Protein AF-0000000077904213 (afdb_homodimer)

Radius of gyration: 24.81 Å; Cα contacts (8 Å, |Δi|>4): 948; chains: 2; bounding box: 76×66×54 Å

Foldseek 3Di:
DDPPPCVDDPPVVLVVLLVVLLVVVLCCCCPRPNVPPQADDDLVVSCVVVVHDSVSSVSNLVVCVVQPQWDQDPPPGIGGDVVSSPDLAEPVDDDDPQVSLVVVVFHKFKDPKDKDKDFDDPVNCVLQVHDGRAIKIWIWIFMDRHNATFKIKIKIFGPCLQPPDDCVPPPCRDDVQVCSCPRRVFHFDDKDWDKDKAQDDPVVCVVRVDDPPFIWIWTFMFTAGPVRRTGMTMIMTGGPVDDYDYDDDDD/DPPPPPVPCPPVVLVVLLVVLLVVVLCCCCPRPNVPPQADDDLVVSCVVVVHDSVSSVSNLVVCVVQPQWDQDPPPGIGGDVVSSPDLAEPVDDDDVQVSLVVVVFHKFKDPKDKDKDFDDPVRCVLQVHDGRAIKIWIWIFMDRHNATFKIKIKIFGPCLQPPDDCVPPDCRDDVQVCSCPRRVFHFDDKDWDKDKAQDDPVVCVVRVDDPPFIWIWTFMFTAGPVRRTGMTMIMTGGPVDDYDYDDDDD

Secondary structure (DSSP, 8-state):
----------HHHHHHHHHHHHHHHHHHHHTSTTTT-SEEPPHHHHHHHHT--HHHHHHHHHHHHHHTSEEEETTTEEEE-HHHHT-S-BTTS---HHHHHHHTT--EEEEEEEEEEEE--HHHHHHHT--TT-EEEEEEEEEEETTEEEEEEEEEEEGGGGTTS-GGGS--SS-HHHHHHHHH-----EEEEEEEEE---HHHHHHHTPPTT--EEEEEEEEE-TTS-EEEEEEEEE-TTS-EEEEEE--/---------HHHHHHHHHHHHHHHHHHHHHTSTTTT-SEEPPHHHHHHHHT--HHHHHHHHHHHHHHTSEEEETTTEEEE-HHHHT-S-BTTS---HHHHHHHTT--EEEEEEEEEEEE--HHHHHHHT--TT-EEEEEEEEEEETTEEEEEEEEEEEGGGGTTS-GGGS--SS-HHHHHHHHH-----EEEEEEEEE---HHHHHHHTPPTT--EEEEEEEEE-TTS-EEEEEEEEE-TTS-EEEEEE--

InterPro domains:
  IPR000524 Transcription regulator HTH, GntR [PF00392] (18-80)
  IPR000524 Transcription regulator HTH, GntR [PR00035] (40-54)
  IPR000524 Transcription regulator HTH, GntR [PR00035] (54-70)
  IPR000524 Transcription regulator HTH, GntR [PS50949] (15-83)
  IPR000524 Transcription regulator HTH, GntR [SM00345] (21-80)
  IPR000524 Transcription regulator HTH, GntR [cd07377] (17-81)
  IPR011663 UbiC transcription regulator-associated [PF07702] (112-238)
  IPR011663 UbiC transcription regulator-associated [SM00866] (103-243)
  IPR028978 Chorismate pyruvate-lyase/UbiC transcription regulator-associated domain superfamily [G3DSA:3.40.1410.10] (105-244)
  IPR028978 Chorismate pyruvate-lyase/UbiC transcription regulator-associated domain superfamily [SSF64288] (68-239)
  IPR036388 Winged helix-like DNA-binding domain superfamily [G3DSA:1.10.10.10] (17-104)
  IPR036390 Winged helix DNA-binding domain superfamily [SSF46785] (17-82)
  IPR050679 Bacterial HTH-type transcriptional regulator [PTHR44846] (20-239)

Sequence (502 aa):
MRDSSLSPSSRLGGAVISDRIVGALLEELRTGRYAQTDRLPAEVDLAAELSVSRTVIRDALSEMERAGYIERVRGIGTVVNRSVLNLRSRLDQKLEYYPLIRSFGSYPHADGIQIYPVRAGEELARDLVIEPGDDVICIKKRILADTTPVIYSIDYLPRALFGSRDYTRIDLSGDIFDVLERECRQQVASNVAHLKASCGDESIRAAMRLAPGEAMLLLDEICYNRLCHPVMRSLSYYTNFFDFSILRKLLMRDSSLSPSSRLGGAVISDRIVGALLEELRTGRYAQTDRLPAEVDLAAELSVSRTVIRDALSEMERAGYIERVRGIGTVVNRSVLNLRSRLDQKLEYYPLIRSFGSYPHADGIQIYPVRAGEELARDLVIEPGDDVICIKKRILADTTPVIYSIDYLPRALFGSRDYTRIDLSGDIFDVLERECRQQVASNVAHLKASCGDESIRAAMRLAPGEAMLLLDEICYNRLCHPVMRSLSYYTNFFDFSILRKLL

Nearest PDB structures (foldseek):
  2wv0-assembly4_G-2  TM=5.948E-01  e=1.138E-15  Bacillus subtilis
  2wv0-assembly3_E  TM=5.805E-01  e=2.790E-15  Bacillus subtilis
  2wv0-assembly3_F  TM=5.834E-01  e=5.387E-15  Bacillus subtilis
  3l5z-assembly1_B  TM=8.420E-01  e=8.175E-11  Bacillus cereus ATCC 10987
  3f8l-assembly2_D  TM=8.000E-01  e=2.472E-11  Mycolicibacterium smegmatis MC2 155

pLDDT: mean 84.84, std 14.6, range [22.78, 97.44]

Organism: NCBI:txid853

Structure (mmCIF, N/CA/C/O backbone):
data_AF-0000000077904213-model_v1
#
loop_
_entity.id
_entity.type
_entity.pdbx_description
1 polymer 'Putative HTH-type transcriptional regulator YurK'
#
loop_
_atom_site.group_PDB
_atom_site.id
_atom_site.type_symbol
_atom_site.label_atom_id
_atom_site.label_alt_id
_atom_site.label_comp_id
_atom_site.label_asym_id
_atom_site.label_entity_id
_atom_site.label_seq_id
_atom_site.pdbx_PDB_ins_code
_atom_site.Cartn_x
_atom_site.Cartn_y
_atom_site.Cartn_z
_atom_site.occupancy
_atom_site.B_iso_or_equiv
_atom_site.auth_seq_id
_atom_site.auth_comp_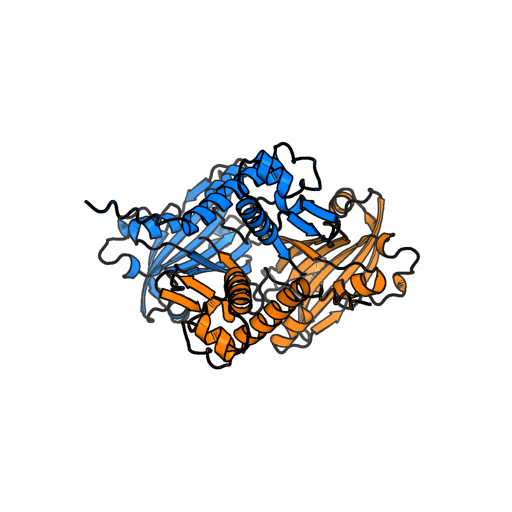id
_atom_site.auth_asym_id
_atom_site.auth_atom_id
_atom_site.pdbx_PDB_model_num
ATOM 1 N N . MET A 1 1 ? -49.344 15.562 28.531 1 27.44 1 MET A N 1
ATOM 2 C CA . MET A 1 1 ? -47.938 15.688 28.938 1 27.44 1 MET A CA 1
ATOM 3 C C . MET A 1 1 ? -47.062 14.781 28.094 1 27.44 1 MET A C 1
ATOM 5 O O . MET A 1 1 ? -47.031 13.57 28.297 1 27.44 1 MET A O 1
ATOM 9 N N . ARG A 1 2 ? -46.875 14.836 26.703 1 30.83 2 ARG A N 1
ATOM 10 C CA . ARG A 1 2 ? -46.719 14.031 25.5 1 30.83 2 ARG A CA 1
ATOM 11 C C . ARG A 1 2 ? -45.281 13.562 25.328 1 30.83 2 ARG A C 1
ATOM 13 O O . ARG A 1 2 ? -44.344 14.383 25.234 1 30.83 2 ARG A O 1
ATOM 20 N N . ASP A 1 3 ? -44.812 12.383 25.984 1 29.64 3 ASP A N 1
ATOM 21 C CA . ASP A 1 3 ? -43.5 11.789 26.219 1 29.64 3 ASP A CA 1
ATOM 22 C C . ASP A 1 3 ? -42.75 11.539 24.906 1 29.64 3 ASP A C 1
ATOM 24 O O . ASP A 1 3 ? -43.125 10.672 24.125 1 29.64 3 ASP A O 1
ATOM 28 N N . SER A 1 4 ? -42.406 12.523 24.031 1 32.25 4 SER A N 1
ATOM 29 C CA . SER A 1 4 ? -41.844 12.586 22.672 1 32.25 4 SER A CA 1
ATOM 30 C C . SER A 1 4 ? -40.531 11.844 22.594 1 32.25 4 SER A C 1
ATOM 32 O O . SER A 1 4 ? -39.5 12.336 23.078 1 32.25 4 SER A O 1
ATOM 34 N N . SER A 1 5 ? -40.5 10.398 22.734 1 31.34 5 SER A N 1
ATOM 35 C CA . SER A 1 5 ? -39.438 9.398 22.797 1 31.34 5 SER A CA 1
ATOM 36 C C . SER A 1 5 ? -38.531 9.492 21.578 1 31.34 5 SER A C 1
ATOM 38 O O . SER A 1 5 ? -38.875 9.016 20.484 1 31.34 5 SER A O 1
ATOM 40 N N . LEU A 1 6 ? -37.938 10.633 21.141 1 32.72 6 LEU A N 1
ATOM 41 C CA . LEU A 1 6 ? -37.031 10.883 20.031 1 32.72 6 LEU A CA 1
ATOM 42 C C . LEU A 1 6 ? -35.875 9.891 20.047 1 32.72 6 LEU A C 1
ATOM 44 O O . LEU A 1 6 ? -35.062 9.906 20.969 1 32.72 6 LEU A O 1
ATOM 48 N N . SER A 1 7 ? -36.062 8.5 19.703 1 33.66 7 SER A N 1
ATOM 49 C CA . SER A 1 7 ? -35.25 7.297 19.688 1 33.66 7 SER A CA 1
ATOM 50 C C . SER A 1 7 ? -34.062 7.449 18.734 1 33.66 7 SER A C 1
ATOM 52 O O . SER A 1 7 ? -34.25 7.312 17.516 1 33.66 7 SER A O 1
ATOM 54 N N . PRO A 1 8 ? -33.125 8.477 18.734 1 32.44 8 PRO A N 1
ATOM 55 C CA . PRO A 1 8 ? -32.188 9.109 17.812 1 32.44 8 PRO A CA 1
ATOM 56 C C . PRO A 1 8 ? -31.219 8.109 17.172 1 32.44 8 PRO A C 1
ATOM 58 O O . PRO A 1 8 ? -31.047 8.109 15.945 1 32.44 8 PRO A O 1
ATOM 61 N N . SER A 1 9 ? -29.766 7.621 17.719 1 34.59 9 SER A N 1
ATOM 62 C CA . SER A 1 9 ? -28.328 7.668 17.5 1 34.59 9 SER A CA 1
ATOM 63 C C . SER A 1 9 ? -27.828 6.371 16.875 1 34.59 9 SER A C 1
ATOM 65 O O . SER A 1 9 ? -27.078 5.621 17.516 1 34.59 9 SER A O 1
ATOM 67 N N . SER A 1 10 ? -28.234 5.445 16.141 1 34.19 10 SER A N 1
ATOM 68 C CA . SER A 1 10 ? -28.141 4.047 15.742 1 34.19 10 SER A CA 1
ATOM 69 C C . SER A 1 10 ? -26.984 3.842 14.758 1 34.19 10 SER A C 1
ATOM 71 O O . SER A 1 10 ? -26.359 2.777 14.742 1 34.19 10 SER A O 1
ATOM 73 N N . ARG A 1 11 ? -26.734 4.555 13.75 1 37.78 11 ARG A N 1
ATOM 74 C CA . ARG A 1 11 ? -25.781 4.344 12.656 1 37.78 11 ARG A CA 1
ATOM 75 C C . ARG A 1 11 ? -24.344 4.445 13.164 1 37.78 11 ARG A C 1
ATOM 77 O O . ARG A 1 11 ? -23.469 3.725 12.688 1 37.78 11 ARG A O 1
ATOM 84 N N . LEU A 1 12 ? -23.906 5.484 13.773 1 38.56 12 LEU A N 1
ATOM 85 C CA . LEU A 1 12 ? -22.641 5.613 14.469 1 38.56 12 LEU A CA 1
ATOM 86 C C . LEU A 1 12 ? -22.438 4.457 15.445 1 38.56 12 LEU A 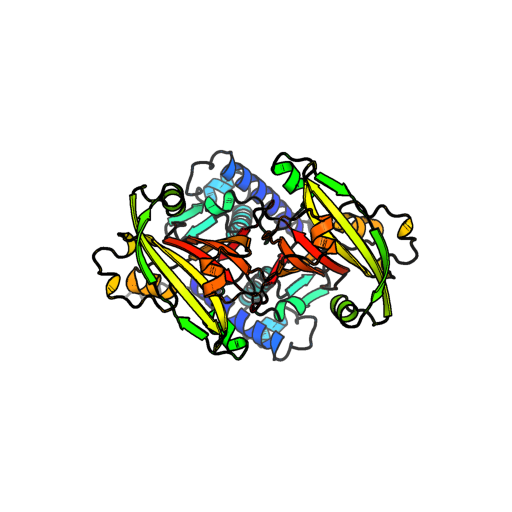C 1
ATOM 88 O O . LEU A 1 12 ? -21.312 3.971 15.625 1 38.56 12 LEU A O 1
ATOM 92 N N . GLY A 1 13 ? -23.516 4.027 16.031 1 39.62 13 GLY A N 1
ATOM 93 C CA . GLY A 1 13 ? -23.531 2.869 16.906 1 39.62 13 GLY A CA 1
ATOM 94 C C . GLY A 1 13 ? -23.172 1.576 16.203 1 39.62 13 GLY A C 1
ATOM 95 O O . GLY A 1 13 ? -22.469 0.732 16.766 1 39.62 13 GLY A O 1
ATOM 96 N N . GLY A 1 14 ? -23.641 1.457 15.023 1 42.19 14 GLY A N 1
ATOM 97 C CA . GLY A 1 14 ? -23.406 0.266 14.219 1 42.19 14 GLY A CA 1
ATOM 98 C C . GLY A 1 14 ? -21.969 0.103 13.789 1 42.19 14 GLY A C 1
ATOM 99 O O . GLY A 1 14 ? -21.391 -0.988 13.898 1 42.19 14 GLY A O 1
ATOM 100 N N . ALA A 1 15 ? -21.406 1.245 13.32 1 50.66 15 ALA A N 1
ATOM 101 C CA . ALA A 1 15 ? -20 1.228 12.953 1 50.66 15 ALA A CA 1
ATOM 102 C C . ALA A 1 15 ? -19.109 0.948 14.164 1 50.66 15 ALA A C 1
ATOM 104 O O . ALA A 1 15 ? -18.141 0.198 14.07 1 50.66 15 ALA A O 1
ATOM 105 N N . VAL A 1 16 ? -19.516 1.541 15.297 1 55.69 16 VAL A N 1
ATOM 106 C CA . VAL A 1 16 ? -18.781 1.315 16.531 1 55.69 16 VAL A CA 1
ATOM 107 C C . VAL A 1 16 ? -18.906 -0.147 16.953 1 55.69 16 VAL A C 1
ATOM 109 O O . VAL A 1 16 ? -17.922 -0.77 17.375 1 55.69 16 VAL A O 1
ATOM 112 N N . ILE A 1 17 ? -20.078 -0.611 16.734 1 54.31 17 ILE A N 1
ATOM 113 C CA . ILE A 1 17 ? -20.297 -2 17.109 1 54.31 17 ILE A CA 1
ATOM 114 C C . ILE A 1 17 ? -19.562 -2.928 16.141 1 54.31 17 ILE A C 1
ATOM 116 O O . ILE A 1 17 ? -18.938 -3.91 16.578 1 54.31 17 ILE A O 1
ATOM 120 N N . SER A 1 18 ? -19.562 -2.539 14.906 1 68.69 18 SER A N 1
ATOM 121 C CA . SER A 1 18 ? -18.844 -3.342 13.906 1 68.69 18 SER A CA 1
ATOM 122 C C . SER A 1 18 ? -17.359 -3.385 14.195 1 68.69 18 SER A C 1
ATOM 124 O O . SER A 1 18 ? -16.734 -4.449 14.125 1 68.69 18 SER A O 1
ATOM 126 N N . ASP A 1 19 ? -16.938 -2.316 14.773 1 75.12 19 ASP A N 1
ATOM 127 C CA . ASP A 1 19 ? -15.516 -2.26 15.078 1 75.12 19 ASP A CA 1
ATOM 128 C C . ASP A 1 19 ? -15.172 -3.174 16.25 1 75.12 19 ASP A C 1
ATOM 130 O O . ASP A 1 19 ? -14.156 -3.873 16.234 1 75.12 19 ASP A O 1
ATOM 134 N N . ARG A 1 20 ? -16.078 -3.104 17.188 1 79.75 20 ARG A N 1
ATOM 135 C CA . ARG A 1 20 ? -15.859 -3.957 18.344 1 79.75 20 ARG A CA 1
ATOM 136 C C . ARG A 1 20 ? -15.922 -5.434 17.969 1 79.75 20 ARG A C 1
ATOM 138 O O . ARG A 1 20 ? -15.117 -6.238 18.438 1 79.75 20 ARG A O 1
ATOM 145 N N . ILE A 1 21 ? -16.859 -5.73 17.188 1 85.81 21 ILE A N 1
ATOM 146 C CA . ILE A 1 21 ? -17.031 -7.113 16.75 1 85.81 21 ILE A CA 1
ATOM 147 C C . ILE A 1 21 ? -15.844 -7.547 15.906 1 85.81 21 ILE A C 1
ATOM 149 O O . ILE A 1 21 ? -15.344 -8.672 16.047 1 85.81 21 ILE A O 1
ATOM 153 N N . VAL A 1 22 ? -15.383 -6.664 15.07 1 86.88 22 VAL A N 1
ATOM 154 C CA . VAL A 1 22 ? -14.203 -6.957 14.258 1 86.88 22 VAL A CA 1
ATOM 155 C C . VAL A 1 22 ? -13.008 -7.238 15.164 1 86.88 22 VAL A C 1
ATOM 157 O O . VAL A 1 22 ? -12.289 -8.219 14.961 1 86.88 22 VAL A O 1
ATOM 160 N N . GLY A 1 23 ? -12.852 -6.383 16.094 1 84.94 23 GLY A N 1
ATOM 161 C CA . GLY A 1 23 ? -11.766 -6.59 17.031 1 84.94 23 GLY A CA 1
ATOM 162 C C . GLY A 1 23 ? -11.844 -7.93 17.75 1 84.94 23 GLY A C 1
ATOM 163 O O . GLY A 1 23 ? -10.836 -8.625 17.875 1 84.94 23 GLY A O 1
ATOM 164 N N . ALA A 1 24 ? -13.016 -8.266 18.156 1 85.12 24 ALA A N 1
ATOM 165 C CA . ALA A 1 24 ? -13.227 -9.523 18.875 1 85.12 24 ALA A CA 1
ATOM 166 C C . ALA A 1 24 ? -12.945 -10.719 17.969 1 85.12 24 A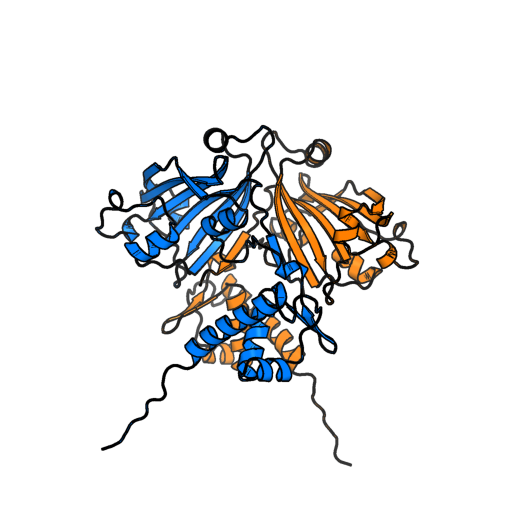LA A C 1
ATOM 168 O O . ALA A 1 24 ? -12.281 -11.672 18.375 1 85.12 24 ALA A O 1
ATOM 169 N N . LEU A 1 25 ? -13.375 -10.656 16.828 1 88 25 LEU A N 1
ATOM 170 C CA . LEU A 1 25 ? -13.188 -11.75 15.891 1 88 25 LEU A CA 1
ATOM 171 C C . LEU A 1 25 ? -11.711 -11.906 15.539 1 88 25 LEU A C 1
ATOM 173 O O . LEU A 1 25 ? -11.211 -13.023 15.406 1 88 25 LEU A O 1
ATOM 177 N N . LEU A 1 26 ? -11.062 -10.758 15.406 1 86.31 26 LEU A N 1
ATOM 178 C CA . LEU A 1 26 ? -9.641 -10.82 15.094 1 86.31 26 LEU A CA 1
ATOM 179 C C . LEU A 1 26 ? -8.852 -11.469 16.219 1 86.31 26 LEU A C 1
ATOM 181 O O . LEU A 1 26 ? -7.93 -12.25 15.984 1 86.31 26 LEU A O 1
ATOM 185 N N . GLU A 1 27 ? -9.234 -11.164 17.391 1 85.38 27 GLU A N 1
ATOM 186 C CA . GLU A 1 27 ? -8.594 -11.797 18.531 1 85.38 27 GLU A CA 1
ATOM 187 C C . GLU A 1 27 ? -8.836 -13.305 18.531 1 85.38 27 GLU A C 1
ATOM 189 O O . GLU A 1 27 ? -7.918 -14.078 18.797 1 85.38 27 GLU A O 1
ATOM 194 N N . GLU A 1 28 ? -10.016 -13.656 18.219 1 86.56 28 GLU A N 1
ATOM 195 C CA . GLU A 1 28 ? -10.359 -15.07 18.156 1 86.56 28 GLU A CA 1
ATOM 196 C C . GLU A 1 28 ? -9.594 -15.789 17.047 1 86.56 28 GLU A C 1
ATOM 198 O O . GLU A 1 28 ? -9.211 -16.953 17.203 1 86.56 28 GLU A O 1
ATOM 203 N N . LEU A 1 29 ? -9.367 -15.086 16.031 1 86.69 29 LEU A N 1
ATOM 204 C CA . LEU A 1 29 ? -8.656 -15.672 14.906 1 86.69 29 LEU A CA 1
ATOM 205 C C . LEU A 1 29 ? -7.172 -15.82 15.219 1 86.69 29 LEU A C 1
ATOM 207 O O . LEU A 1 29 ? -6.539 -16.781 14.781 1 86.69 29 LEU A O 1
ATOM 211 N N . ARG A 1 30 ? -6.66 -14.914 15.977 1 83.38 30 ARG A N 1
ATOM 212 C CA . ARG A 1 30 ? -5.227 -14.891 16.234 1 83.38 30 ARG A CA 1
ATOM 213 C C . ARG A 1 30 ? -4.867 -15.82 17.391 1 83.38 30 ARG A C 1
ATOM 215 O O . ARG A 1 30 ? -3.912 -16.594 17.297 1 83.38 30 ARG A O 1
ATOM 222 N N . THR A 1 31 ? -5.66 -15.781 18.469 1 82 31 THR A N 1
ATOM 223 C CA . THR A 1 31 ? -5.227 -16.469 19.688 1 82 31 THR A CA 1
ATOM 224 C C . THR A 1 31 ? -6.379 -17.266 20.297 1 82 31 THR A C 1
ATOM 226 O O . THR A 1 31 ? -6.195 -17.969 21.281 1 82 31 THR A O 1
ATOM 229 N N . GLY A 1 32 ? -7.406 -17.141 19.688 1 84.5 32 GLY A N 1
ATOM 230 C CA . GLY A 1 32 ? -8.57 -17.719 20.344 1 84.5 32 GLY A CA 1
ATOM 231 C C . GLY A 1 32 ? -9.062 -19 19.703 1 84.5 32 GLY A C 1
ATOM 232 O O . GLY A 1 32 ? -8.258 -19.844 19.328 1 84.5 32 GLY A O 1
ATOM 233 N N . ARG A 1 33 ? -10.422 -19.172 19.75 1 84.5 33 ARG A N 1
ATOM 234 C CA . ARG A 1 33 ? -11.133 -20.375 19.359 1 84.5 33 ARG A CA 1
ATOM 235 C C . ARG A 1 33 ? -10.867 -20.719 17.891 1 84.5 33 ARG A C 1
ATOM 237 O O . ARG A 1 33 ? -10.852 -21.906 17.516 1 84.5 33 ARG A O 1
ATOM 244 N N . TYR A 1 34 ? -10.594 -19.641 17.156 1 87.06 34 TYR A N 1
ATOM 245 C CA . TYR A 1 34 ? -10.5 -19.891 15.719 1 87.06 34 TYR A CA 1
ATOM 246 C C . TYR A 1 34 ? -9.055 -19.797 15.242 1 87.06 34 TYR A C 1
ATOM 248 O O . TYR A 1 34 ? -8.797 -19.625 14.047 1 87.06 34 TYR A O 1
ATOM 256 N N . ALA A 1 35 ? -8.102 -19.891 16.125 1 84.56 35 ALA A N 1
ATOM 257 C CA . ALA A 1 35 ? -6.691 -19.719 15.805 1 84.56 35 ALA A CA 1
ATOM 258 C C . ALA A 1 35 ? -6.199 -20.828 14.875 1 84.56 35 ALA A C 1
ATOM 260 O O . ALA A 1 35 ? -5.273 -20.625 14.094 1 84.56 35 ALA A O 1
ATOM 261 N N . GLN A 1 36 ? -6.938 -21.938 14.938 1 83.5 36 GLN A N 1
ATOM 262 C CA . GLN A 1 36 ? -6.441 -23.078 14.164 1 83.5 36 GLN A CA 1
ATOM 263 C C . GLN A 1 36 ? -7.426 -23.469 13.07 1 83.5 36 GLN A C 1
ATOM 265 O O . GLN A 1 36 ? -7.316 -24.547 12.484 1 83.5 36 GLN A O 1
ATOM 270 N N . THR A 1 37 ? -8.391 -22.594 12.805 1 84.81 37 THR A N 1
ATOM 271 C CA . THR A 1 37 ? -9.391 -22.922 11.797 1 84.81 37 THR A CA 1
ATOM 272 C C . THR A 1 37 ? -9.117 -22.156 10.5 1 84.81 37 THR A C 1
ATOM 274 O O . THR A 1 37 ? -8.633 -21.031 10.531 1 84.81 37 THR A O 1
ATOM 277 N N . ASP A 1 38 ? -9.375 -22.859 9.5 1 84.38 38 ASP A N 1
ATOM 278 C CA . ASP A 1 38 ? -9.195 -22.234 8.188 1 84.38 38 ASP A CA 1
ATOM 279 C C . ASP A 1 38 ? -10.492 -21.609 7.691 1 84.38 38 ASP A C 1
ATOM 281 O O . ASP A 1 38 ? -10.484 -20.812 6.742 1 84.38 38 ASP A O 1
ATOM 285 N N . ARG A 1 39 ? -11.57 -22.031 8.398 1 89.81 39 ARG A N 1
ATOM 286 C CA . ARG A 1 39 ? -12.875 -21.516 8.016 1 89.81 39 ARG A CA 1
ATOM 287 C C . ARG A 1 39 ? -13.672 -21.078 9.242 1 89.81 39 ARG A C 1
ATOM 289 O O . ARG A 1 39 ? -13.68 -21.781 10.258 1 89.81 39 ARG A O 1
ATOM 296 N N . LEU A 1 40 ? -14.273 -19.922 9.055 1 91.81 40 LEU A N 1
ATOM 297 C CA . LEU A 1 40 ? -15.148 -19.469 10.133 1 91.81 40 LEU A CA 1
ATOM 298 C C . LEU A 1 40 ? -16.484 -20.188 10.078 1 91.81 40 LEU A C 1
ATOM 300 O O . LEU A 1 40 ? -16.938 -20.609 9.008 1 91.81 40 LEU A O 1
ATOM 304 N N . PRO A 1 41 ? -17.156 -20.297 11.266 1 91.56 41 PRO A N 1
ATOM 305 C CA . PRO A 1 41 ? -18.516 -20.828 11.273 1 91.56 41 PRO A CA 1
ATOM 306 C C . PRO A 1 41 ? -19.484 -19.969 10.469 1 91.56 41 PRO A C 1
ATOM 308 O O . PRO A 1 41 ? -19.141 -18.859 10.055 1 91.56 41 PRO A O 1
ATOM 311 N N . ALA A 1 42 ? -20.656 -20.547 10.305 1 91.69 42 ALA A N 1
ATOM 312 C CA . ALA A 1 42 ? -21.703 -19.812 9.586 1 91.69 42 ALA A CA 1
ATOM 313 C C . ALA A 1 42 ? -22.078 -18.531 10.312 1 91.69 42 ALA A C 1
ATOM 315 O O . ALA A 1 42 ? -21.906 -18.438 11.531 1 91.69 42 ALA A O 1
ATOM 316 N N . GLU A 1 43 ? -22.516 -17.547 9.547 1 91.62 43 GLU A N 1
ATOM 317 C CA . GLU A 1 43 ? -22.875 -16.234 10.086 1 91.62 43 GLU A CA 1
ATOM 318 C C . GLU A 1 43 ? -23.875 -16.359 11.234 1 91.62 43 GLU A C 1
ATOM 320 O O . GLU A 1 43 ? -23.766 -15.664 12.234 1 91.62 43 GLU A O 1
ATOM 325 N N . VAL A 1 44 ? -24.875 -17.281 11.086 1 91.56 44 VAL A N 1
ATOM 326 C CA . VAL A 1 44 ? -25.906 -17.453 12.094 1 91.56 44 VAL A CA 1
ATOM 327 C C . VAL A 1 44 ? -25.297 -17.953 13.398 1 91.56 44 VAL A C 1
ATOM 329 O O . VAL A 1 44 ? -25.672 -17.5 14.484 1 91.56 44 VAL A O 1
ATOM 332 N N . ASP A 1 45 ? -24.375 -18.797 13.281 1 93.44 45 ASP A N 1
ATOM 333 C CA . ASP A 1 45 ? -23.703 -19.344 14.453 1 93.44 45 ASP A CA 1
ATOM 334 C C . ASP A 1 45 ? -22.844 -18.281 15.141 1 93.44 45 ASP A C 1
ATOM 336 O O . ASP A 1 45 ? -22.828 -18.188 16.375 1 93.44 45 ASP A O 1
ATOM 340 N N . LEU A 1 46 ? -22.078 -17.5 14.352 1 91.81 46 LEU A N 1
ATOM 341 C CA . LEU A 1 46 ? -21.25 -16.422 14.891 1 91.81 46 LEU A CA 1
ATOM 342 C C . LEU A 1 46 ? -22.094 -15.391 15.617 1 91.81 46 LEU A C 1
ATOM 344 O O . LEU A 1 46 ? -21.703 -14.906 16.688 1 91.81 46 LEU A O 1
ATOM 348 N N . ALA A 1 47 ? -23.203 -15.102 15.031 1 92.12 47 ALA A N 1
ATOM 349 C CA . ALA A 1 47 ? -24.125 -14.141 15.633 1 92.12 47 ALA A CA 1
ATOM 350 C C . ALA A 1 47 ? -24.609 -14.617 17 1 92.12 47 ALA A C 1
ATOM 352 O O . ALA A 1 47 ? -24.641 -13.844 17.953 1 92.12 47 ALA A O 1
ATOM 353 N N . ALA A 1 48 ? -25 -15.852 17.062 1 91.94 48 ALA A N 1
ATOM 354 C CA . ALA A 1 48 ? -25.453 -16.453 18.312 1 91.94 48 ALA A CA 1
ATOM 355 C C . ALA A 1 48 ? -24.359 -16.438 19.359 1 91.94 48 ALA A C 1
ATOM 357 O O . ALA A 1 48 ? -24.594 -16.078 20.516 1 91.94 48 ALA A O 1
ATOM 358 N N . GLU A 1 49 ? -23.219 -16.75 18.953 1 88.69 49 GLU A N 1
ATOM 359 C CA . GLU A 1 49 ? -22.078 -16.844 19.875 1 88.69 49 GLU A CA 1
ATOM 360 C C . GLU A 1 49 ? -21.734 -15.484 20.453 1 88.69 49 GLU A C 1
ATOM 362 O O . GLU A 1 49 ? -21.375 -15.375 21.625 1 88.69 49 GLU A O 1
ATOM 367 N N . LEU A 1 50 ? -21.766 -14.484 19.609 1 87.31 50 LEU A N 1
ATOM 368 C CA . LEU A 1 50 ? -21.344 -13.148 20.031 1 87.31 50 LEU A CA 1
ATOM 369 C C . LEU A 1 50 ? -22.547 -12.336 20.516 1 87.31 50 LEU A C 1
ATOM 371 O O . LEU A 1 50 ? -22.391 -11.172 20.906 1 87.31 50 LEU A O 1
ATOM 375 N N . SER A 1 51 ? -23.688 -12.938 20.484 1 89.56 51 SER A N 1
ATOM 376 C CA . SER A 1 51 ? -24.922 -12.328 20.953 1 89.56 51 SER A CA 1
ATOM 377 C C . SER A 1 51 ? -25.188 -11 20.25 1 89.56 51 SER A C 1
ATOM 379 O O . SER A 1 51 ? -25.453 -9.984 20.906 1 89.56 51 SER A O 1
ATOM 381 N N . VAL A 1 52 ? -25.062 -11.016 18.969 1 90.06 52 VAL A N 1
ATOM 382 C CA . VAL A 1 52 ? -25.375 -9.852 18.141 1 90.06 52 VAL A CA 1
ATOM 383 C C . VAL A 1 52 ? -26.266 -10.273 16.969 1 90.06 52 VAL A C 1
ATOM 385 O O . VAL A 1 52 ? -26.484 -11.469 16.75 1 90.06 52 VAL A O 1
ATOM 388 N N . SER A 1 53 ? -26.781 -9.305 16.312 1 90 53 SER A N 1
ATOM 389 C CA . SER A 1 53 ? -27.656 -9.586 15.18 1 90 53 SER A CA 1
ATOM 390 C C . SER A 1 53 ? -26.844 -10.07 13.977 1 90 53 SER A C 1
ATOM 392 O O . SER A 1 53 ? -25.625 -9.867 13.914 1 90 53 SER A O 1
ATOM 394 N N . ARG A 1 54 ? -27.562 -10.664 13.031 1 89.5 54 ARG A N 1
ATOM 395 C CA . ARG A 1 54 ? -26.938 -11.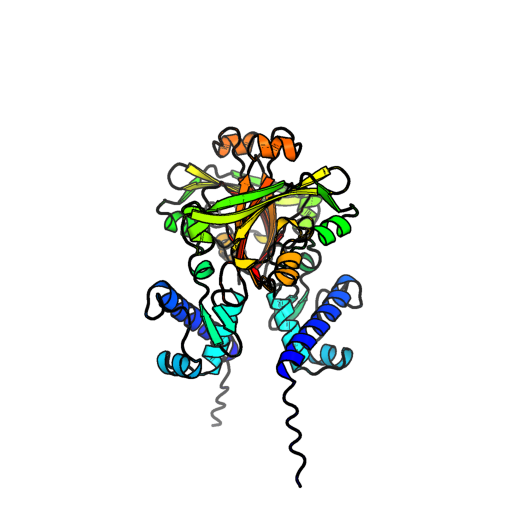117 11.789 1 89.5 54 ARG A CA 1
ATOM 396 C C . ARG A 1 54 ? -26.438 -9.945 10.969 1 89.5 54 ARG A C 1
ATOM 398 O O . ARG A 1 54 ? -25.406 -10.047 10.289 1 89.5 54 ARG A O 1
ATOM 405 N N . THR A 1 55 ? -27.125 -8.938 11.125 1 86.88 55 THR A N 1
ATOM 406 C CA . THR A 1 55 ? -26.719 -7.742 10.383 1 86.88 55 THR A CA 1
ATOM 407 C C . THR A 1 55 ? -25.375 -7.219 10.875 1 86.88 55 THR A C 1
ATOM 409 O O . THR A 1 55 ? -24.516 -6.867 10.078 1 86.88 55 THR A O 1
ATOM 412 N N . VAL A 1 56 ? -25.188 -7.211 12.125 1 85 56 VAL A N 1
ATOM 413 C CA . VAL A 1 56 ? -23.953 -6.75 12.75 1 85 56 VAL A CA 1
ATOM 414 C C . VAL A 1 56 ? -22.797 -7.652 12.328 1 85 56 VAL A C 1
ATOM 416 O O . VAL A 1 56 ? -21.719 -7.168 11.969 1 85 56 VAL A O 1
ATOM 419 N N . ILE A 1 57 ? -23.062 -8.953 12.344 1 89.69 57 ILE A N 1
ATOM 420 C CA . ILE A 1 57 ? -22.016 -9.898 11.969 1 89.69 57 ILE A CA 1
ATOM 421 C C . ILE A 1 57 ? -21.656 -9.719 10.492 1 89.69 57 ILE A C 1
ATOM 423 O O . ILE A 1 57 ? -20.484 -9.727 10.125 1 89.69 57 ILE A O 1
ATOM 427 N N . ARG A 1 58 ? -22.688 -9.586 9.734 1 87.12 58 ARG A N 1
ATOM 428 C CA . ARG A 1 58 ? -22.453 -9.406 8.305 1 87.12 58 ARG A CA 1
ATOM 429 C C . ARG A 1 58 ? -21.609 -8.164 8.039 1 87.12 58 ARG A C 1
ATOM 431 O O . ARG A 1 58 ? -20.688 -8.195 7.215 1 87.12 58 ARG A O 1
ATOM 438 N N . ASP A 1 59 ? -21.906 -7.137 8.742 1 84.69 59 ASP A N 1
ATOM 439 C CA . ASP A 1 59 ? -21.141 -5.902 8.602 1 84.69 59 ASP A CA 1
ATOM 440 C C . ASP A 1 59 ? -19.688 -6.102 9.031 1 84.69 59 ASP A C 1
ATOM 442 O O . ASP A 1 59 ? -18.766 -5.648 8.352 1 84.69 59 ASP A O 1
ATOM 446 N N . ALA A 1 60 ? -19.531 -6.758 10.102 1 88.25 60 ALA A N 1
ATOM 447 C CA . ALA A 1 60 ? -18.203 -7.039 10.609 1 88.25 60 ALA A CA 1
ATOM 448 C C . ALA A 1 60 ? -17.406 -7.895 9.633 1 88.25 60 ALA A C 1
ATOM 450 O O . ALA A 1 60 ? -16.234 -7.609 9.352 1 88.25 60 ALA A O 1
ATOM 451 N N . LEU A 1 61 ? -18.094 -8.898 9.141 1 88.94 61 LEU A N 1
ATOM 452 C CA . LEU A 1 61 ? -17.422 -9.797 8.203 1 88.94 61 LEU A CA 1
ATOM 453 C C . LEU A 1 61 ? -17.078 -9.07 6.906 1 88.94 61 LEU A C 1
ATOM 455 O O . LEU A 1 61 ? -16.047 -9.336 6.297 1 88.94 61 LEU A O 1
ATOM 459 N N . SER A 1 62 ? -17.938 -8.172 6.516 1 83.44 62 SER A N 1
ATOM 460 C CA . SER A 1 62 ? -17.656 -7.371 5.328 1 83.44 62 SER A CA 1
ATOM 461 C C . SER A 1 62 ? -16.422 -6.5 5.523 1 83.44 62 SER A C 1
ATOM 463 O O . SER A 1 62 ? -15.594 -6.379 4.621 1 83.44 62 SER A O 1
ATOM 465 N N . GLU A 1 63 ? -16.297 -5.957 6.672 1 80.94 63 GLU A N 1
ATOM 466 C CA . GLU A 1 63 ? -15.117 -5.148 6.996 1 80.94 63 GLU A CA 1
ATOM 467 C C . GLU A 1 63 ? -13.852 -6 7.004 1 80.94 63 GLU A C 1
ATOM 469 O O . GLU A 1 63 ? -12.82 -5.586 6.469 1 80.94 63 GLU A O 1
ATOM 474 N N . MET A 1 64 ? -13.977 -7.133 7.578 1 85.38 64 MET A N 1
ATOM 475 C CA . MET A 1 64 ? -12.836 -8.039 7.652 1 85.38 64 MET A CA 1
ATOM 476 C C . MET A 1 64 ? -12.422 -8.508 6.266 1 85.38 64 MET A C 1
ATOM 478 O O . MET A 1 64 ? -11.234 -8.656 5.98 1 85.38 64 MET A O 1
ATOM 482 N N . GLU A 1 65 ? -13.406 -8.734 5.457 1 82.19 65 GLU A N 1
ATOM 483 C CA . GLU A 1 65 ? -13.125 -9.156 4.09 1 82.19 65 GLU A CA 1
ATOM 484 C C . GLU A 1 65 ? -12.445 -8.047 3.297 1 82.19 65 GLU A C 1
ATOM 486 O O . GLU A 1 65 ? -11.492 -8.297 2.555 1 82.19 65 GLU A O 1
ATOM 491 N N . ARG A 1 66 ? -12.922 -6.887 3.527 1 74.62 66 ARG A N 1
ATOM 492 C CA . ARG A 1 66 ? -12.32 -5.738 2.859 1 74.62 66 ARG A CA 1
ATOM 493 C C . ARG A 1 66 ? -10.867 -5.559 3.279 1 74.62 66 ARG A C 1
ATOM 495 O O . ARG A 1 66 ? -10.008 -5.242 2.451 1 74.62 66 ARG A O 1
ATOM 502 N N . ALA A 1 67 ? -10.648 -5.859 4.531 1 75.38 67 ALA A N 1
ATOM 503 C CA . ALA A 1 67 ? -9.297 -5.734 5.062 1 75.38 67 ALA A CA 1
ATOM 504 C C . ALA A 1 67 ? -8.445 -6.941 4.684 1 75.38 67 ALA A C 1
ATOM 506 O O . ALA A 1 67 ? -7.227 -6.941 4.895 1 75.38 67 ALA A O 1
ATOM 507 N N . GLY A 1 68 ? -9.148 -8.047 4.145 1 78.5 68 GLY A N 1
ATOM 508 C CA . GLY A 1 68 ? -8.438 -9.188 3.605 1 78.5 68 GLY A CA 1
ATOM 509 C C . GLY A 1 68 ? -8.227 -10.297 4.621 1 78.5 68 GLY A C 1
ATOM 510 O O . GLY A 1 68 ? -7.547 -11.281 4.34 1 78.5 68 GLY A O 1
ATOM 511 N N . TYR A 1 69 ? -8.734 -10.102 5.785 1 82.06 69 TYR A N 1
ATOM 512 C CA . TYR A 1 69 ? -8.523 -11.102 6.828 1 82.06 69 TYR A CA 1
ATOM 513 C C . TYR A 1 69 ? -9.266 -12.391 6.504 1 82.06 69 TYR A C 1
ATOM 515 O O . TYR A 1 69 ? -8.883 -13.469 6.977 1 82.06 69 TYR A O 1
ATOM 523 N N . ILE A 1 70 ? -10.328 -12.234 5.715 1 85.44 70 ILE A N 1
ATOM 524 C CA . ILE A 1 70 ? -11.133 -13.383 5.332 1 85.44 70 ILE A CA 1
ATOM 525 C C . ILE A 1 70 ? -11.586 -13.242 3.883 1 85.44 70 ILE A C 1
ATOM 527 O O . ILE A 1 70 ? -11.469 -12.164 3.295 1 85.44 70 ILE A O 1
ATOM 531 N N . GLU A 1 71 ? -11.961 -14.352 3.314 1 84.38 71 GLU A N 1
ATOM 532 C CA . GLU A 1 71 ? -12.594 -14.398 1.998 1 84.38 71 GLU A CA 1
ATOM 533 C C . GLU A 1 71 ? -13.883 -15.211 2.033 1 84.38 71 GLU A C 1
ATOM 535 O O . GLU A 1 71 ? -13.891 -16.344 2.512 1 84.38 71 GLU A O 1
ATOM 540 N N . ARG A 1 72 ? -14.977 -14.578 1.637 1 86.31 72 ARG A N 1
ATOM 541 C CA . ARG A 1 72 ? -16.25 -15.297 1.517 1 86.31 72 ARG A CA 1
ATOM 542 C C . ARG A 1 72 ? -16.375 -15.953 0.144 1 86.31 72 ARG A C 1
ATOM 544 O O . ARG A 1 72 ? -16.391 -15.258 -0.878 1 86.31 72 ARG A O 1
ATOM 551 N N . VAL A 1 73 ? -16.328 -17.281 0.144 1 80.31 73 VAL A N 1
ATOM 552 C CA . VAL A 1 73 ? -16.359 -18.047 -1.104 1 80.31 73 VAL A CA 1
ATOM 553 C C . VAL A 1 73 ? -17.672 -18.812 -1.212 1 80.31 73 VAL A C 1
ATOM 555 O O . VAL A 1 73 ? -18.016 -19.594 -0.325 1 80.31 73 VAL A O 1
ATOM 558 N N . ARG A 1 74 ? -18.359 -18.547 -2.297 1 81.5 74 ARG A N 1
ATOM 559 C CA . ARG A 1 74 ? -19.641 -19.203 -2.5 1 81.5 74 ARG A CA 1
ATOM 560 C C . ARG A 1 74 ? -19.484 -20.719 -2.453 1 81.5 74 ARG A C 1
ATOM 562 O O . ARG A 1 74 ? -18.594 -21.281 -3.096 1 81.5 74 ARG A O 1
ATOM 569 N N . GLY A 1 75 ? -20.297 -21.281 -1.84 1 83.75 75 GLY A N 1
ATOM 570 C CA . GLY A 1 75 ? -20.328 -22.734 -1.762 1 83.75 75 GLY A CA 1
ATOM 571 C C . GLY A 1 75 ? -19.312 -23.297 -0.787 1 83.75 75 GLY A C 1
ATOM 572 O O . GLY A 1 75 ? -19.312 -24.5 -0.501 1 83.75 75 GLY A O 1
ATOM 573 N N . ILE A 1 76 ? -18.438 -22.578 -0.351 1 83.88 76 ILE A N 1
ATOM 574 C CA . ILE A 1 76 ? -17.391 -23.047 0.558 1 83.88 76 ILE A CA 1
ATOM 575 C C . ILE A 1 76 ? -17.578 -22.422 1.934 1 83.88 76 ILE A C 1
ATOM 577 O O . ILE A 1 76 ? -17.594 -23.109 2.949 1 83.88 76 ILE A O 1
ATOM 581 N N . GLY A 1 77 ? -17.734 -21.078 1.988 1 88.81 77 GLY A N 1
ATOM 582 C CA . GLY A 1 77 ? -17.891 -20.375 3.25 1 88.81 77 GLY A CA 1
ATOM 583 C C . GLY A 1 77 ? -16.906 -19.234 3.424 1 88.81 77 GLY A C 1
ATOM 584 O O . GLY A 1 77 ? -16.484 -18.609 2.445 1 88.81 77 GLY A O 1
ATOM 585 N N . THR A 1 78 ? -16.672 -18.891 4.715 1 90.31 78 THR A N 1
ATOM 586 C CA . THR A 1 78 ? -15.75 -17.797 5.043 1 90.31 78 THR A CA 1
ATOM 587 C C . THR A 1 78 ? -14.359 -18.344 5.371 1 90.31 78 THR A C 1
ATOM 589 O O . THR A 1 78 ? -14.148 -18.922 6.438 1 90.31 78 THR A O 1
ATOM 592 N N . VAL A 1 79 ? -13.484 -18.203 4.461 1 88.94 79 VAL A N 1
ATOM 593 C CA . VAL A 1 79 ? -12.125 -18.719 4.574 1 88.94 79 VAL A CA 1
ATOM 594 C C . VAL A 1 79 ? -11.234 -17.703 5.273 1 88.94 79 VAL A C 1
ATOM 596 O O . VAL A 1 79 ? -11.273 -16.516 4.945 1 88.94 79 VAL A O 1
ATOM 599 N N . VAL A 1 80 ? -10.391 -18.156 6.246 1 86.81 80 VAL A N 1
ATOM 600 C CA . VAL A 1 80 ? -9.492 -17.281 6.988 1 86.81 80 VAL A CA 1
ATOM 601 C C . VAL A 1 80 ? -8.172 -17.141 6.234 1 86.81 80 VAL A C 1
ATOM 603 O O . VAL A 1 80 ? -7.586 -18.141 5.801 1 86.81 80 VAL A O 1
ATOM 606 N N . ASN A 1 81 ? -7.801 -15.969 6.035 1 83.62 81 ASN A N 1
ATOM 607 C CA . ASN A 1 81 ? -6.512 -15.688 5.414 1 83.62 81 ASN A CA 1
ATOM 608 C C . ASN A 1 81 ? -5.41 -15.531 6.453 1 83.62 81 ASN A C 1
ATOM 610 O O . ASN A 1 81 ? -5.094 -14.406 6.863 1 83.62 81 ASN A O 1
ATOM 614 N N . ARG A 1 82 ? -4.793 -16.516 6.797 1 80.25 82 ARG A N 1
ATOM 615 C CA . ARG A 1 82 ? -3.805 -16.516 7.871 1 80.25 82 ARG A CA 1
ATOM 616 C C . ARG A 1 82 ? -2.576 -15.703 7.488 1 80.25 82 ARG A C 1
ATOM 618 O O . ARG A 1 82 ? -1.931 -15.102 8.352 1 80.25 82 ARG A O 1
ATOM 625 N N . SER A 1 83 ? -2.33 -15.719 6.273 1 77.12 83 SER A N 1
ATOM 626 C CA . SER A 1 83 ? -1.17 -14.969 5.797 1 77.12 83 SER A CA 1
ATOM 627 C C . SER A 1 83 ? -1.331 -13.477 6.051 1 77.12 83 SER A C 1
ATOM 629 O O . SER A 1 83 ? -0.343 -12.758 6.227 1 77.12 83 SER A O 1
ATOM 631 N N . VAL A 1 84 ? -2.502 -13.062 6.082 1 78.5 84 VAL A N 1
ATOM 632 C CA . VAL A 1 84 ? -2.773 -11.641 6.281 1 78.5 84 VAL A CA 1
ATOM 633 C C . VAL A 1 84 ? -2.914 -11.344 7.773 1 78.5 84 VAL A C 1
ATOM 635 O O . VAL A 1 84 ? -2.508 -10.281 8.242 1 78.5 84 VAL A O 1
ATOM 638 N N . LEU A 1 85 ? -3.422 -12.32 8.469 1 76.94 85 LEU A N 1
ATOM 639 C CA . LEU A 1 85 ? -3.688 -12.141 9.891 1 76.94 85 LEU A CA 1
ATOM 640 C C . LEU A 1 85 ? -2.398 -11.852 10.648 1 76.94 85 LEU A C 1
ATOM 642 O O . LEU A 1 85 ? -2.412 -11.148 11.656 1 76.94 85 LEU A O 1
ATOM 646 N N . ASN A 1 86 ? -1.317 -12.25 10.117 1 73.75 86 ASN A N 1
ATOM 647 C CA . ASN A 1 86 ? -0.068 -12.188 10.867 1 73.75 86 ASN A CA 1
ATOM 648 C C . ASN A 1 86 ? 0.798 -11.016 10.414 1 73.75 86 ASN A C 1
ATOM 650 O O . ASN A 1 86 ? 1.893 -10.805 10.945 1 73.75 86 ASN A O 1
ATOM 654 N N . LEU A 1 87 ? 0.329 -10.266 9.609 1 77.12 87 LEU A N 1
ATOM 655 C CA . LEU A 1 87 ? 1.099 -9.117 9.141 1 77.12 87 LEU A CA 1
ATOM 656 C C . LEU A 1 87 ? 1.097 -8.008 10.188 1 77.12 87 LEU A C 1
ATOM 658 O O . LEU A 1 87 ? 0.045 -7.664 10.734 1 77.12 87 LEU A O 1
ATOM 662 N N . ARG A 1 88 ? 2.225 -7.473 10.547 1 69.56 88 ARG A N 1
ATOM 663 C CA . ARG A 1 88 ? 2.348 -6.512 11.633 1 69.56 88 ARG A CA 1
ATOM 664 C C . ARG A 1 88 ? 2.438 -5.086 11.102 1 69.56 88 ARG A C 1
ATOM 666 O O . ARG A 1 88 ? 2.082 -4.133 11.797 1 69.56 88 ARG A O 1
ATOM 673 N N . SER A 1 89 ? 3.023 -4.895 9.984 1 79.5 89 SER A N 1
ATOM 674 C CA . SER A 1 89 ? 3.293 -3.559 9.461 1 79.5 89 SER A CA 1
ATOM 675 C C . SER A 1 89 ? 2.645 -3.359 8.094 1 79.5 89 SER A C 1
ATOM 677 O O . SER A 1 89 ? 3.34 -3.178 7.09 1 79.5 89 SER A O 1
ATOM 679 N N . ARG A 1 90 ? 1.35 -3.197 8.219 1 80.62 90 ARG A N 1
ATOM 680 C CA . ARG A 1 90 ? 0.626 -3.012 6.965 1 80.62 90 ARG A CA 1
ATOM 681 C C . ARG A 1 90 ? 0.566 -1.536 6.582 1 80.62 90 ARG A C 1
ATOM 683 O O . ARG A 1 90 ? 0.02 -0.718 7.324 1 80.62 90 ARG A O 1
ATOM 690 N N . LEU A 1 91 ? 1.168 -1.303 5.449 1 82.88 91 LEU A N 1
ATOM 691 C CA . LEU A 1 91 ? 1.246 0.077 4.98 1 82.88 91 LEU A CA 1
ATOM 692 C C . LEU A 1 91 ? -0.13 0.591 4.574 1 82.88 91 LEU A C 1
ATOM 694 O O . LEU A 1 91 ? -0.339 1.802 4.465 1 82.88 91 LEU A O 1
ATOM 698 N N . ASP A 1 92 ? -0.967 -0.314 4.312 1 73.81 92 ASP A N 1
ATOM 699 C CA . ASP A 1 92 ? -2.291 0.111 3.869 1 73.81 92 ASP A CA 1
ATOM 700 C C . ASP A 1 92 ? -3.201 0.41 5.059 1 73.81 92 ASP A C 1
ATOM 702 O O . ASP A 1 92 ? -4.379 0.727 4.883 1 73.81 92 ASP A O 1
ATOM 706 N N . GLN A 1 93 ? -2.697 0.231 6.266 1 71.12 93 GLN A N 1
ATOM 707 C CA . GLN A 1 93 ? -3.408 0.565 7.496 1 71.12 93 GLN A CA 1
ATOM 708 C C . GLN A 1 93 ? -2.693 1.675 8.258 1 71.12 93 GLN A C 1
ATOM 710 O O . GLN A 1 93 ? -1.603 2.102 7.871 1 71.12 93 GLN A O 1
ATOM 715 N N . LYS A 1 94 ? -3.424 2.227 9.219 1 68.56 94 LYS A N 1
ATOM 716 C CA . LYS A 1 94 ? -2.795 3.234 10.062 1 68.56 94 LYS A CA 1
ATOM 717 C C . LYS A 1 94 ? -1.53 2.689 10.727 1 68.56 94 LYS A C 1
ATOM 719 O O . LYS A 1 94 ? -1.546 1.603 11.305 1 68.56 94 LYS A O 1
ATOM 724 N N . LEU A 1 95 ? -0.442 3.34 10.383 1 69.31 95 LEU A N 1
ATOM 725 C CA . LEU A 1 95 ? 0.835 2.922 10.953 1 69.31 95 LEU A CA 1
ATOM 726 C C . LEU A 1 95 ? 1.3 3.902 12.023 1 69.31 95 LEU A C 1
ATOM 728 O O . LEU A 1 95 ? 1.409 5.105 11.766 1 69.31 95 LEU A O 1
ATOM 732 N N . GLU A 1 96 ? 1.354 3.438 13.242 1 75.5 96 GLU A N 1
ATOM 733 C CA . GLU A 1 96 ? 1.985 4.184 14.328 1 75.5 96 GLU A CA 1
ATOM 734 C C . GLU A 1 96 ? 3.348 3.596 14.68 1 75.5 96 GLU A C 1
ATOM 736 O O . GLU A 1 96 ? 3.434 2.482 15.195 1 75.5 96 GLU A O 1
ATOM 741 N N . TYR A 1 97 ? 4.367 4.348 14.398 1 81.38 97 TYR A N 1
ATOM 742 C CA . TYR A 1 97 ? 5.703 3.762 14.453 1 81.38 97 TYR A CA 1
ATOM 743 C C . TYR A 1 97 ? 6.105 3.459 15.891 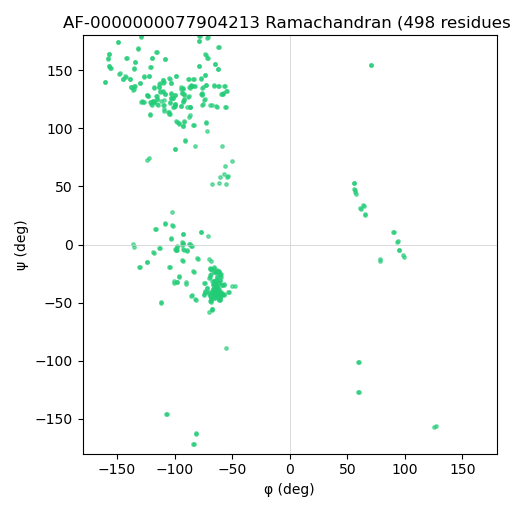1 81.38 97 TYR A C 1
ATOM 745 O O . TYR A 1 97 ? 6.863 2.52 16.141 1 81.38 97 TYR A O 1
ATOM 753 N N . TYR A 1 98 ? 5.555 4.246 16.859 1 81.88 98 TYR A N 1
ATOM 754 C CA . TYR A 1 98 ? 5.98 3.979 18.234 1 81.88 98 TYR A CA 1
ATOM 755 C C . TYR A 1 98 ? 5.48 2.619 18.703 1 81.88 98 TYR A C 1
ATOM 757 O O . TYR A 1 98 ? 6.273 1.766 19.109 1 81.88 98 TYR A O 1
ATOM 765 N N . PRO A 1 99 ? 4.176 2.424 18.609 1 79.81 99 PRO A N 1
ATOM 766 C CA . PRO A 1 99 ? 3.701 1.09 18.984 1 79.81 99 PRO A CA 1
ATOM 767 C C . PRO A 1 99 ? 4.332 -0.018 18.141 1 79.81 99 PRO A C 1
ATOM 769 O O . PRO A 1 99 ? 4.574 -1.119 18.656 1 79.81 99 PRO A O 1
ATOM 772 N N . LEU A 1 100 ? 4.578 0.212 16.969 1 81.25 100 LEU A N 1
ATOM 773 C CA . LEU A 1 100 ? 5.156 -0.793 16.094 1 81.25 100 LEU A CA 1
ATOM 774 C C . LEU A 1 100 ? 6.562 -1.171 16.547 1 81.25 100 LEU A C 1
ATOM 776 O O . LEU A 1 100 ? 6.898 -2.355 16.625 1 81.25 100 LEU A O 1
ATOM 780 N N . ILE A 1 101 ? 7.387 -0.193 16.859 1 87.38 101 ILE A N 1
ATOM 781 C CA . ILE A 1 101 ? 8.75 -0.436 17.312 1 87.38 101 ILE A CA 1
ATOM 782 C C . ILE A 1 101 ? 8.727 -1.224 18.625 1 87.38 101 ILE A C 1
ATOM 784 O O . ILE A 1 101 ? 9.5 -2.162 18.797 1 87.38 101 ILE A O 1
ATOM 788 N N . ARG A 1 102 ? 7.781 -0.924 19.484 1 86.81 102 ARG A N 1
ATOM 789 C CA . ARG A 1 102 ? 7.633 -1.633 20.75 1 86.81 102 ARG A CA 1
ATOM 790 C C . ARG A 1 102 ? 7.25 -3.092 20.516 1 86.81 102 ARG A C 1
ATOM 792 O O . ARG A 1 102 ? 7.715 -3.98 21.234 1 86.81 102 ARG A O 1
ATOM 799 N N . SER A 1 103 ? 6.41 -3.277 19.547 1 82.69 103 SER A N 1
ATOM 800 C CA . SER A 1 103 ? 5.957 -4.633 19.25 1 82.69 103 SER A CA 1
ATOM 801 C C . SER A 1 103 ? 7.117 -5.52 18.812 1 82.69 103 SER A C 1
ATOM 803 O O . SER A 1 103 ? 7.043 -6.746 18.922 1 82.69 103 SER A O 1
ATOM 805 N N . PHE A 1 104 ? 8.148 -4.91 18.328 1 84.12 104 PHE A N 1
ATOM 806 C CA . PHE A 1 104 ? 9.336 -5.648 17.922 1 84.12 104 PHE A CA 1
ATOM 807 C C . PHE A 1 104 ? 10.273 -5.859 19.094 1 84.12 104 PHE A C 1
ATOM 809 O O . PHE A 1 104 ? 11.344 -6.465 18.953 1 84.12 104 PHE A O 1
ATOM 816 N N . GLY A 1 105 ? 9.875 -5.379 20.25 1 88.06 105 GLY A N 1
ATOM 817 C CA . GLY A 1 105 ? 10.656 -5.574 21.453 1 88.06 105 GLY A CA 1
ATOM 818 C C . GLY A 1 105 ? 11.68 -4.477 21.688 1 88.06 105 GLY A C 1
ATOM 819 O O . GLY A 1 105 ? 12.578 -4.629 22.516 1 88.06 105 GLY A O 1
ATOM 820 N N . SER A 1 106 ? 11.648 -3.418 21 1 92.56 106 SER A N 1
ATOM 821 C CA . SER A 1 106 ? 12.57 -2.293 21.125 1 92.56 106 SER A CA 1
ATOM 822 C C . SER A 1 106 ? 11.875 -1.084 21.75 1 92.56 106 SER A C 1
ATOM 824 O O . SER A 1 106 ? 10.648 -0.994 21.734 1 92.56 106 SER A O 1
ATOM 826 N N . TYR A 1 107 ? 12.664 -0.176 22.297 1 92.5 107 TYR A N 1
ATOM 827 C CA . TYR A 1 107 ? 12.125 1.05 22.875 1 92.5 107 TYR A CA 1
ATOM 828 C C . TYR A 1 107 ? 12.281 2.221 21.906 1 92.5 107 TYR A C 1
ATOM 830 O O . TYR A 1 107 ? 13.398 2.578 21.531 1 92.5 107 TYR A O 1
ATOM 838 N N . PRO A 1 108 ? 11.164 2.785 21.547 1 91.94 108 PRO A N 1
ATOM 839 C CA . PRO A 1 108 ? 11.242 3.918 20.609 1 91.94 108 PRO A CA 1
ATOM 840 C C . PRO A 1 108 ? 11.531 5.238 21.328 1 91.94 108 PRO A C 1
ATOM 842 O O . PRO A 1 108 ? 11.047 5.465 22.438 1 91.94 108 PRO A O 1
ATOM 845 N N . HIS A 1 109 ? 12.297 6.055 20.734 1 90.81 109 HIS A N 1
ATOM 846 C CA . HIS A 1 109 ? 12.477 7.426 21.188 1 90.81 109 HIS A CA 1
ATOM 847 C C . HIS A 1 109 ? 12.961 8.328 20.047 1 90.81 109 HIS A C 1
ATOM 849 O O . HIS A 1 109 ? 13.562 7.848 19.094 1 90.81 109 HIS A O 1
ATOM 855 N N . ALA A 1 110 ? 12.648 9.523 20.188 1 91.56 110 ALA A N 1
ATOM 856 C CA . ALA A 1 110 ? 13.016 10.508 19.172 1 91.56 110 ALA A CA 1
ATOM 857 C C . ALA A 1 110 ? 14.273 11.273 19.578 1 91.56 110 ALA A C 1
ATOM 859 O O . ALA A 1 110 ? 14.5 11.508 20.766 1 91.56 110 ALA A O 1
ATOM 860 N N . ASP A 1 111 ? 15.062 11.602 18.609 1 92.31 111 ASP A N 1
ATOM 861 C CA . ASP A 1 111 ? 16.188 12.508 18.859 1 92.31 111 ASP A CA 1
ATOM 862 C C . ASP A 1 111 ? 16.5 13.344 17.625 1 92.31 111 ASP A C 1
ATOM 864 O O . ASP A 1 111 ? 15.805 13.266 16.625 1 92.31 111 ASP A O 1
ATOM 868 N N . GLY A 1 112 ? 17.531 14.352 17.859 1 91.88 112 GLY A N 1
ATOM 869 C CA . GLY A 1 112 ? 17.922 15.203 16.75 1 91.88 112 GLY A CA 1
ATOM 870 C C . GLY A 1 112 ? 16.797 16.094 16.25 1 91.88 112 GLY A C 1
ATOM 871 O O . GLY A 1 112 ? 16.719 16.406 15.062 1 91.88 112 GLY A O 1
ATOM 872 N N . ILE A 1 113 ? 16.016 16.484 17.109 1 92.69 113 ILE A N 1
ATOM 873 C CA . ILE A 1 113 ? 14.828 17.234 16.734 1 92.69 113 ILE A CA 1
ATOM 874 C C . ILE A 1 113 ? 15.227 18.656 16.344 1 92.69 113 ILE A C 1
ATOM 876 O O . ILE A 1 113 ? 15.953 19.328 17.062 1 92.69 113 ILE A O 1
ATOM 880 N N . GLN A 1 114 ? 14.852 19.031 15.156 1 93.5 114 GLN A N 1
ATOM 881 C CA . GLN A 1 114 ? 15.016 20.391 14.641 1 93.5 114 GLN A CA 1
ATOM 882 C C . GLN A 1 114 ? 13.672 20.984 14.211 1 93.5 114 GLN A C 1
ATOM 884 O O . GLN A 1 114 ? 12.898 20.328 13.508 1 93.5 114 GLN A O 1
ATOM 889 N N . ILE A 1 115 ? 13.398 22.172 14.734 1 93.44 115 ILE A N 1
ATOM 890 C CA . ILE A 1 115 ? 12.172 22.875 14.375 1 93.44 115 ILE A CA 1
ATOM 891 C C . ILE A 1 115 ? 12.516 24.281 13.883 1 93.44 115 ILE A C 1
ATOM 893 O O . ILE A 1 115 ? 13.148 25.062 14.609 1 93.44 115 ILE A O 1
ATOM 897 N N . TYR A 1 116 ? 12.117 24.609 12.672 1 94.06 116 TYR A N 1
ATOM 898 C CA . TYR A 1 116 ? 12.422 25.938 12.164 1 94.06 116 TYR A CA 1
ATOM 899 C C . TYR A 1 116 ? 11.43 26.344 11.086 1 94.06 116 TYR A C 1
ATOM 901 O O . TYR A 1 116 ? 10.828 25.5 10.422 1 94.06 116 TYR A O 1
ATOM 909 N N . PRO A 1 117 ? 11.227 27.625 10.969 1 94.56 117 PRO A N 1
ATOM 910 C CA . PRO A 1 117 ? 10.32 28.125 9.93 1 94.56 117 PRO A CA 1
ATOM 911 C C . PRO A 1 117 ? 10.953 28.125 8.539 1 94.56 117 PRO A C 1
ATOM 913 O O . PRO A 1 117 ? 12.164 28.328 8.406 1 94.56 117 PRO A O 1
ATOM 916 N N . VAL A 1 118 ? 10.133 27.812 7.574 1 96.19 118 VAL A N 1
ATOM 917 C CA . VAL A 1 118 ? 10.539 27.906 6.18 1 96.19 118 VAL A CA 1
ATOM 918 C C . VAL A 1 118 ? 9.43 28.562 5.359 1 96.19 118 VAL A C 1
ATOM 920 O O . VAL A 1 118 ? 8.266 28.547 5.766 1 96.19 118 VAL A O 1
ATOM 923 N N . ARG A 1 119 ? 9.844 29.234 4.281 1 97.19 119 ARG A N 1
ATOM 924 C CA . ARG A 1 119 ? 8.875 29.75 3.32 1 97.19 119 ARG A CA 1
ATOM 925 C C . ARG A 1 119 ? 8.516 28.688 2.285 1 97.19 119 ARG A C 1
ATOM 927 O O . ARG A 1 119 ? 9.398 28 1.769 1 97.19 119 ARG A O 1
ATOM 934 N N . ALA A 1 120 ? 7.281 28.594 2.018 1 97.25 120 ALA A N 1
ATOM 935 C CA . ALA A 1 120 ? 6.816 27.562 1.089 1 97.25 120 ALA A CA 1
ATOM 936 C C . ALA A 1 120 ? 7.301 27.844 -0.33 1 97.25 120 ALA A C 1
ATOM 938 O O . ALA A 1 120 ? 6.965 28.875 -0.912 1 97.25 120 ALA A O 1
ATOM 939 N N . GLY A 1 121 ? 8.07 26.938 -0.906 1 96.69 121 GLY A N 1
ATOM 940 C CA . GLY A 1 121 ? 8.336 26.984 -2.336 1 96.69 121 GLY A CA 1
ATOM 941 C C . GLY A 1 121 ? 7.125 26.609 -3.174 1 96.69 121 GLY A C 1
ATOM 942 O O . GLY A 1 121 ? 6.082 26.219 -2.637 1 96.69 121 GLY A O 1
ATOM 943 N N . GLU A 1 122 ? 7.285 26.656 -4.449 1 96.5 122 GLU A N 1
ATOM 944 C CA . GLU A 1 122 ? 6.168 26.406 -5.359 1 96.5 122 GLU A CA 1
ATOM 945 C C . GLU A 1 122 ? 5.598 25 -5.164 1 96.5 122 GLU A C 1
ATOM 947 O O . GLU A 1 122 ? 4.383 24.828 -5.074 1 96.5 122 GLU A O 1
ATOM 952 N N . GLU A 1 123 ? 6.473 24.094 -5.051 1 95.25 123 GLU A N 1
ATOM 953 C CA . GLU A 1 123 ? 6.035 22.719 -4.938 1 95.25 123 GLU A CA 1
ATOM 954 C C . GLU A 1 123 ? 5.34 22.453 -3.602 1 95.25 123 GLU A C 1
ATOM 956 O O . GLU A 1 123 ? 4.254 21.875 -3.562 1 95.25 123 GLU A O 1
ATOM 961 N N . LEU A 1 124 ? 5.992 22.891 -2.566 1 96.31 124 LEU A N 1
ATOM 962 C CA . LEU A 1 124 ? 5.418 22.719 -1.238 1 96.31 124 LEU A CA 1
ATOM 963 C C . LEU A 1 124 ? 4.082 23.453 -1.124 1 96.31 124 LEU A C 1
ATOM 965 O O . LEU A 1 124 ? 3.127 22.922 -0.551 1 96.31 124 LEU A O 1
ATOM 969 N N . ALA A 1 125 ? 3.988 24.656 -1.661 1 96.88 125 ALA A N 1
ATOM 970 C CA . ALA A 1 125 ? 2.758 25.438 -1.645 1 96.88 125 ALA A CA 1
ATOM 971 C C . ALA A 1 125 ? 1.635 24.719 -2.381 1 96.88 125 ALA A C 1
ATOM 973 O O . ALA A 1 125 ? 0.491 24.703 -1.921 1 96.88 125 ALA A O 1
ATOM 974 N N . ARG A 1 126 ? 1.997 24.172 -3.465 1 93.88 126 ARG A N 1
ATOM 975 C CA . ARG A 1 126 ? 1.021 23.406 -4.23 1 93.88 126 ARG A CA 1
ATOM 976 C C . ARG A 1 126 ? 0.524 22.203 -3.432 1 93.88 126 ARG A C 1
ATOM 978 O O . ARG A 1 126 ? -0.682 21.953 -3.357 1 93.88 126 ARG A O 1
ATOM 985 N N . ASP A 1 127 ? 1.419 21.484 -2.814 1 93.25 127 ASP A N 1
ATOM 986 C CA . ASP A 1 127 ? 1.096 20.266 -2.07 1 93.25 127 ASP A CA 1
ATOM 987 C C . ASP A 1 127 ? 0.195 20.578 -0.877 1 93.25 127 ASP A C 1
ATOM 989 O O . ASP A 1 127 ? -0.709 19.812 -0.557 1 93.25 127 ASP A O 1
ATOM 993 N N . LEU A 1 128 ? 0.423 21.719 -0.268 1 95.38 128 LEU A N 1
ATOM 994 C CA . LEU A 1 128 ? -0.294 22.078 0.952 1 95.38 128 LEU A CA 1
ATOM 995 C C . LEU A 1 128 ? -1.467 23 0.644 1 95.38 128 LEU A C 1
ATOM 997 O O . LEU A 1 128 ? -2.215 23.391 1.546 1 95.38 128 LEU A O 1
ATOM 1001 N N . VAL A 1 129 ? -1.613 23.344 -0.633 1 92.5 129 VAL A N 1
ATOM 1002 C CA . VAL A 1 129 ? -2.672 24.234 -1.098 1 92.5 129 VAL A CA 1
ATOM 1003 C C . VAL A 1 129 ? -2.607 25.562 -0.335 1 92.5 129 VAL A C 1
ATOM 1005 O O . VAL A 1 129 ? -3.607 26 0.233 1 92.5 129 VAL A O 1
ATOM 1008 N N . ILE A 1 130 ? -1.476 26.172 -0.325 1 95.94 130 ILE A N 1
ATOM 1009 C CA . ILE A 1 130 ? -1.226 27.5 0.229 1 95.94 130 ILE A CA 1
ATOM 1010 C C . ILE A 1 130 ? -0.501 28.359 -0.802 1 95.94 130 ILE A C 1
ATOM 1012 O O . ILE A 1 130 ? -0.276 27.922 -1.935 1 95.94 130 ILE A O 1
ATOM 1016 N N . GLU A 1 131 ? -0.238 29.562 -0.458 1 96.88 131 GLU A N 1
ATOM 1017 C CA . GLU A 1 131 ? 0.438 30.453 -1.399 1 96.88 131 GLU A CA 1
ATOM 1018 C C . GLU A 1 131 ? 1.954 30.328 -1.284 1 96.88 131 GLU A C 1
ATOM 1020 O O . GLU A 1 131 ? 2.486 30.172 -0.185 1 96.88 131 GLU A O 1
ATOM 1025 N N . PRO A 1 132 ? 2.574 30.422 -2.494 1 97.44 132 PRO A N 1
ATOM 1026 C CA . PRO A 1 132 ? 4.035 30.484 -2.396 1 97.44 132 PRO A CA 1
ATOM 1027 C C . PRO A 1 132 ? 4.516 31.609 -1.492 1 97.44 132 PRO A C 1
ATOM 1029 O O . PRO A 1 132 ? 3.971 32.719 -1.535 1 97.44 132 PRO A O 1
ATOM 1032 N N . GLY A 1 133 ? 5.41 31.25 -0.637 1 97.25 133 GLY A N 1
ATOM 1033 C CA . GLY A 1 133 ? 5.926 32.25 0.275 1 97.25 133 GLY A CA 1
ATOM 1034 C C . GLY A 1 133 ? 5.285 32.219 1.648 1 97.25 133 GLY A C 1
ATOM 1035 O O . GLY A 1 133 ? 5.773 32.844 2.592 1 97.25 133 GLY A O 1
ATOM 1036 N N . ASP A 1 134 ? 4.246 31.453 1.801 1 96.81 134 ASP A N 1
ATOM 1037 C CA . ASP A 1 134 ? 3.592 31.312 3.098 1 96.81 134 ASP A CA 1
ATOM 1038 C C . ASP A 1 134 ? 4.52 30.656 4.117 1 96.81 134 ASP A C 1
ATOM 1040 O O . ASP A 1 134 ? 5.418 29.906 3.746 1 96.81 134 ASP A O 1
ATOM 1044 N N . ASP A 1 135 ? 4.23 30.953 5.367 1 96.19 135 ASP A N 1
ATOM 1045 C CA . ASP A 1 135 ? 5.027 30.391 6.457 1 96.19 135 ASP A CA 1
ATOM 1046 C C . ASP A 1 135 ? 4.672 28.938 6.711 1 96.19 135 ASP A C 1
ATOM 1048 O O . ASP A 1 135 ? 3.494 28.594 6.844 1 96.19 135 ASP A O 1
ATOM 1052 N N . VAL A 1 136 ? 5.711 28.094 6.77 1 97.19 136 VAL A N 1
ATOM 1053 C CA . VAL A 1 136 ? 5.586 26.656 7.051 1 97.19 136 VAL A CA 1
ATOM 1054 C C . VAL A 1 136 ? 6.57 26.266 8.148 1 97.19 136 VAL A C 1
ATOM 1056 O O . VAL A 1 136 ? 7.684 26.797 8.219 1 97.19 136 VAL A O 1
ATOM 1059 N N . ILE A 1 137 ? 6.129 25.453 9.016 1 95.56 137 ILE A N 1
ATOM 1060 C CA . ILE A 1 137 ? 6.996 24.922 10.062 1 95.56 137 ILE A CA 1
ATOM 1061 C C . ILE A 1 137 ? 7.617 23.609 9.594 1 95.56 137 ILE A C 1
ATOM 1063 O O . ILE A 1 137 ? 6.902 22.688 9.18 1 95.56 137 ILE A O 1
ATOM 1067 N N . CYS A 1 138 ? 8.883 23.531 9.625 1 96.44 138 CYS A N 1
ATOM 1068 C CA . CYS A 1 138 ? 9.602 22.312 9.289 1 96.44 138 CYS A CA 1
ATOM 1069 C C . CYS A 1 138 ? 10.102 21.609 10.547 1 96.44 138 CYS A C 1
ATOM 1071 O O . CYS A 1 138 ? 10.719 22.234 11.406 1 96.44 138 CYS A O 1
ATOM 1073 N N . ILE A 1 139 ? 9.781 20.391 10.68 1 94.62 139 ILE A N 1
ATOM 1074 C CA . ILE A 1 139 ? 10.219 19.578 11.805 1 94.62 139 ILE A CA 1
ATOM 1075 C C . ILE A 1 139 ? 11.016 18.375 11.289 1 94.62 139 ILE A C 1
ATOM 1077 O O . ILE A 1 139 ? 10.492 17.562 10.516 1 94.62 139 ILE A O 1
ATOM 1081 N N . LYS A 1 140 ? 12.242 18.25 11.695 1 95.12 140 LYS A N 1
ATOM 1082 C CA . LYS A 1 140 ? 13.078 17.094 11.391 1 95.12 140 LYS A CA 1
ATOM 1083 C C . LYS A 1 140 ? 13.398 16.297 12.656 1 95.12 140 LYS A C 1
ATOM 1085 O O . LYS A 1 140 ? 13.656 16.875 13.711 1 95.12 140 LYS A O 1
ATOM 1090 N N . LYS A 1 141 ? 13.297 15.07 12.555 1 94.44 141 LYS A N 1
ATOM 1091 C CA . LYS A 1 141 ? 13.656 14.258 13.711 1 94.44 141 LYS A CA 1
ATOM 1092 C C . LYS A 1 141 ? 14.008 12.828 13.297 1 94.44 141 LYS A C 1
ATOM 1094 O O . LYS A 1 141 ? 13.633 12.383 12.211 1 94.44 141 LYS A O 1
ATOM 1099 N N . ARG A 1 142 ? 14.703 12.172 14.172 1 95.06 142 ARG A N 1
ATOM 1100 C CA . ARG A 1 142 ? 15.016 10.75 14.055 1 95.06 142 ARG A CA 1
ATOM 1101 C C . ARG A 1 142 ? 14.258 9.938 15.102 1 95.06 142 ARG A C 1
ATOM 1103 O O . ARG A 1 142 ? 14.078 10.383 16.234 1 95.06 142 ARG A O 1
ATOM 1110 N N . ILE A 1 143 ? 13.797 8.859 14.648 1 94.06 143 ILE A N 1
ATOM 1111 C CA . ILE A 1 143 ? 13.234 7.895 15.594 1 94.06 143 ILE A CA 1
ATOM 1112 C C . ILE A 1 143 ? 14.18 6.699 15.719 1 94.06 143 ILE A C 1
ATOM 1114 O O . ILE A 1 143 ? 14.602 6.129 14.711 1 94.06 143 ILE A O 1
ATOM 1118 N N . LEU A 1 144 ? 14.469 6.395 16.906 1 95.19 144 LEU A N 1
ATOM 1119 C CA . LEU A 1 144 ? 15.383 5.285 17.172 1 95.19 144 LEU A CA 1
ATOM 1120 C C . LEU A 1 144 ? 14.641 4.105 17.781 1 95.19 144 LEU A C 1
ATOM 1122 O O . LEU A 1 144 ? 13.656 4.289 18.5 1 95.19 144 LEU A O 1
ATOM 1126 N N . ALA A 1 145 ? 14.969 2.891 17.422 1 95.19 145 ALA A N 1
ATOM 1127 C CA . ALA A 1 145 ? 14.688 1.663 18.156 1 95.19 145 ALA A CA 1
ATOM 1128 C C . ALA A 1 145 ? 15.852 1.295 19.078 1 95.19 145 ALA A C 1
ATOM 1130 O O . ALA A 1 145 ? 16.859 0.751 18.625 1 95.19 145 ALA A O 1
ATOM 1131 N N . ASP A 1 146 ? 15.656 1.589 20.328 1 94.88 146 ASP A N 1
ATOM 1132 C CA . ASP A 1 146 ? 16.781 1.541 21.266 1 94.88 146 ASP A CA 1
ATOM 1133 C C . ASP A 1 146 ? 17.891 2.502 20.859 1 94.88 146 ASP A C 1
ATOM 1135 O O . ASP A 1 146 ? 17.703 3.721 20.891 1 94.88 146 ASP A O 1
ATOM 1139 N N . THR A 1 147 ? 18.969 1.955 20.234 1 93.38 147 THR A N 1
ATOM 1140 C CA . THR A 1 147 ? 20.078 2.846 19.875 1 93.38 147 THR A CA 1
ATOM 1141 C C . THR A 1 147 ? 20.203 2.973 18.359 1 93.38 147 THR A C 1
ATOM 1143 O O . THR A 1 147 ? 21.016 3.766 17.875 1 93.38 147 THR A O 1
ATOM 1146 N N . THR A 1 148 ? 19.453 2.311 17.688 1 94.62 148 THR A N 1
ATOM 1147 C CA . THR A 1 148 ? 19.578 2.262 16.234 1 94.62 148 THR A CA 1
ATOM 1148 C C . THR A 1 148 ? 18.547 3.17 15.57 1 94.62 148 THR A C 1
ATOM 1150 O O . THR A 1 148 ? 17.344 2.982 15.75 1 94.62 148 THR A O 1
ATOM 1153 N N . PRO A 1 149 ? 19.031 4.156 14.844 1 96.31 149 PRO A N 1
ATOM 1154 C CA . PRO A 1 149 ? 18.047 4.949 14.094 1 96.31 149 PRO A CA 1
ATOM 1155 C C . PRO A 1 149 ? 17.281 4.125 13.062 1 96.31 149 PRO A C 1
ATOM 1157 O O . PRO A 1 149 ? 17.891 3.375 12.297 1 96.31 149 PRO A O 1
ATOM 1160 N N . VAL A 1 150 ? 15.938 4.359 13.023 1 95.81 150 VAL A N 1
ATOM 1161 C CA . VAL A 1 150 ? 15.164 3.506 12.125 1 95.81 150 VAL A CA 1
ATOM 1162 C C . VAL A 1 150 ? 14.266 4.363 11.242 1 95.81 150 VAL A C 1
ATOM 1164 O O . VAL A 1 150 ? 13.781 3.904 10.203 1 95.81 150 VAL A O 1
ATOM 1167 N N . ILE A 1 151 ? 14.031 5.598 11.672 1 95.44 151 ILE A N 1
ATOM 1168 C CA . ILE A 1 151 ? 13.227 6.516 10.875 1 95.44 151 ILE A CA 1
ATOM 1169 C C . ILE A 1 151 ? 13.859 7.902 10.883 1 95.44 151 ILE A C 1
ATOM 1171 O O . ILE A 1 151 ? 14.359 8.359 11.914 1 95.44 151 ILE A O 1
ATOM 1175 N N . TYR A 1 152 ? 13.945 8.539 9.789 1 96.25 152 TYR A N 1
ATOM 1176 C CA . TYR A 1 152 ? 14.203 9.969 9.656 1 96.25 152 TYR A CA 1
ATOM 1177 C C . TYR A 1 152 ? 13 10.688 9.055 1 96.25 152 TYR A C 1
ATOM 1179 O O . TYR A 1 152 ? 12.578 10.383 7.938 1 96.25 152 TYR A O 1
ATOM 1187 N N . SER A 1 153 ? 12.453 11.609 9.758 1 95.19 153 SER A N 1
ATOM 1188 C CA . SER A 1 153 ? 11.211 12.258 9.344 1 95.19 153 SER A CA 1
ATOM 1189 C C . SER A 1 153 ? 11.422 13.75 9.109 1 95.19 153 SER A C 1
ATOM 1191 O O . SER A 1 153 ? 12.125 14.414 9.867 1 95.19 153 SER A O 1
ATOM 1193 N N . ILE A 1 154 ? 10.906 14.227 8.062 1 95.94 154 ILE A N 1
ATOM 1194 C CA . ILE A 1 154 ? 10.797 15.641 7.746 1 95.94 154 ILE A CA 1
ATOM 1195 C C . ILE A 1 154 ? 9.328 16.016 7.551 1 95.94 154 ILE A C 1
ATOM 1197 O O . ILE A 1 154 ? 8.695 15.602 6.578 1 95.94 154 ILE A O 1
ATOM 1201 N N . ASP A 1 155 ? 8.82 16.812 8.461 1 95.75 155 ASP A N 1
ATOM 1202 C CA . ASP A 1 155 ? 7.418 17.203 8.422 1 95.75 155 ASP A CA 1
ATOM 1203 C C . ASP A 1 155 ? 7.277 18.703 8.141 1 95.75 155 ASP A C 1
ATOM 1205 O O . ASP A 1 155 ? 8.039 19.5 8.672 1 95.75 155 ASP A O 1
ATOM 1209 N N . TYR A 1 156 ? 6.34 19.031 7.309 1 97 156 TYR A N 1
ATOM 1210 C CA . TYR A 1 156 ? 5.988 20.406 6.984 1 97 156 TYR A CA 1
ATOM 1211 C C . TYR A 1 156 ? 4.543 20.703 7.371 1 97 156 TYR A C 1
ATOM 1213 O O . TYR A 1 156 ? 3.617 20.047 6.883 1 97 156 TYR A O 1
ATOM 1221 N N . LEU A 1 157 ? 4.383 21.719 8.195 1 96.06 157 LEU A N 1
ATOM 1222 C CA . LEU A 1 157 ? 3.066 22.141 8.656 1 96.06 157 LEU A CA 1
ATOM 1223 C C . LEU A 1 157 ? 2.826 23.609 8.328 1 96.06 157 LEU A C 1
ATOM 1225 O O . LEU A 1 157 ? 3.652 24.469 8.641 1 96.06 157 LEU A O 1
ATOM 1229 N N . PRO A 1 158 ? 1.68 23.875 7.688 1 96.25 158 PRO A N 1
ATOM 1230 C CA . PRO A 1 158 ? 1.367 25.297 7.547 1 96.25 158 PRO A CA 1
ATOM 1231 C C . PRO A 1 158 ? 1.287 26.016 8.891 1 96.25 158 PRO A C 1
ATOM 1233 O O . PRO A 1 158 ? 0.572 25.578 9.789 1 96.25 158 PRO A O 1
ATOM 1236 N N . ARG A 1 159 ? 1.97 27.094 8.969 1 94.81 159 ARG A N 1
ATOM 1237 C CA . ARG A 1 159 ? 1.962 27.859 10.211 1 94.81 159 ARG A CA 1
ATOM 1238 C C . ARG A 1 159 ? 0.551 28.328 10.562 1 94.81 159 ARG A C 1
ATOM 1240 O O . ARG A 1 159 ? 0.193 28.406 11.742 1 94.81 159 ARG A O 1
ATOM 1247 N N . ALA A 1 160 ? -0.235 28.562 9.586 1 93.94 160 ALA A N 1
ATOM 1248 C CA . ALA A 1 160 ? -1.592 29.078 9.742 1 93.94 160 ALA A CA 1
ATOM 1249 C C . ALA A 1 160 ? -2.449 28.125 10.57 1 93.94 160 ALA A C 1
ATOM 1251 O O . ALA A 1 160 ? -3.434 28.531 11.188 1 93.94 160 ALA A O 1
ATOM 1252 N N . LEU A 1 161 ? -2.107 26.859 10.586 1 93.12 161 LEU A N 1
ATOM 1253 C CA . LEU A 1 161 ? -2.869 25.875 11.344 1 93.12 161 LEU A CA 1
ATOM 1254 C C . LEU A 1 161 ? -2.805 26.172 12.836 1 93.12 161 LEU A C 1
ATOM 1256 O O . LEU A 1 161 ? -3.697 25.766 13.594 1 93.12 161 LEU A O 1
ATOM 1260 N N . PHE A 1 162 ? -1.789 26.859 13.219 1 91.62 162 PHE A N 1
ATOM 1261 C CA . PHE A 1 162 ? -1.568 27.094 14.641 1 91.62 162 PHE A CA 1
ATOM 1262 C C . PHE A 1 162 ? -2.207 28.422 15.07 1 91.62 162 PHE A C 1
ATOM 1264 O O . PHE A 1 162 ? -2.189 28.766 16.25 1 91.62 162 PHE A O 1
ATOM 1271 N N . GLY A 1 163 ? -2.748 29.109 14.109 1 89.19 163 GLY A N 1
ATOM 1272 C CA . GLY A 1 163 ? -3.344 30.391 14.438 1 89.19 163 GLY A CA 1
ATOM 1273 C C . GLY A 1 163 ? -2.359 31.375 15.055 1 89.19 163 GLY A C 1
ATOM 1274 O O . GLY A 1 163 ? -1.28 31.609 14.508 1 89.19 163 GLY A O 1
ATOM 1275 N N . SER A 1 164 ? -2.812 31.859 16.219 1 87.25 164 SER A N 1
ATOM 1276 C CA . SER A 1 164 ? -1.984 32.844 16.922 1 87.25 164 SER A CA 1
ATOM 1277 C C . SER A 1 164 ? -1.066 32.156 17.938 1 87.25 164 SER A C 1
ATOM 1279 O O . SER A 1 164 ? -0.251 32.812 18.578 1 87.25 164 SER A O 1
ATOM 1281 N N . ARG A 1 165 ? -1.156 30.938 17.984 1 85.75 165 ARG A N 1
ATOM 1282 C CA . ARG A 1 165 ? -0.365 30.219 18.969 1 85.75 165 ARG A CA 1
ATOM 1283 C C . ARG A 1 165 ? 1.108 30.188 18.578 1 85.75 165 ARG A C 1
ATOM 1285 O O . ARG A 1 165 ? 1.44 30.125 17.391 1 85.75 165 ARG A O 1
ATOM 1292 N N . ASP A 1 166 ? 1.892 30.234 19.672 1 87.88 166 ASP A N 1
ATOM 1293 C CA . ASP A 1 166 ? 3.336 30.125 19.5 1 87.88 166 ASP A CA 1
ATOM 1294 C C . ASP A 1 166 ? 3.762 28.656 19.406 1 87.88 166 ASP A C 1
ATOM 1296 O O . ASP A 1 166 ? 3.881 27.984 20.438 1 87.88 166 ASP A O 1
ATOM 1300 N N . TYR A 1 167 ? 4.059 28.141 18.203 1 85.62 167 TYR A N 1
ATOM 1301 C CA . TYR A 1 167 ? 4.379 26.734 17.984 1 85.62 167 TYR A CA 1
ATOM 1302 C C . TYR A 1 167 ? 5.695 26.359 18.672 1 85.62 167 TYR A C 1
ATOM 1304 O O . TYR A 1 167 ? 5.984 25.188 18.875 1 85.62 167 TYR A O 1
ATOM 1312 N N . THR A 1 168 ? 6.566 27.359 18.984 1 84.44 168 THR A N 1
ATOM 1313 C CA . THR A 1 168 ? 7.855 27.094 19.625 1 84.44 168 THR A CA 1
ATOM 1314 C C . THR A 1 168 ? 7.664 26.609 21.062 1 84.44 168 THR A C 1
ATOM 1316 O O . THR A 1 168 ? 8.586 26.062 21.656 1 84.44 168 THR A O 1
ATOM 1319 N N . ARG A 1 169 ? 6.492 26.766 21.578 1 86.44 169 ARG A N 1
ATOM 1320 C CA . ARG A 1 169 ? 6.199 26.359 22.938 1 86.44 169 ARG A CA 1
ATOM 1321 C C . ARG A 1 169 ? 5.52 25 22.969 1 86.44 169 ARG A C 1
ATOM 1323 O O . ARG A 1 169 ? 5.223 24.469 24.047 1 86.44 169 ARG A O 1
ATOM 1330 N N . ILE A 1 170 ? 5.266 24.531 21.875 1 87.06 170 ILE A N 1
ATOM 1331 C CA . ILE A 1 170 ? 4.594 23.234 21.766 1 87.06 170 ILE A CA 1
ATOM 1332 C C . ILE A 1 170 ? 5.637 22.125 21.641 1 87.06 170 ILE A C 1
ATOM 1334 O O . ILE A 1 170 ? 6.625 22.281 20.922 1 87.06 170 ILE A O 1
ATOM 1338 N N . ASP A 1 171 ? 5.445 21.062 22.391 1 85.69 171 ASP A N 1
ATOM 1339 C CA . ASP A 1 171 ? 6.301 19.891 22.25 1 85.69 171 ASP A CA 1
ATOM 1340 C C . ASP A 1 171 ? 6 19.141 20.953 1 85.69 171 ASP A C 1
ATOM 1342 O O . ASP A 1 171 ? 5.004 18.422 20.859 1 85.69 171 ASP A O 1
ATOM 1346 N N . LEU A 1 172 ? 6.891 19.297 20.031 1 81.56 172 LEU A N 1
ATOM 1347 C CA . LEU A 1 172 ? 6.684 18.703 18.703 1 81.56 172 LEU A CA 1
ATOM 1348 C C . LEU A 1 172 ? 7.5 17.438 18.547 1 81.56 172 LEU A C 1
ATOM 1350 O O . LEU A 1 172 ? 7.664 16.938 17.422 1 81.56 172 LEU A O 1
ATOM 1354 N N . SER A 1 173 ? 7.98 16.844 19.641 1 76.31 173 SER A N 1
ATOM 1355 C CA . SER A 1 173 ? 8.812 15.648 19.594 1 76.31 173 SER A CA 1
ATOM 1356 C C . SER A 1 173 ? 7.965 14.383 19.484 1 76.31 173 SER A C 1
ATOM 1358 O O . SER A 1 173 ? 8.453 13.328 19.062 1 76.31 173 SER A O 1
ATOM 1360 N N . GLY A 1 174 ? 6.742 14.461 19.906 1 77.19 174 GLY A N 1
ATOM 1361 C CA . GLY A 1 174 ? 5.867 13.297 19.906 1 77.19 174 GLY A CA 1
ATOM 1362 C C . GLY A 1 174 ? 5.238 13.031 18.547 1 77.19 174 GLY A C 1
ATOM 1363 O O . GLY A 1 174 ? 5.816 13.367 17.516 1 77.19 174 GLY A O 1
ATOM 1364 N N . ASP A 1 175 ? 4.227 12.281 18.531 1 80.62 175 ASP A N 1
ATOM 1365 C CA . ASP A 1 175 ? 3.48 11.969 17.312 1 80.62 175 ASP A CA 1
ATOM 1366 C C . ASP A 1 175 ? 2.834 13.219 16.734 1 80.62 175 ASP A C 1
ATOM 1368 O O . ASP A 1 175 ? 1.997 13.852 17.375 1 80.62 175 ASP A O 1
ATOM 1372 N N . ILE A 1 176 ? 3.189 13.523 15.617 1 87.56 176 ILE A N 1
ATOM 1373 C CA . ILE A 1 176 ? 2.785 14.781 15 1 87.56 176 ILE A CA 1
ATOM 1374 C C . ILE A 1 176 ? 1.273 14.781 14.781 1 87.56 176 ILE A C 1
ATOM 1376 O O . ILE A 1 176 ? 0.636 15.836 14.82 1 87.56 176 ILE A O 1
ATOM 1380 N N . PHE A 1 177 ? 0.724 13.641 14.531 1 87.81 177 PHE A N 1
ATOM 1381 C CA . PHE A 1 177 ? -0.72 13.57 14.344 1 87.81 177 PHE A CA 1
ATOM 1382 C C . PHE A 1 177 ? -1.453 13.969 15.617 1 87.81 177 PHE A C 1
ATOM 1384 O O . PHE A 1 177 ? -2.473 14.656 15.57 1 87.81 177 PHE A O 1
ATOM 1391 N N . ASP A 1 178 ? -0.921 13.547 16.672 1 86.19 178 ASP A N 1
ATOM 1392 C CA . ASP A 1 178 ? -1.491 13.914 17.969 1 86.19 178 ASP A CA 1
ATOM 1393 C C . ASP A 1 178 ? -1.374 15.422 18.219 1 86.19 178 ASP A C 1
ATOM 1395 O O . ASP A 1 178 ? -2.307 16.047 18.719 1 86.19 178 ASP A O 1
ATOM 1399 N N . VAL A 1 179 ? -0.285 15.938 17.906 1 86.31 179 VAL A N 1
ATOM 1400 C CA . VAL A 1 179 ? -0.047 17.359 18.078 1 86.31 179 VAL A CA 1
ATOM 1401 C C . VAL A 1 179 ? -1.042 18.156 17.234 1 86.31 179 VAL A C 1
ATOM 1403 O O . VAL A 1 179 ? -1.648 19.125 17.719 1 86.31 179 VAL A O 1
ATOM 1406 N N . LEU A 1 180 ? -1.238 17.781 15.984 1 90.62 180 LEU A N 1
ATOM 1407 C CA . LEU A 1 180 ? -2.17 18.469 15.086 1 90.62 180 LEU A CA 1
ATOM 1408 C C . LEU A 1 180 ? -3.586 18.438 15.656 1 90.62 180 LEU A C 1
ATOM 1410 O O . LEU A 1 180 ? -4.301 19.438 15.602 1 90.62 180 LEU A O 1
ATOM 1414 N N . GLU A 1 181 ? -3.889 17.328 16.141 1 89.94 181 GLU A N 1
ATOM 1415 C CA . GLU A 1 181 ? -5.234 17.172 16.688 1 89.94 181 GLU A CA 1
ATOM 1416 C C . GLU A 1 181 ? -5.414 18.016 17.953 1 89.94 181 GLU A C 1
ATOM 1418 O O . GLU A 1 181 ? -6.383 18.766 18.062 1 89.94 181 GLU A O 1
ATOM 1423 N N . ARG A 1 182 ? -4.535 17.969 18.859 1 88.12 182 ARG A N 1
ATOM 1424 C CA . ARG A 1 182 ? -4.637 18.609 20.156 1 88.12 182 ARG A CA 1
ATOM 1425 C C . ARG A 1 182 ? -4.434 20.109 20.047 1 88.12 182 ARG A C 1
ATOM 1427 O O . ARG A 1 182 ? -5.195 20.891 20.625 1 88.12 182 ARG A O 1
ATOM 1434 N N . GLU A 1 183 ? -3.453 20.484 19.25 1 89.06 183 GLU A N 1
ATOM 1435 C CA . GLU A 1 183 ? -3.031 21.891 19.25 1 89.06 183 GLU A CA 1
ATOM 1436 C C . GLU A 1 183 ? -3.705 22.656 18.109 1 89.06 183 GLU A C 1
ATOM 1438 O O . GLU A 1 183 ? -3.904 23.875 18.219 1 89.06 183 GLU A O 1
ATOM 1443 N N . CYS A 1 184 ? -4.062 22 17.062 1 91.31 184 CYS A N 1
ATOM 1444 C CA . CYS A 1 184 ? -4.59 22.703 15.906 1 91.31 184 CYS A CA 1
ATOM 1445 C C . CYS A 1 184 ? -6.023 22.266 15.609 1 91.31 184 CYS A C 1
ATOM 1447 O O . CYS A 1 184 ? -6.652 22.781 14.688 1 91.31 184 CYS A O 1
ATOM 1449 N N . ARG A 1 185 ? -6.512 21.266 16.312 1 90.62 185 ARG A N 1
ATOM 1450 C CA . ARG A 1 185 ? -7.855 20.719 16.109 1 90.62 185 ARG A CA 1
ATOM 1451 C C . ARG A 1 185 ? -8.023 20.172 14.703 1 90.62 185 ARG A C 1
ATOM 1453 O O . ARG A 1 185 ? -9.07 20.359 14.078 1 90.62 185 ARG A O 1
ATOM 1460 N N . GLN A 1 186 ? -6.934 19.703 14.219 1 90.31 186 GLN A N 1
ATOM 1461 C CA . GLN A 1 186 ? -6.934 19.062 12.906 1 90.31 186 GLN A CA 1
ATOM 1462 C C . GLN A 1 186 ? -6.703 17.562 13.039 1 90.31 186 GLN A C 1
ATOM 1464 O O . GLN A 1 186 ? -5.68 17.125 13.57 1 90.31 186 GLN A O 1
ATOM 1469 N N . GLN A 1 187 ? -7.645 16.844 12.586 1 87.62 187 GLN A N 1
ATOM 1470 C CA . GLN A 1 187 ? -7.496 15.391 12.547 1 87.62 187 GLN A CA 1
ATOM 1471 C C . GLN A 1 187 ? -7.141 14.906 11.141 1 87.62 187 GLN A C 1
ATOM 1473 O O . GLN A 1 187 ? -7.816 15.25 10.172 1 87.62 187 GLN A O 1
ATOM 1478 N N . VAL A 1 188 ? -6.055 14.156 11.094 1 88.06 188 VAL A N 1
ATOM 1479 C CA . VAL A 1 188 ? -5.676 13.578 9.812 1 88.06 188 VAL A CA 1
ATOM 1480 C C . VAL A 1 188 ? -6.586 12.391 9.492 1 88.06 188 VAL A C 1
ATOM 1482 O O . VAL A 1 188 ? -6.637 11.414 10.25 1 88.06 188 VAL A O 1
ATOM 1485 N N . ALA A 1 189 ? -7.27 12.484 8.406 1 81.5 189 ALA A N 1
ATOM 1486 C CA . ALA A 1 189 ? -8.25 11.469 8.031 1 81.5 189 ALA A CA 1
ATOM 1487 C C . ALA A 1 189 ? -7.66 10.477 7.039 1 81.5 189 ALA A C 1
ATOM 1489 O O . ALA A 1 189 ? -8.047 9.305 7.016 1 81.5 189 ALA A O 1
ATOM 1490 N N . SER A 1 190 ? -6.785 10.93 6.219 1 82.56 190 SER A N 1
ATOM 1491 C CA . SER A 1 190 ? -6.18 10.078 5.203 1 82.56 190 SER A CA 1
ATOM 1492 C C . SER A 1 190 ? -4.832 10.625 4.75 1 82.56 190 SER A C 1
ATOM 1494 O O . SER A 1 190 ? -4.484 11.766 5.07 1 82.56 190 SER A O 1
ATOM 1496 N N . ASN A 1 191 ? -4.113 9.812 4.121 1 88.56 191 ASN A N 1
ATOM 1497 C CA . ASN A 1 191 ? -2.893 10.305 3.492 1 88.56 191 ASN A CA 1
ATOM 1498 C C . ASN A 1 191 ? -2.574 9.531 2.215 1 88.56 191 ASN A C 1
ATOM 1500 O O . ASN A 1 191 ? -3.023 8.398 2.041 1 88.56 191 ASN A O 1
ATOM 1504 N N . VAL A 1 192 ? -1.998 10.219 1.278 1 88.75 192 VAL A N 1
ATOM 1505 C CA . VAL A 1 192 ? -1.434 9.625 0.07 1 88.75 192 VAL A CA 1
ATOM 1506 C C . VAL A 1 192 ? 0.088 9.578 0.182 1 88.75 192 VAL A C 1
ATOM 1508 O O . VAL A 1 192 ? 0.734 10.602 0.412 1 88.75 192 VAL A O 1
ATOM 1511 N N . ALA A 1 193 ? 0.589 8.375 0.066 1 91.62 193 ALA A N 1
ATOM 1512 C CA . ALA A 1 193 ? 2.033 8.18 0.172 1 91.62 193 ALA A CA 1
ATOM 1513 C C . ALA A 1 193 ? 2.615 7.676 -1.146 1 91.62 193 ALA A C 1
ATOM 1515 O O . ALA A 1 193 ? 2.1 6.727 -1.739 1 91.62 193 ALA A O 1
ATOM 1516 N N . HIS A 1 194 ? 3.547 8.375 -1.593 1 92.88 194 HIS A N 1
ATOM 1517 C CA . HIS A 1 194 ? 4.371 7.879 -2.689 1 92.88 194 HIS A CA 1
ATOM 1518 C C . HIS A 1 194 ? 5.598 7.137 -2.166 1 92.88 194 HIS A C 1
ATOM 1520 O O . HIS A 1 194 ? 6.297 7.633 -1.28 1 92.88 194 HIS A O 1
ATOM 1526 N N . LEU A 1 195 ? 5.828 5.945 -2.658 1 93.44 195 LEU A N 1
ATOM 1527 C CA . LEU A 1 195 ? 6.879 5.066 -2.166 1 93.44 195 LEU A CA 1
ATOM 1528 C C . LEU A 1 195 ? 8.07 5.059 -3.117 1 93.44 195 LEU A C 1
ATOM 1530 O O . LEU A 1 195 ? 7.91 4.867 -4.324 1 93.44 195 LEU A O 1
ATOM 1534 N N . LYS A 1 196 ? 9.195 5.262 -2.541 1 93.19 196 LYS A N 1
ATOM 1535 C CA . LYS A 1 196 ? 10.438 5.246 -3.314 1 93.19 196 LYS A CA 1
ATOM 1536 C C . LYS A 1 196 ? 11.57 4.602 -2.523 1 93.19 196 LYS A C 1
ATOM 1538 O O . LYS A 1 196 ? 11.609 4.699 -1.296 1 93.19 196 LYS A O 1
ATOM 1543 N N . ALA A 1 197 ? 12.352 3.922 -3.283 1 94.56 197 ALA A N 1
ATOM 1544 C CA . ALA A 1 197 ? 13.617 3.514 -2.684 1 94.56 197 ALA A CA 1
ATOM 1545 C C . ALA A 1 197 ? 14.648 4.641 -2.752 1 94.56 197 ALA A C 1
ATOM 1547 O O . ALA A 1 197 ? 14.734 5.344 -3.76 1 94.56 197 ALA A O 1
ATOM 1548 N N . SER A 1 198 ? 15.312 4.793 -1.633 1 92.88 198 SER A N 1
ATOM 1549 C CA . SER A 1 198 ? 16.266 5.895 -1.586 1 92.88 198 SER A CA 1
ATOM 1550 C C . SER A 1 198 ? 17.5 5.523 -0.755 1 92.88 198 SER A C 1
ATOM 1552 O O . SER A 1 198 ? 17.375 4.887 0.293 1 92.88 198 SER A O 1
ATOM 1554 N N . CYS A 1 199 ? 18.578 5.969 -1.219 1 89.25 199 CYS A N 1
ATOM 1555 C CA . CYS A 1 199 ? 19.797 5.82 -0.422 1 89.25 199 CYS A CA 1
ATOM 1556 C C . CYS A 1 199 ? 19.984 7.012 0.513 1 89.25 199 CYS A C 1
ATOM 1558 O O . CYS A 1 199 ? 20.781 6.949 1.452 1 89.25 199 CYS A O 1
ATOM 1560 N N . GLY A 1 200 ? 19.109 7.969 0.36 1 87.62 200 GLY A N 1
ATOM 1561 C CA . GLY A 1 200 ? 19.281 9.188 1.131 1 87.62 200 GLY A CA 1
ATOM 1562 C C . GLY A 1 200 ? 20.469 10.023 0.669 1 87.62 200 GLY A C 1
ATOM 1563 O O . GLY A 1 200 ? 21.391 9.5 0.04 1 87.62 200 GLY A O 1
ATOM 1564 N N . ASP A 1 201 ? 20.375 11.297 0.926 1 89.81 201 ASP A N 1
ATOM 1565 C CA . ASP A 1 201 ? 21.547 12.133 0.676 1 89.81 201 ASP A CA 1
ATOM 1566 C C . ASP A 1 201 ? 22.578 11.984 1.792 1 89.81 201 ASP A C 1
ATOM 1568 O O . ASP A 1 201 ? 22.375 11.203 2.727 1 89.81 201 ASP A O 1
ATOM 1572 N N . GLU A 1 202 ? 23.656 12.695 1.64 1 90.88 202 GLU A N 1
ATOM 1573 C CA . GLU A 1 202 ? 24.766 12.531 2.574 1 90.88 202 GLU A CA 1
ATOM 1574 C C . GLU A 1 202 ? 24.328 12.836 4.004 1 90.88 202 GLU A C 1
ATOM 1576 O O . GLU A 1 202 ? 24.703 12.117 4.938 1 90.88 202 GLU A O 1
ATOM 1581 N N . SER A 1 203 ? 23.547 13.875 4.23 1 92.88 203 SER A N 1
ATOM 1582 C CA . SER A 1 203 ? 23.094 14.273 5.559 1 92.88 203 SER A CA 1
ATOM 1583 C C . SER A 1 203 ? 22.203 13.203 6.184 1 92.88 203 SER A C 1
ATOM 1585 O O . SER A 1 203 ? 22.375 12.859 7.355 1 92.88 203 SER A O 1
ATOM 1587 N N . ILE A 1 204 ? 21.344 12.688 5.402 1 93.44 204 ILE A N 1
ATOM 1588 C CA . ILE A 1 204 ? 20.422 11.672 5.895 1 93.44 204 ILE A CA 1
ATOM 1589 C C . ILE A 1 204 ? 21.172 10.375 6.18 1 93.44 204 ILE A C 1
ATOM 1591 O O . ILE A 1 204 ? 20.938 9.727 7.199 1 93.44 204 ILE A O 1
ATOM 1595 N N . ARG A 1 205 ? 22.062 10.031 5.332 1 93.31 205 ARG A N 1
ATOM 1596 C CA . ARG A 1 205 ? 22.844 8.812 5.512 1 93.31 205 ARG A CA 1
ATOM 1597 C C . ARG A 1 205 ? 23.641 8.867 6.809 1 93.31 205 ARG A C 1
ATOM 1599 O O . ARG A 1 205 ? 23.719 7.875 7.539 1 93.31 205 ARG A O 1
ATOM 1606 N N . ALA A 1 206 ? 24.234 10.047 7.031 1 94.06 206 ALA A N 1
ATOM 1607 C CA . ALA A 1 206 ? 25 10.227 8.258 1 94.06 206 ALA A CA 1
ATOM 1608 C C . ALA A 1 206 ? 24.109 10.156 9.484 1 94.06 206 ALA A C 1
ATOM 1610 O O . ALA A 1 206 ? 24.422 9.477 10.461 1 94.06 206 ALA A O 1
ATOM 1611 N N . ALA A 1 207 ? 22.953 10.828 9.383 1 94.44 207 ALA A N 1
ATOM 1612 C CA . ALA A 1 207 ? 22.016 10.859 10.5 1 94.44 207 ALA A CA 1
ATOM 1613 C C . ALA A 1 207 ? 21.516 9.453 10.828 1 94.44 207 ALA A C 1
ATOM 1615 O O . ALA A 1 207 ? 21.312 9.117 12 1 94.44 207 ALA A O 1
ATOM 1616 N N . MET A 1 208 ? 21.391 8.617 9.82 1 95.44 208 MET A N 1
ATOM 1617 C CA . MET A 1 208 ? 20.797 7.293 9.984 1 95.44 208 MET A CA 1
ATOM 1618 C C . MET A 1 208 ? 21.875 6.223 10.125 1 95.44 208 MET A C 1
ATOM 1620 O O . MET A 1 208 ? 21.562 5.047 10.312 1 95.44 208 MET A O 1
ATOM 1624 N N . ARG A 1 209 ? 23.156 6.57 9.992 1 93.5 209 ARG A N 1
ATOM 1625 C CA . ARG A 1 209 ? 24.266 5.645 10.125 1 93.5 209 ARG A CA 1
ATOM 1626 C C . ARG A 1 209 ? 24.141 4.48 9.148 1 93.5 209 ARG A C 1
ATOM 1628 O O . ARG A 1 209 ? 24.266 3.318 9.531 1 93.5 209 ARG A O 1
ATOM 1635 N N . LEU A 1 210 ? 23.797 4.762 7.969 1 91.12 210 LEU A N 1
ATOM 1636 C CA . LEU A 1 210 ? 23.594 3.732 6.957 1 91.12 210 LEU A CA 1
ATOM 1637 C C . LEU A 1 210 ? 24.922 3.189 6.449 1 91.12 210 LEU A C 1
ATOM 1639 O O . LEU A 1 210 ? 25.859 3.953 6.219 1 91.12 210 LEU A O 1
ATOM 1643 N N . ALA A 1 211 ? 25.031 1.882 6.328 1 88.44 211 ALA A N 1
ATOM 1644 C CA . ALA A 1 211 ? 26.172 1.249 5.672 1 88.44 211 ALA A CA 1
ATOM 1645 C C . ALA A 1 211 ? 26.125 1.47 4.164 1 88.44 211 ALA A C 1
ATOM 1647 O O . ALA A 1 211 ? 25.078 1.79 3.605 1 88.44 211 ALA A O 1
ATOM 1648 N N . PRO A 1 212 ? 27.328 1.275 3.623 1 83.44 212 PRO A N 1
ATOM 1649 C CA . PRO A 1 212 ? 27.312 1.344 2.16 1 83.44 212 PRO A CA 1
ATOM 1650 C C . PRO A 1 212 ? 26.391 0.305 1.525 1 83.44 212 PRO A C 1
ATOM 1652 O O . PRO A 1 212 ? 26.375 -0.85 1.959 1 83.44 212 PRO A O 1
ATOM 1655 N N . GLY A 1 213 ? 25.578 0.709 0.688 1 83.06 213 GLY A N 1
ATOM 1656 C CA . GLY A 1 213 ? 24.703 -0.218 -0.015 1 83.06 213 GLY A CA 1
ATOM 1657 C C . GLY A 1 213 ? 23.344 -0.367 0.639 1 83.06 213 GLY A C 1
ATOM 1658 O O . GLY A 1 213 ? 22.484 -1.089 0.132 1 83.06 213 GLY A O 1
ATOM 1659 N N . GLU A 1 214 ? 23.234 0.265 1.736 1 88.75 214 GLU A N 1
ATOM 1660 C CA . GLU A 1 214 ? 21.938 0.216 2.387 1 88.75 214 GLU A CA 1
ATOM 1661 C C . GLU A 1 214 ? 21 1.291 1.836 1 88.75 214 GLU A C 1
ATOM 1663 O O . GLU A 1 214 ? 21.438 2.41 1.555 1 88.75 214 GLU A O 1
ATOM 1668 N N . ALA A 1 215 ? 19.812 0.879 1.613 1 93.81 215 ALA A N 1
ATOM 1669 C CA . ALA A 1 215 ? 18.797 1.798 1.128 1 93.81 215 ALA A CA 1
ATOM 1670 C C . ALA A 1 215 ? 17.625 1.892 2.111 1 93.81 215 ALA A C 1
ATOM 1672 O O . ALA A 1 215 ? 17.531 1.089 3.043 1 93.81 215 ALA A O 1
ATOM 1673 N N . MET A 1 216 ? 16.891 2.938 1.971 1 95.56 216 MET A N 1
ATOM 1674 C CA . MET A 1 216 ? 15.719 3.178 2.803 1 95.56 216 MET A CA 1
ATOM 1675 C C . MET A 1 216 ? 14.461 3.301 1.948 1 95.56 216 MET A C 1
ATOM 1677 O O . MET A 1 216 ? 14.547 3.613 0.76 1 95.56 216 MET A O 1
ATOM 1681 N N . LEU A 1 217 ? 13.43 2.977 2.543 1 94.94 217 LEU A N 1
ATOM 1682 C CA . LEU A 1 217 ? 12.133 3.248 1.929 1 94.94 217 LEU A CA 1
ATOM 1683 C C . LEU A 1 217 ? 11.656 4.66 2.26 1 94.94 217 LEU A C 1
ATOM 1685 O O . LEU A 1 217 ? 11.508 5.012 3.434 1 94.94 217 LEU A O 1
ATOM 1689 N N . LEU A 1 218 ? 11.5 5.445 1.253 1 95.88 218 LEU A N 1
ATOM 1690 C CA . LEU A 1 218 ? 10.977 6.793 1.426 1 95.88 218 LEU A CA 1
ATOM 1691 C C . LEU A 1 218 ? 9.469 6.828 1.209 1 95.88 218 LEU A C 1
ATOM 1693 O O . LEU A 1 218 ? 8.977 6.422 0.151 1 95.88 218 LEU A O 1
ATOM 1697 N N . LEU A 1 219 ? 8.773 7.215 2.203 1 94.44 219 LEU A N 1
ATOM 1698 C CA . LEU A 1 219 ? 7.363 7.562 2.062 1 94.44 219 LEU A CA 1
ATOM 1699 C C . LEU A 1 219 ? 7.184 9.07 1.939 1 94.44 219 LEU A C 1
ATOM 1701 O O . LEU A 1 219 ? 7.414 9.812 2.9 1 94.44 219 LEU A O 1
ATOM 1705 N N . ASP A 1 220 ? 6.895 9.539 0.744 1 95.12 220 ASP A N 1
ATOM 1706 C CA . ASP A 1 220 ? 6.57 10.93 0.428 1 95.12 220 ASP A CA 1
ATOM 1707 C C . ASP A 1 220 ? 5.062 11.164 0.502 1 95.12 220 ASP A C 1
ATOM 1709 O O . ASP A 1 220 ? 4.328 10.828 -0.429 1 95.12 220 ASP A O 1
ATOM 1713 N N . GLU A 1 221 ? 4.652 11.883 1.627 1 94.12 221 GLU A N 1
ATOM 1714 C CA . GLU A 1 221 ? 3.232 11.789 1.948 1 94.12 221 GLU A CA 1
ATOM 1715 C C . GLU A 1 221 ? 2.6 13.172 2.082 1 94.12 221 GLU A C 1
ATOM 1717 O O . GLU A 1 221 ? 3.246 14.109 2.549 1 94.12 221 GLU A O 1
ATOM 1722 N N . ILE A 1 222 ? 1.39 13.227 1.652 1 93.94 222 ILE A N 1
ATOM 1723 C CA . ILE A 1 222 ? 0.505 14.336 1.968 1 93.94 222 ILE A CA 1
ATOM 1724 C C . ILE A 1 222 ? -0.669 13.844 2.809 1 93.94 222 ILE A C 1
ATOM 1726 O O . ILE A 1 222 ? -1.308 12.844 2.471 1 93.94 222 ILE A O 1
ATOM 1730 N N . CYS A 1 223 ? -0.859 14.516 3.918 1 92.25 223 CYS A N 1
ATOM 1731 C CA . CYS A 1 223 ? -1.912 14.141 4.855 1 92.25 223 CYS A CA 1
ATOM 1732 C C . CYS A 1 223 ? -3.109 15.078 4.734 1 92.25 223 CYS A C 1
ATOM 1734 O O . CYS A 1 223 ? -2.943 16.297 4.621 1 92.25 223 CYS A O 1
ATOM 1736 N N . TYR A 1 224 ? -4.273 14.469 4.805 1 88.25 224 TYR A N 1
ATOM 1737 C CA . TYR A 1 224 ? -5.504 15.219 4.59 1 88.25 224 TYR A CA 1
ATOM 1738 C C . TYR A 1 224 ? -6.43 15.109 5.793 1 88.25 224 TYR A C 1
ATOM 1740 O O . TYR A 1 224 ? -6.48 14.07 6.453 1 88.25 224 TYR A O 1
ATOM 1748 N N . ASN A 1 225 ? -7.129 16.219 6.023 1 86.44 225 ASN A N 1
ATOM 1749 C CA . ASN A 1 225 ? -8.195 16.125 7.02 1 86.44 225 ASN A CA 1
ATOM 1750 C C . ASN A 1 225 ? -9.484 15.578 6.414 1 86.44 225 ASN A C 1
ATOM 1752 O O . ASN A 1 225 ? -9.484 15.078 5.289 1 86.44 225 ASN A O 1
ATOM 1756 N N . ARG A 1 226 ? -10.523 15.586 7.098 1 76.69 226 ARG A N 1
ATOM 1757 C CA . ARG A 1 226 ? -11.773 14.961 6.68 1 76.69 226 ARG A CA 1
ATOM 1758 C C . ARG A 1 226 ? -12.391 15.695 5.492 1 76.69 226 ARG A C 1
ATOM 1760 O O . ARG A 1 226 ? -13.227 15.148 4.777 1 76.69 226 ARG A O 1
ATOM 1767 N N . LEU A 1 227 ? -12.031 16.906 5.289 1 77.31 227 LEU A N 1
ATOM 1768 C CA . LEU A 1 227 ? -12.539 17.703 4.176 1 77.31 227 LEU A CA 1
ATOM 1769 C C . LEU A 1 227 ? -11.625 17.594 2.961 1 77.31 227 LEU A C 1
ATOM 1771 O O . LEU A 1 227 ? -11.727 18.375 2.018 1 77.31 227 LEU A O 1
ATOM 1775 N N . CYS A 1 228 ? -10.68 16.703 3.012 1 80.62 228 CYS A N 1
ATOM 1776 C CA . CYS A 1 228 ? -9.734 16.438 1.932 1 80.62 228 CYS A CA 1
ATOM 1777 C C . CYS A 1 228 ? -8.836 17.641 1.68 1 80.62 228 CYS A C 1
ATOM 1779 O O . CYS A 1 228 ? -8.469 17.922 0.538 1 80.62 228 CYS A O 1
ATOM 1781 N N . HIS A 1 229 ? -8.711 18.391 2.756 1 85.94 229 HIS A N 1
ATOM 1782 C CA . HIS A 1 229 ? -7.75 19.484 2.723 1 85.94 229 HIS A CA 1
ATOM 1783 C C . HIS A 1 229 ? -6.398 19.047 3.285 1 85.94 229 HIS A C 1
ATOM 1785 O O . HIS A 1 229 ? -6.336 18.438 4.355 1 85.94 229 HIS A O 1
ATOM 1791 N N . PRO A 1 230 ? -5.328 19.344 2.527 1 92.75 230 PRO A N 1
ATOM 1792 C CA . PRO A 1 230 ? -4.012 18.969 3.047 1 92.75 230 PRO A CA 1
ATOM 1793 C C . PRO A 1 230 ? -3.627 19.734 4.309 1 92.75 230 PRO A C 1
ATOM 1795 O O . PRO A 1 230 ? -3.812 20.953 4.371 1 92.75 230 PRO A O 1
ATOM 1798 N N . VAL A 1 231 ? -3.074 19.047 5.277 1 94.19 231 VAL A N 1
ATOM 1799 C CA . VAL A 1 231 ? -2.736 19.688 6.539 1 94.19 231 VAL A CA 1
ATOM 1800 C C . VAL A 1 231 ? -1.255 19.484 6.848 1 94.19 231 VAL A C 1
ATOM 1802 O O . VAL A 1 231 ? -0.692 20.172 7.703 1 94.19 231 VAL A O 1
ATOM 1805 N N . MET A 1 232 ? -0.648 18.547 6.137 1 95.81 232 MET A N 1
ATOM 1806 C CA . MET A 1 232 ? 0.748 18.219 6.422 1 95.81 232 MET A CA 1
ATOM 1807 C C . MET A 1 232 ? 1.396 17.516 5.242 1 95.81 232 MET A C 1
ATOM 1809 O O . MET A 1 232 ? 0.754 16.703 4.57 1 95.81 232 MET A O 1
ATOM 1813 N N . ARG A 1 233 ? 2.613 17.891 5.016 1 96.38 233 ARG A N 1
ATOM 1814 C CA . ARG A 1 233 ? 3.502 17.172 4.113 1 96.38 233 ARG A CA 1
ATOM 1815 C C . ARG A 1 233 ? 4.617 16.469 4.887 1 96.38 233 ARG A C 1
ATOM 1817 O O . ARG A 1 233 ? 5.203 17.047 5.805 1 96.38 233 ARG A O 1
ATOM 1824 N N . SER A 1 234 ? 4.816 15.234 4.57 1 95.56 234 SER A N 1
ATOM 1825 C CA . SER A 1 234 ? 5.809 14.484 5.336 1 95.56 234 SER A CA 1
ATOM 1826 C C . SER A 1 234 ? 6.695 13.648 4.418 1 95.56 234 SER A C 1
ATOM 1828 O O . SER A 1 234 ? 6.211 13.039 3.459 1 95.56 234 SER A O 1
ATOM 1830 N N . LEU A 1 235 ? 7.969 13.719 4.645 1 95.88 235 LEU A N 1
ATOM 1831 C CA . LEU A 1 235 ? 8.945 12.781 4.098 1 95.88 235 LEU A CA 1
ATOM 1832 C C . LEU A 1 235 ? 9.508 11.883 5.191 1 95.88 235 LEU A C 1
ATOM 1834 O O . LEU A 1 235 ? 10.133 12.367 6.137 1 95.88 235 LEU A O 1
ATOM 1838 N N . SER A 1 236 ? 9.258 10.641 5.07 1 94.88 236 SER A N 1
ATOM 1839 C CA . SER A 1 236 ? 9.727 9.68 6.066 1 94.88 236 SER A CA 1
ATOM 1840 C C . SER A 1 236 ? 10.625 8.625 5.434 1 94.88 236 SER A C 1
ATOM 1842 O O . SER A 1 236 ? 10.195 7.91 4.52 1 94.88 236 SER A O 1
ATOM 1844 N N . TYR A 1 237 ? 11.812 8.531 5.93 1 96.12 237 TYR A N 1
ATOM 1845 C CA . TYR A 1 237 ? 12.758 7.5 5.508 1 96.12 237 TYR A CA 1
ATOM 1846 C C . TYR A 1 237 ? 12.789 6.344 6.5 1 96.12 237 TYR A C 1
ATOM 1848 O O . TYR A 1 237 ? 13.094 6.539 7.676 1 96.12 237 TYR A O 1
ATOM 1856 N N . TYR A 1 238 ? 12.484 5.195 6.039 1 94.62 238 TYR A N 1
ATOM 1857 C CA . TYR A 1 238 ? 12.43 4.008 6.883 1 94.62 238 TYR A CA 1
ATOM 1858 C C . TYR A 1 238 ? 13.539 3.025 6.52 1 94.62 238 TYR A C 1
ATOM 1860 O O . TYR A 1 238 ? 13.734 2.715 5.34 1 94.62 238 TYR A O 1
ATOM 1868 N N . THR A 1 239 ? 14.203 2.584 7.551 1 93.44 239 THR A N 1
ATOM 1869 C CA . THR A 1 239 ? 15.156 1.507 7.297 1 93.44 239 THR A CA 1
ATOM 1870 C C . THR A 1 239 ? 14.438 0.166 7.18 1 93.44 239 THR A C 1
ATOM 1872 O O . THR A 1 239 ? 13.219 0.091 7.359 1 93.44 239 THR A O 1
ATOM 1875 N N . ASN A 1 240 ? 15.242 -0.848 6.848 1 88.12 240 ASN A N 1
ATOM 1876 C CA . ASN A 1 240 ? 14.656 -2.178 6.695 1 88.12 240 ASN A CA 1
ATOM 1877 C C . ASN A 1 240 ? 14.367 -2.822 8.047 1 88.12 240 ASN A C 1
ATOM 1879 O O . ASN A 1 240 ? 14.078 -4.016 8.117 1 88.12 240 ASN A O 1
ATOM 1883 N N . PHE A 1 241 ? 14.484 -1.989 9.102 1 87.62 241 PHE A N 1
ATOM 1884 C CA . PHE A 1 241 ? 14.008 -2.424 10.406 1 87.62 241 PHE A CA 1
ATOM 1885 C C . PHE A 1 241 ? 12.531 -2.807 10.344 1 87.62 241 PHE A C 1
ATOM 1887 O O . PHE A 1 241 ? 12.094 -3.742 11.016 1 87.62 241 PHE A O 1
ATOM 1894 N N . PHE A 1 242 ? 11.891 -2.096 9.523 1 88.31 242 PHE A N 1
ATOM 1895 C CA . PHE A 1 242 ? 10.461 -2.332 9.359 1 88.31 242 PHE A CA 1
ATOM 1896 C C . PHE A 1 242 ? 10.203 -3.283 8.195 1 88.31 242 PHE A C 1
ATOM 1898 O O . PHE A 1 242 ? 10.828 -3.162 7.137 1 88.31 242 PHE A O 1
ATOM 1905 N N . ASP A 1 243 ? 9.359 -4.238 8.43 1 87.56 243 ASP A N 1
ATOM 1906 C CA . ASP A 1 243 ? 8.875 -5.113 7.367 1 87.56 243 ASP A CA 1
ATOM 1907 C C . ASP A 1 243 ? 7.492 -4.672 6.883 1 87.56 243 ASP A C 1
ATOM 1909 O O . ASP A 1 243 ? 6.484 -5.293 7.227 1 87.56 243 ASP A O 1
ATOM 1913 N N . PHE A 1 244 ? 7.535 -3.682 6.012 1 90.38 244 PHE A N 1
ATOM 1914 C CA . PHE A 1 244 ? 6.27 -3.15 5.516 1 90.38 244 PHE A CA 1
ATOM 1915 C C . PHE A 1 244 ? 5.609 -4.133 4.555 1 90.38 244 PHE A C 1
ATOM 1917 O O . PHE A 1 244 ? 6.285 -4.754 3.734 1 90.38 244 PHE A O 1
ATOM 1924 N N . SER A 1 245 ? 4.324 -4.234 4.766 1 90 245 SER A N 1
ATOM 1925 C CA . SER A 1 245 ? 3.582 -5.129 3.881 1 90 245 SER A CA 1
ATOM 1926 C C . SER A 1 245 ? 2.297 -4.473 3.387 1 90 245 SER A C 1
ATOM 1928 O O . SER A 1 245 ? 1.834 -3.486 3.967 1 90 245 SER A O 1
ATOM 1930 N N . ILE A 1 246 ? 1.856 -4.992 2.279 1 86.62 246 ILE A N 1
ATOM 1931 C CA . ILE A 1 246 ? 0.566 -4.57 1.749 1 86.62 246 ILE A CA 1
ATOM 1932 C C . ILE A 1 246 ? -0.195 -5.781 1.214 1 86.62 246 ILE A C 1
ATOM 1934 O O . ILE A 1 246 ? 0.41 -6.727 0.705 1 86.62 246 ILE A O 1
ATOM 1938 N N . LEU A 1 247 ? -1.477 -5.73 1.434 1 83.5 247 LEU A N 1
ATOM 1939 C CA . LEU A 1 247 ? -2.367 -6.699 0.805 1 83.5 247 LEU A CA 1
ATOM 1940 C C . LEU A 1 247 ? -3.037 -6.102 -0.428 1 83.5 247 LEU A C 1
ATOM 1942 O O . LEU A 1 247 ? -3.564 -4.988 -0.375 1 83.5 247 LEU A O 1
ATOM 1946 N N . ARG A 1 248 ? -2.924 -6.871 -1.53 1 79.75 248 ARG A N 1
ATOM 1947 C CA . ARG A 1 248 ? -3.594 -6.457 -2.758 1 79.75 248 ARG A CA 1
ATOM 1948 C C . ARG A 1 248 ? -4.633 -7.488 -3.188 1 79.75 248 ARG A C 1
ATOM 1950 O O . ARG A 1 248 ? -4.312 -8.672 -3.352 1 79.75 248 ARG A O 1
ATOM 1957 N N . LYS A 1 249 ? -5.824 -6.973 -3.293 1 75.44 249 LYS A N 1
ATOM 1958 C CA . LYS A 1 249 ? -6.891 -7.816 -3.824 1 75.44 249 LYS A CA 1
ATOM 1959 C C . LYS A 1 249 ? -7.031 -7.637 -5.332 1 75.44 249 LYS A C 1
ATOM 1961 O O . LYS A 1 249 ? -7.172 -6.512 -5.82 1 75.44 249 LYS A O 1
ATOM 1966 N N . LEU A 1 250 ? -6.918 -8.734 -6.043 1 68.62 250 LEU A N 1
ATOM 1967 C CA . LEU A 1 250 ? -6.859 -8.656 -7.5 1 68.62 250 LEU A CA 1
ATOM 1968 C C . LEU A 1 250 ? -8.18 -9.094 -8.117 1 68.62 250 LEU A C 1
ATOM 1970 O O . LEU A 1 250 ? -8.391 -8.938 -9.328 1 68.62 250 LEU A O 1
ATOM 1974 N N . LEU A 1 251 ? -8.969 -9.789 -7.426 1 61.56 251 LEU A N 1
ATOM 1975 C CA . LEU A 1 251 ? -10.305 -10.148 -7.879 1 61.56 251 LEU A CA 1
ATOM 1976 C C . LEU A 1 251 ? -11.375 -9.5 -7.004 1 61.56 251 LEU A C 1
ATOM 1978 O O . LEU A 1 251 ? -11.133 -9.242 -5.82 1 61.56 251 LEU A O 1
ATOM 1982 N N . MET B 1 1 ? -50.312 -25.469 -15.18 1 22.78 1 MET B N 1
ATOM 1983 C CA . MET B 1 1 ? -48.906 -25.766 -15.492 1 22.78 1 MET B CA 1
ATOM 1984 C C . MET B 1 1 ? -48.031 -24.547 -15.219 1 22.78 1 MET B C 1
ATOM 1986 O O . MET B 1 1 ? -47.969 -23.609 -16.016 1 22.78 1 MET B O 1
ATOM 1990 N N . ARG B 1 2 ? -47.938 -23.891 -14.031 1 29.89 2 ARG B N 1
ATOM 1991 C CA . ARG B 1 2 ? -47.594 -22.578 -13.477 1 29.89 2 ARG B CA 1
ATOM 1992 C C . ARG B 1 2 ? -46.094 -22.328 -13.562 1 29.89 2 ARG B C 1
ATOM 1994 O O . ARG B 1 2 ? -45.281 -23.156 -13.125 1 29.89 2 ARG B O 1
ATOM 200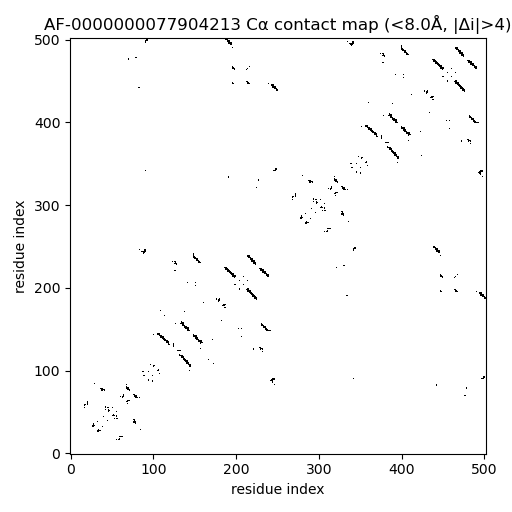1 N N . ASP B 1 3 ? -45.562 -21.562 -14.641 1 28.47 3 ASP B N 1
ATOM 2002 C CA . ASP B 1 3 ? -44.219 -21.328 -15.211 1 28.47 3 ASP B CA 1
ATOM 2003 C C . ASP B 1 3 ? -43.281 -20.75 -14.172 1 28.47 3 ASP B C 1
ATOM 2005 O O . ASP B 1 3 ? -43.562 -19.688 -13.594 1 28.47 3 ASP B O 1
ATOM 2009 N N . SER B 1 4 ? -42.594 -21.484 -13.297 1 31.19 4 SER B N 1
ATOM 2010 C CA . SER B 1 4 ? -41.719 -21.359 -12.125 1 31.19 4 SER B CA 1
ATOM 2011 C C . SER B 1 4 ? -40.531 -20.453 -12.406 1 31.19 4 SER B C 1
ATOM 2013 O O . SER B 1 4 ? -39.531 -20.891 -12.969 1 31.19 4 SER B O 1
ATOM 2015 N N . SER B 1 5 ? -40.75 -19.078 -12.836 1 30.86 5 SER B N 1
ATOM 2016 C CA . SER B 1 5 ? -39.812 -18.062 -13.336 1 30.86 5 SER B CA 1
ATOM 2017 C C . SER B 1 5 ? -38.75 -17.734 -12.312 1 30.86 5 SER B C 1
ATOM 2019 O O . SER B 1 5 ? -39 -17.016 -11.344 1 30.86 5 SER B O 1
ATOM 2021 N N . LEU B 1 6 ? -37.906 -18.656 -11.781 1 32.06 6 LEU B N 1
ATOM 2022 C CA . LEU B 1 6 ? -36.812 -18.609 -10.82 1 32.06 6 LEU B CA 1
ATOM 2023 C C . LEU B 1 6 ? -35.781 -17.562 -11.234 1 32.06 6 LEU B C 1
ATOM 2025 O O . LEU B 1 6 ? -34.969 -17.828 -12.109 1 32.06 6 LEU B O 1
ATOM 2029 N N . SER B 1 7 ? -36.062 -16.156 -11.406 1 32.72 7 SER B N 1
ATOM 2030 C CA . SER B 1 7 ? -35.219 -15.109 -11.953 1 32.72 7 SER B CA 1
ATOM 2031 C C . SER B 1 7 ? -34.031 -14.844 -11.039 1 32.72 7 SER B C 1
ATOM 2033 O O . SER B 1 7 ? -33.469 -13.742 -11.039 1 32.72 7 SER B O 1
ATOM 2035 N N . PRO B 1 8 ? -33.125 -15.727 -10.516 1 34.31 8 PRO B N 1
ATOM 2036 C CA . PRO B 1 8 ? -32.062 -15.859 -9.508 1 34.31 8 PRO B CA 1
ATOM 2037 C C . PRO B 1 8 ? -30.875 -14.93 -9.766 1 34.31 8 PRO B C 1
ATOM 2039 O O . PRO B 1 8 ? -29.875 -14.977 -9.039 1 34.31 8 PRO B O 1
ATOM 2042 N N . SER B 1 9 ? -30.469 -14.352 -10.984 1 34.81 9 SER B N 1
ATOM 2043 C CA . SER B 1 9 ? -29.203 -13.836 -11.492 1 34.81 9 SER B CA 1
ATOM 2044 C C . SER B 1 9 ? -28.828 -12.531 -10.797 1 34.81 9 SER B C 1
ATOM 2046 O O . SER B 1 9 ? -27.922 -11.82 -11.258 1 34.81 9 SER B O 1
ATOM 2048 N N . SER B 1 10 ? -29.297 -11.891 -9.836 1 34.34 10 SER B N 1
A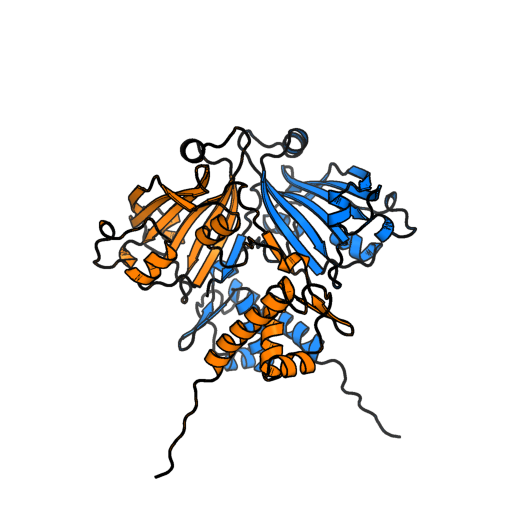TOM 2049 C CA . SER B 1 10 ? -29.375 -10.523 -9.344 1 34.34 10 SER B CA 1
ATOM 2050 C C . SER B 1 10 ? -28.109 -10.117 -8.609 1 34.34 10 SER B C 1
ATOM 2052 O O . SER B 1 10 ? -27.703 -8.961 -8.648 1 34.34 10 SER B O 1
ATOM 2054 N N . ARG B 1 11 ? -27.547 -10.82 -7.73 1 36.97 11 ARG B N 1
ATOM 2055 C CA . ARG B 1 11 ? -26.453 -10.422 -6.844 1 36.97 11 ARG B CA 1
ATOM 2056 C C . ARG B 1 11 ? -25.156 -10.258 -7.617 1 36.97 11 ARG B C 1
ATOM 2058 O O . ARG B 1 11 ? -24.359 -9.352 -7.328 1 36.97 11 ARG B O 1
ATOM 2065 N N . LEU B 1 12 ? -24.625 -11.227 -8.32 1 38.19 12 LEU B N 1
ATOM 2066 C CA . LEU B 1 12 ? -23.531 -11.117 -9.281 1 38.19 12 LEU B CA 1
ATOM 2067 C C . LEU B 1 12 ? -23.781 -9.953 -10.242 1 38.19 12 LEU B C 1
ATOM 2069 O O . LEU B 1 12 ? -22.828 -9.25 -10.617 1 38.19 12 LEU B O 1
ATOM 2073 N N . GLY B 1 13 ? -25.016 -9.75 -10.578 1 39.44 13 GLY B N 1
ATOM 2074 C CA . GLY B 1 13 ? -25.469 -8.633 -11.383 1 39.44 13 GLY B CA 1
ATOM 2075 C C . GLY B 1 13 ? -25.234 -7.285 -10.727 1 39.44 13 GLY B C 1
ATOM 2076 O O . GLY B 1 13 ? -24.875 -6.316 -11.391 1 39.44 13 GLY B O 1
ATOM 2077 N N . GLY B 1 14 ? -25.453 -7.277 -9.453 1 41.69 14 GLY B N 1
ATOM 2078 C CA . GLY B 1 14 ? -25.312 -6.055 -8.68 1 41.69 14 GLY B CA 1
ATOM 2079 C C . GLY B 1 14 ? -23.875 -5.578 -8.57 1 41.69 14 GLY B C 1
ATOM 2080 O O . GLY B 1 14 ? -23.594 -4.395 -8.75 1 41.69 14 GLY B O 1
ATOM 2081 N N . ALA B 1 15 ? -23 -6.566 -8.258 1 50.28 15 ALA B N 1
ATOM 2082 C CA . ALA B 1 15 ? -21.562 -6.242 -8.211 1 50.28 15 ALA B CA 1
ATOM 2083 C C . ALA B 1 15 ? -21.062 -5.801 -9.578 1 50.28 15 ALA B C 1
ATOM 2085 O O . ALA B 1 15 ? -20.266 -4.859 -9.688 1 50.28 15 ALA B O 1
ATOM 2086 N N . VAL B 1 16 ? -21.531 -6.508 -10.609 1 55.62 16 VAL B N 1
ATOM 2087 C CA . VAL B 1 16 ? -21.156 -6.148 -11.977 1 55.62 16 VAL B CA 1
ATOM 2088 C C . VAL B 1 16 ? -21.703 -4.762 -12.312 1 55.62 16 VAL B C 1
ATOM 2090 O O . VAL B 1 16 ? -21 -3.945 -12.914 1 55.62 16 VAL B O 1
ATOM 2093 N N . ILE B 1 17 ? -22.875 -4.578 -11.812 1 53.97 17 ILE B N 1
ATOM 2094 C CA . ILE B 1 17 ? -23.484 -3.281 -12.094 1 53.97 17 ILE B CA 1
ATOM 2095 C C . ILE B 1 17 ? -22.766 -2.193 -11.297 1 53.97 17 ILE B C 1
ATOM 2097 O O . ILE B 1 17 ? -22.484 -1.109 -11.812 1 53.97 17 ILE B O 1
ATOM 2101 N N . SER B 1 18 ? -22.391 -2.549 -10.094 1 68.06 18 SER B N 1
ATOM 2102 C CA . SER B 1 18 ? -21.672 -1.591 -9.258 1 68.06 18 SER B CA 1
ATOM 2103 C C . SER B 1 18 ? -20.328 -1.228 -9.859 1 68.06 18 SER B C 1
ATOM 2105 O O . SER B 1 18 ? -19.953 -0.055 -9.898 1 68.06 18 SER B O 1
ATOM 2107 N N . ASP B 1 19 ? -19.828 -2.188 -10.547 1 75 19 ASP B N 1
ATOM 2108 C CA . ASP B 1 19 ? -18.531 -1.934 -11.164 1 75 19 ASP B CA 1
ATOM 2109 C C . ASP B 1 19 ? -18.656 -0.994 -12.359 1 75 19 ASP B C 1
ATOM 2111 O O . ASP B 1 19 ? -17.844 -0.09 -12.547 1 75 19 ASP B O 1
ATOM 2115 N N . ARG B 1 20 ? -19.719 -1.286 -13.055 1 79.69 20 ARG B N 1
ATOM 2116 C CA . ARG B 1 20 ? -19.953 -0.432 -14.219 1 79.69 20 ARG B CA 1
ATOM 2117 C C . ARG B 1 20 ? -20.266 0.999 -13.789 1 79.69 20 ARG B C 1
ATOM 2119 O O . ARG B 1 20 ? -19.766 1.953 -14.391 1 79.69 20 ARG B O 1
ATOM 2126 N N . ILE B 1 21 ? -21.047 1.096 -12.812 1 85.56 21 ILE B N 1
ATOM 2127 C CA . ILE B 1 21 ? -21.422 2.414 -12.32 1 85.56 21 ILE B CA 1
ATOM 2128 C C . ILE B 1 21 ? -20.203 3.119 -11.734 1 85.56 21 ILE B C 1
ATOM 2130 O O . ILE B 1 21 ? -20 4.316 -11.945 1 85.56 21 ILE B O 1
ATOM 2134 N N . VAL B 1 22 ? -19.375 2.377 -11.055 1 86.69 22 VAL B N 1
ATOM 2135 C CA . VAL B 1 22 ? -18.156 2.939 -10.508 1 86.69 22 VAL B CA 1
ATOM 2136 C C . VAL B 1 22 ? -17.266 3.457 -11.641 1 86.69 22 VAL B C 1
ATOM 2138 O O . VAL B 1 22 ? -16.766 4.578 -11.578 1 86.69 22 VAL B O 1
ATOM 2141 N N . GLY B 1 23 ? -17.141 2.637 -12.609 1 84.81 23 GLY B N 1
ATOM 2142 C CA . GLY B 1 23 ? -16.359 3.061 -13.758 1 84.81 23 GLY B CA 1
ATOM 2143 C C . GLY B 1 23 ? -16.875 4.332 -14.398 1 84.81 23 GLY B C 1
ATOM 2144 O O . GLY B 1 23 ? -16.109 5.238 -14.719 1 84.81 23 GLY B O 1
ATOM 2145 N N . ALA B 1 24 ? -18.156 4.387 -14.531 1 84.94 24 ALA B N 1
ATOM 2146 C CA . ALA B 1 24 ? -18.797 5.555 -15.141 1 84.94 24 ALA B CA 1
ATOM 2147 C C . ALA B 1 24 ? -18.578 6.801 -14.281 1 84.94 24 ALA B C 1
ATOM 2149 O O . ALA B 1 24 ? -18.25 7.871 -14.797 1 84.94 24 ALA B O 1
ATOM 2150 N N . LEU B 1 25 ? -18.734 6.656 -13.094 1 87.94 25 LEU B N 1
ATOM 2151 C CA . LEU B 1 25 ? -18.594 7.793 -12.188 1 87.94 25 LEU B CA 1
ATOM 2152 C C . LEU B 1 25 ? -17.141 8.273 -12.156 1 87.94 25 LEU B C 1
ATOM 2154 O O . LEU B 1 25 ? -16.891 9.484 -12.102 1 87.94 25 LEU B O 1
ATOM 2158 N N . LEU B 1 26 ? -16.234 7.312 -12.203 1 86.38 26 LEU B N 1
ATOM 2159 C CA . LEU B 1 26 ? -14.828 7.695 -12.203 1 86.38 26 LEU B CA 1
ATOM 2160 C C . LEU B 1 26 ? -14.477 8.477 -13.461 1 86.38 26 LEU B C 1
ATOM 2162 O O . LEU B 1 26 ? -13.719 9.445 -13.406 1 86.38 26 LEU B O 1
ATOM 2166 N N . GLU B 1 27 ? -15.023 8.07 -14.516 1 85.25 27 GLU B N 1
ATOM 2167 C CA . GLU B 1 27 ? -14.805 8.805 -15.758 1 85.25 27 GLU B CA 1
ATOM 2168 C C . GLU B 1 27 ? -15.367 10.227 -15.672 1 85.25 27 GLU B C 1
ATOM 2170 O O . GLU B 1 27 ? -14.727 11.18 -16.109 1 85.25 27 GLU B O 1
ATOM 2175 N N . GLU B 1 28 ? -16.5 10.312 -15.086 1 86.5 28 GLU B N 1
ATOM 2176 C CA . GLU B 1 28 ? -17.125 11.625 -14.914 1 86.5 28 GLU B CA 1
ATOM 2177 C C . GLU B 1 28 ? -16.312 12.508 -13.984 1 86.5 28 GLU B C 1
ATOM 2179 O O . GLU B 1 28 ? -16.234 13.727 -14.18 1 86.5 28 GLU B O 1
ATOM 2184 N N . LEU B 1 29 ? -15.719 11.891 -13.055 1 86.5 29 LEU B N 1
ATOM 2185 C CA . LEU B 1 29 ? -14.93 12.641 -12.094 1 86.5 29 LEU B CA 1
ATOM 2186 C C . LEU B 1 29 ? -13.617 13.117 -12.719 1 86.5 29 LEU B C 1
ATOM 2188 O O . LEU B 1 29 ? -13.133 14.203 -12.406 1 86.5 29 LEU B O 1
ATOM 2192 N N . ARG B 1 30 ? -13.102 12.344 -13.602 1 83.44 30 ARG B N 1
ATOM 2193 C CA . ARG B 1 30 ? -11.789 12.633 -14.172 1 83.44 30 ARG B CA 1
ATOM 2194 C C . ARG B 1 30 ? -11.914 13.586 -15.352 1 83.44 30 ARG B C 1
ATOM 2196 O O . ARG B 1 30 ? -11.156 14.555 -15.461 1 83.44 30 ARG B O 1
ATOM 2203 N N . THR B 1 31 ? -12.891 13.352 -16.234 1 81.94 31 THR B N 1
ATOM 2204 C CA . THR B 1 31 ? -12.898 14.102 -17.484 1 81.94 31 THR B CA 1
ATOM 2205 C C . THR B 1 31 ? -14.305 14.594 -17.812 1 81.94 31 THR B C 1
ATOM 2207 O O . THR B 1 31 ? -14.508 15.305 -18.797 1 81.94 31 THR B O 1
ATOM 2210 N N . GLY B 1 32 ? -15.117 14.273 -16.984 1 84.44 32 GLY B N 1
ATOM 2211 C CA . GLY B 1 32 ? -16.5 14.547 -17.359 1 84.44 32 GLY B CA 1
ATOM 2212 C C . GLY B 1 32 ? -17.109 15.703 -16.594 1 84.44 32 GLY B C 1
ATOM 2213 O O . GLY B 1 32 ? -16.453 16.734 -16.375 1 84.44 32 GLY B O 1
ATOM 2214 N N . ARG B 1 33 ? -18.438 15.555 -16.328 1 84.19 33 ARG B N 1
ATOM 2215 C CA . ARG B 1 33 ? -19.297 16.594 -15.766 1 84.19 33 ARG B CA 1
ATOM 2216 C C . ARG B 1 33 ? -18.797 17.016 -14.391 1 84.19 33 ARG B C 1
ATOM 2218 O O . ARG B 1 33 ? -18.953 18.172 -14 1 84.19 33 ARG B O 1
ATOM 2225 N N . TYR B 1 34 ? -18.125 16.047 -13.758 1 87 34 TYR B N 1
ATOM 2226 C CA . TYR B 1 34 ? -17.781 16.328 -12.375 1 87 34 TYR B CA 1
ATOM 2227 C C . TYR B 1 34 ? -16.281 16.578 -12.227 1 87 34 TYR B C 1
ATOM 2229 O O . TYR B 1 34 ? -15.742 16.484 -11.117 1 87 34 TYR B O 1
ATOM 2237 N N . ALA B 1 35 ? -15.594 16.859 -13.305 1 84.5 35 ALA B N 1
ATOM 2238 C CA . ALA B 1 35 ? -14.141 17.016 -13.297 1 84.5 35 ALA B CA 1
ATOM 2239 C C . ALA B 1 35 ? -13.719 18.234 -12.477 1 84.5 35 ALA B C 1
ATOM 2241 O O . ALA B 1 35 ? -12.617 18.25 -11.914 1 84.5 35 ALA B O 1
ATOM 2242 N N . GLN B 1 36 ? -14.672 19.141 -12.359 1 83.31 36 GLN B N 1
ATOM 2243 C CA . GLN B 1 36 ? -14.281 20.375 -11.688 1 83.31 36 GLN B CA 1
ATOM 2244 C C . GLN B 1 36 ? -15.062 20.562 -10.391 1 83.31 36 GLN B C 1
ATOM 2246 O O . GLN B 1 36 ? -15.07 21.656 -9.82 1 83.31 36 GLN B O 1
ATOM 2251 N N . THR B 1 37 ? -15.719 19.5 -9.945 1 84.75 37 THR B N 1
ATOM 2252 C CA . THR B 1 37 ? -16.516 19.625 -8.727 1 84.75 37 THR B CA 1
ATOM 2253 C C . THR B 1 37 ? -15.812 18.969 -7.547 1 84.75 37 THR B C 1
ATOM 2255 O O . THR B 1 37 ? -15.109 17.969 -7.715 1 84.75 37 THR B O 1
ATOM 2258 N N . ASP B 1 38 ? -15.992 19.625 -6.496 1 84.12 38 ASP B N 1
ATOM 2259 C CA . ASP B 1 38 ? -15.398 19.078 -5.281 1 84.12 38 ASP B CA 1
ATOM 2260 C C . ASP B 1 38 ? -16.391 18.203 -4.523 1 84.12 38 ASP B C 1
ATOM 2262 O O . ASP B 1 38 ? -16 17.453 -3.623 1 84.12 38 ASP B O 1
ATOM 2266 N N . ARG B 1 39 ? -17.656 18.359 -4.969 1 89.69 39 ARG B N 1
ATOM 2267 C CA . ARG B 1 39 ? -18.703 17.578 -4.32 1 89.69 39 ARG B CA 1
ATOM 2268 C C . ARG B 1 39 ? -19.641 16.953 -5.352 1 89.69 39 ARG B C 1
ATOM 2270 O O . ARG B 1 39 ? -20.016 17.609 -6.328 1 89.69 39 ARG B O 1
ATOM 2277 N N . LEU B 1 40 ? -19.922 15.695 -5.066 1 91.81 40 LEU B N 1
ATOM 2278 C CA . LEU B 1 40 ? -20.891 15.031 -5.934 1 91.81 40 LEU B CA 1
ATOM 2279 C C . LEU B 1 40 ? -22.312 15.43 -5.566 1 91.81 40 LEU B C 1
ATOM 2281 O O . LEU B 1 40 ? -22.594 15.766 -4.41 1 91.81 40 LEU B O 1
ATOM 2285 N N . PRO B 1 41 ? -23.219 15.352 -6.566 1 91.56 41 PRO B N 1
ATOM 2286 C CA . PRO B 1 41 ? -24.641 15.57 -6.258 1 91.56 41 PRO B CA 1
ATOM 2287 C C . PRO B 1 41 ? -25.203 14.531 -5.293 1 91.56 41 PRO B C 1
ATOM 2289 O O . PRO B 1 41 ? -24.531 13.539 -4.992 1 91.56 41 PRO B O 1
ATOM 2292 N N . ALA B 1 42 ? -26.406 14.836 -4.855 1 91.62 42 ALA B N 1
ATOM 2293 C CA . ALA B 1 42 ? -27.078 13.914 -3.947 1 91.62 42 ALA B CA 1
ATOM 2294 C C . ALA B 1 42 ? -27.312 12.562 -4.617 1 91.62 42 ALA B C 1
ATOM 2296 O O . ALA B 1 42 ? -27.406 12.477 -5.844 1 91.62 42 ALA B O 1
ATOM 2297 N N . GLU B 1 43 ? -27.344 11.531 -3.785 1 91.62 43 GLU B N 1
ATOM 2298 C CA . GLU B 1 43 ? -27.5 10.164 -4.27 1 91.62 43 GLU B CA 1
ATOM 2299 C C . GLU B 1 43 ? -28.734 10.039 -5.164 1 91.62 43 GLU B C 1
ATOM 2301 O O . GLU B 1 43 ? -28.703 9.359 -6.188 1 91.62 43 GLU B O 1
ATOM 2306 N N . VAL B 1 44 ? -29.859 10.711 -4.773 1 91.5 44 VAL B N 1
ATOM 2307 C CA . VAL B 1 44 ? -31.109 10.633 -5.52 1 91.5 44 VAL B CA 1
ATOM 2308 C C . VAL B 1 44 ? -30.922 11.219 -6.914 1 91.5 44 VAL B C 1
ATOM 2310 O O . VAL B 1 44 ? -31.438 10.68 -7.898 1 91.5 44 VAL B O 1
ATOM 2313 N N . ASP B 1 45 ? -30.219 12.266 -6.98 1 93.31 45 ASP B N 1
ATOM 2314 C CA . ASP B 1 45 ? -29.969 12.914 -8.258 1 93.31 45 ASP B CA 1
ATOM 2315 C C . ASP B 1 45 ? -29.062 12.062 -9.148 1 93.31 45 ASP B C 1
ATOM 2317 O O . ASP B 1 45 ? -29.312 11.938 -10.352 1 93.31 45 ASP B O 1
ATOM 2321 N N . LEU B 1 46 ? -27.984 11.469 -8.57 1 91.69 46 LEU B N 1
ATOM 2322 C CA . LEU B 1 46 ? -27.078 10.602 -9.312 1 91.69 46 LEU B CA 1
ATOM 2323 C C . LEU B 1 46 ? -27.812 9.383 -9.859 1 91.69 46 LEU B C 1
ATOM 2325 O O . LEU B 1 46 ? -27.578 8.969 -11 1 91.69 46 LEU B O 1
ATOM 2329 N N . ALA B 1 47 ? -28.672 8.875 -9.055 1 92 47 ALA B N 1
ATOM 2330 C CA . ALA B 1 47 ? -29.469 7.719 -9.461 1 92 47 ALA B CA 1
ATOM 2331 C C . ALA B 1 47 ? -30.328 8.047 -10.672 1 92 47 ALA B C 1
ATOM 2333 O O . ALA B 1 47 ? -30.406 7.27 -11.625 1 92 47 ALA B O 1
ATOM 2334 N N . ALA B 1 48 ? -30.984 9.156 -10.602 1 91.81 48 ALA B N 1
ATOM 2335 C CA . ALA B 1 48 ? -31.828 9.609 -11.703 1 91.81 48 ALA B CA 1
ATOM 2336 C C . ALA B 1 48 ? -31.016 9.82 -12.977 1 91.81 48 ALA B C 1
ATOM 2338 O O . ALA B 1 48 ? -31.422 9.398 -14.055 1 91.81 48 ALA B O 1
ATOM 2339 N N . GLU B 1 49 ? -29.922 10.391 -12.828 1 88.62 49 GLU B N 1
ATOM 2340 C CA . GLU B 1 49 ? -29.062 10.719 -13.961 1 88.62 49 GLU B CA 1
ATOM 2341 C C . GLU B 1 49 ? -28.547 9.453 -14.641 1 88.62 49 GLU B C 1
ATOM 2343 O O . GLU B 1 49 ? -28.438 9.406 -15.875 1 88.62 49 GLU B O 1
ATOM 2348 N N . LEU B 1 50 ? -28.188 8.484 -13.844 1 87.06 50 LEU B N 1
ATOM 2349 C CA . LEU B 1 50 ? -27.578 7.27 -14.375 1 87.06 50 LEU B CA 1
ATOM 2350 C C . LEU B 1 50 ? -28.641 6.195 -14.617 1 87.06 50 LEU B C 1
ATOM 2352 O O . LEU B 1 50 ? -28.328 5.094 -15.07 1 87.06 50 LEU B O 1
ATOM 2356 N N . SER B 1 51 ? -29.844 6.535 -14.312 1 89.31 51 SER B N 1
ATOM 2357 C CA . SER B 1 51 ? -30.984 5.648 -14.523 1 89.31 51 SER B CA 1
ATOM 2358 C C . SER B 1 51 ? -30.797 4.312 -13.82 1 89.31 51 SER B C 1
ATOM 2360 O O . SER B 1 51 ? -30.953 3.254 -14.422 1 89.31 51 SER B O 1
ATOM 2362 N N . VAL B 1 52 ? -30.391 4.387 -12.594 1 90.06 52 VAL B N 1
ATOM 2363 C CA . VAL B 1 52 ? -30.25 3.201 -11.75 1 90.06 52 VAL B CA 1
ATOM 2364 C C . VAL B 1 52 ? -30.922 3.439 -10.406 1 90.06 52 VAL B C 1
ATOM 2366 O O . VAL B 1 52 ? -31.359 4.555 -10.102 1 90.06 52 VAL B O 1
ATOM 2369 N N . SER B 1 53 ? -31.062 2.383 -9.68 1 89.94 53 SER B N 1
ATOM 2370 C CA . SER B 1 53 ? -31.688 2.486 -8.367 1 89.94 53 SER B CA 1
ATOM 2371 C C . SER B 1 53 ? -30.781 3.168 -7.359 1 89.94 53 SER B C 1
ATOM 2373 O O . SER B 1 53 ? -29.562 3.248 -7.574 1 89.94 53 SER B O 1
ATOM 2375 N N . ARG B 1 54 ? -31.391 3.615 -6.273 1 89.38 54 ARG B N 1
ATOM 2376 C CA . ARG B 1 54 ? -30.625 4.227 -5.191 1 89.38 54 ARG B CA 1
ATOM 2377 C C . ARG B 1 54 ? -29.703 3.213 -4.535 1 89.38 54 ARG B C 1
ATOM 2379 O O . ARG B 1 54 ? -28.609 3.561 -4.094 1 89.38 54 ARG B O 1
ATOM 2386 N N . THR B 1 55 ? -30.172 2.078 -4.559 1 86.88 55 THR B N 1
ATOM 2387 C CA . THR B 1 55 ? -29.359 1.025 -3.953 1 86.88 55 THR B CA 1
ATOM 2388 C C . THR B 1 55 ? -28.078 0.802 -4.746 1 86.88 55 THR B C 1
ATOM 2390 O O . THR B 1 55 ? -27 0.675 -4.168 1 86.88 55 THR B O 1
ATOM 2393 N N . VAL B 1 56 ? -28.172 0.79 -6.004 1 84.75 56 VAL B N 1
ATOM 2394 C CA . VAL B 1 56 ? -27.031 0.601 -6.895 1 84.75 56 VAL B CA 1
ATOM 2395 C C . VAL B 1 56 ? -26.047 1.749 -6.715 1 84.75 56 VAL B C 1
ATOM 2397 O O . VAL B 1 56 ? -24.828 1.524 -6.617 1 84.75 56 VAL B O 1
ATOM 2400 N N . ILE B 1 57 ? -26.578 2.959 -6.637 1 89.62 57 ILE B N 1
ATOM 2401 C CA . ILE B 1 57 ? -25.719 4.129 -6.473 1 89.62 57 ILE B CA 1
ATOM 2402 C C . ILE B 1 57 ? -25.016 4.066 -5.117 1 89.62 57 ILE B C 1
ATOM 2404 O O . ILE B 1 57 ? -23.828 4.344 -5.016 1 89.62 57 ILE B O 1
ATOM 2408 N N . ARG B 1 58 ? -25.781 3.719 -4.164 1 87.19 58 ARG B N 1
ATOM 2409 C CA . ARG B 1 58 ? -25.219 3.627 -2.824 1 87.19 58 ARG B CA 1
ATOM 2410 C C . ARG B 1 58 ? -24.078 2.617 -2.785 1 87.19 58 ARG B C 1
ATOM 2412 O O . ARG B 1 58 ? -23.031 2.871 -2.176 1 87.19 58 ARG B O 1
ATOM 2419 N N . ASP B 1 59 ? -24.281 1.538 -3.43 1 84.88 59 ASP B N 1
ATOM 2420 C CA . ASP B 1 59 ? -23.25 0.508 -3.49 1 84.88 59 ASP B CA 1
ATOM 2421 C C . ASP B 1 59 ? -22 1.018 -4.223 1 84.88 59 ASP B C 1
ATOM 2423 O O . ASP B 1 59 ? -20.875 0.796 -3.775 1 84.88 59 ASP B O 1
ATOM 2427 N N . ALA B 1 60 ? -22.234 1.661 -5.281 1 88.19 60 ALA B N 1
ATOM 2428 C CA . ALA B 1 60 ? -21.141 2.221 -6.066 1 88.19 60 ALA B CA 1
ATOM 2429 C C . ALA B 1 60 ? -20.359 3.258 -5.262 1 88.19 60 ALA B C 1
ATOM 2431 O O . ALA B 1 60 ? -19.125 3.244 -5.25 1 88.19 60 ALA B O 1
ATOM 2432 N N . LEU B 1 61 ? -21.141 4.094 -4.598 1 88.88 61 LEU B N 1
ATOM 2433 C CA . LEU B 1 61 ? -20.5 5.137 -3.807 1 88.88 61 LEU B CA 1
ATOM 2434 C C . LEU B 1 61 ? -19.734 4.535 -2.635 1 88.88 61 LEU B C 1
ATOM 2436 O O . LEU B 1 61 ? -18.672 5.035 -2.26 1 88.88 61 LEU B O 1
ATOM 2440 N N . SER B 1 62 ? -20.25 3.477 -2.096 1 83.56 62 SER B N 1
ATOM 2441 C CA . SER B 1 62 ? -19.547 2.783 -1.019 1 83.56 62 SER B CA 1
ATOM 2442 C C . SER B 1 62 ? -18.234 2.203 -1.503 1 83.56 62 SER B C 1
ATOM 2444 O O . SER B 1 62 ? -17.219 2.287 -0.807 1 83.56 62 SER B O 1
ATOM 2446 N N . GLU B 1 63 ? -18.234 1.68 -2.662 1 81 63 GLU B N 1
ATOM 2447 C CA . GLU B 1 63 ? -17.016 1.145 -3.258 1 81 63 GLU B CA 1
ATOM 2448 C C . GLU B 1 63 ? -15.992 2.252 -3.521 1 81 63 GLU B C 1
ATOM 2450 O O . GLU B 1 63 ? -14.805 2.092 -3.232 1 81 63 GLU B O 1
ATOM 2455 N N . MET B 1 64 ? -16.484 3.316 -4.031 1 85.44 64 MET B N 1
ATOM 2456 C CA . MET B 1 64 ? -15.617 4.449 -4.332 1 85.44 64 MET B CA 1
ATOM 2457 C C . MET B 1 64 ? -15.031 5.039 -3.055 1 85.44 64 MET B C 1
ATOM 2459 O O . MET B 1 64 ? -13.875 5.453 -3.035 1 85.44 64 MET B O 1
ATOM 2463 N N . GLU B 1 65 ? -15.844 5.047 -2.045 1 82.31 65 GLU B N 1
ATOM 2464 C CA . GLU B 1 65 ? -15.367 5.559 -0.762 1 82.31 65 GLU B CA 1
ATOM 2465 C C . GLU B 1 65 ? -14.305 4.645 -0.166 1 82.31 65 GLU B C 1
ATOM 2467 O O . GLU B 1 65 ? -13.289 5.117 0.354 1 82.31 65 GLU B O 1
ATOM 2472 N N . ARG B 1 66 ? -14.547 3.406 -0.318 1 74.81 66 ARG B N 1
ATOM 2473 C CA . ARG B 1 66 ? -13.57 2.434 0.172 1 74.81 66 ARG B CA 1
ATOM 2474 C C . ARG B 1 66 ? -12.242 2.572 -0.56 1 74.81 66 ARG B C 1
ATOM 2476 O O . ARG B 1 66 ? -11.18 2.473 0.053 1 74.81 66 ARG B O 1
ATOM 2483 N N . ALA B 1 67 ? -12.375 2.867 -1.82 1 75.5 67 ALA B N 1
ATOM 2484 C CA . ALA B 1 67 ? -11.172 3.033 -2.637 1 75.5 67 ALA B CA 1
ATOM 2485 C C . ALA B 1 67 ? -10.547 4.406 -2.414 1 75.5 67 ALA B C 1
ATOM 2487 O O . ALA B 1 67 ? -9.438 4.668 -2.879 1 75.5 67 ALA B O 1
ATOM 2488 N N . GLY B 1 68 ? -11.344 5.34 -1.716 1 78.69 68 GLY B N 1
ATOM 2489 C CA . GLY B 1 68 ? -10.797 6.625 -1.313 1 78.69 68 GLY B CA 1
ATOM 2490 C C . GLY B 1 68 ? -11.062 7.73 -2.318 1 78.69 68 GLY B C 1
ATOM 2491 O O . GLY B 1 68 ? -10.57 8.852 -2.164 1 78.69 68 GLY B O 1
ATOM 2492 N N . TYR B 1 69 ? -11.766 7.41 -3.342 1 82.25 69 TYR B N 1
ATOM 2493 C CA . TYR B 1 69 ? -12.016 8.406 -4.379 1 82.25 69 TYR B CA 1
ATOM 2494 C C . TYR B 1 69 ? -12.938 9.508 -3.865 1 82.25 69 TYR B C 1
ATOM 2496 O O . TYR B 1 69 ? -12.906 10.633 -4.371 1 82.25 69 TYR B O 1
ATOM 2504 N N . ILE B 1 70 ? -13.742 9.141 -2.875 1 85.62 70 ILE B N 1
ATOM 2505 C CA . ILE B 1 70 ? -14.68 10.102 -2.297 1 85.62 70 ILE B CA 1
ATOM 2506 C C . ILE B 1 70 ? -14.758 9.891 -0.787 1 85.62 70 ILE B C 1
ATOM 2508 O O . ILE B 1 70 ? -14.281 8.883 -0.265 1 85.62 70 ILE B O 1
ATOM 2512 N N . GLU B 1 71 ? -15.227 10.914 -0.124 1 84.44 71 GLU B N 1
ATOM 2513 C CA . GLU B 1 71 ? -15.547 10.852 1.299 1 84.44 71 GLU B CA 1
ATOM 2514 C C . GLU B 1 71 ? -16.969 11.359 1.567 1 84.44 71 GLU B C 1
ATOM 2516 O O . GLU B 1 71 ? -17.328 12.453 1.135 1 84.44 71 GLU B O 1
ATOM 2521 N N . ARG B 1 72 ? -17.781 10.5 2.193 1 86.38 72 ARG B N 1
ATOM 2522 C CA . ARG B 1 72 ? -19.125 10.922 2.605 1 86.38 72 ARG B CA 1
ATOM 2523 C C . ARG B 1 72 ? -19.094 11.562 3.99 1 86.38 72 ARG B C 1
ATOM 2525 O O . ARG B 1 72 ? -18.734 10.906 4.973 1 86.38 72 ARG B O 1
ATOM 2532 N N . VAL B 1 73 ? -19.312 12.883 4.004 1 80.38 73 VAL B N 1
ATOM 2533 C CA . VAL B 1 73 ? -19.234 13.641 5.246 1 80.38 73 VAL B CA 1
ATOM 2534 C C . VAL B 1 73 ? -20.641 14.094 5.668 1 80.38 73 VAL B C 1
ATOM 2536 O O . VAL B 1 73 ? -21.328 14.766 4.898 1 80.38 73 VAL B O 1
ATOM 2539 N N . ARG B 1 74 ? -20.984 13.727 6.859 1 81.56 74 ARG B N 1
ATOM 2540 C CA . ARG B 1 74 ? -22.312 14.094 7.363 1 81.56 74 ARG B CA 1
ATOM 2541 C C . ARG B 1 74 ? -22.5 15.609 7.324 1 81.56 74 ARG B C 1
ATOM 2543 O O . ARG B 1 74 ? -21.641 16.359 7.77 1 81.56 74 ARG B O 1
ATOM 2550 N N . GLY B 1 75 ? -23.547 15.953 6.926 1 83.5 75 GLY B N 1
ATOM 2551 C CA . GLY B 1 75 ? -23.891 17.359 6.895 1 83.5 75 GLY B CA 1
ATOM 2552 C C . GLY B 1 75 ? -23.266 18.109 5.734 1 83.5 75 GLY B C 1
ATOM 2553 O O . GLY B 1 75 ? -23.594 19.266 5.484 1 83.5 75 GLY B O 1
ATOM 2554 N N . ILE B 1 76 ? -22.375 17.594 5.105 1 83.75 76 ILE B N 1
ATOM 2555 C CA . ILE B 1 76 ? -21.688 18.25 4.004 1 83.75 76 ILE B CA 1
ATOM 2556 C C . ILE B 1 76 ? -22.031 17.562 2.686 1 83.75 76 ILE B C 1
ATOM 2558 O O . ILE B 1 76 ? -22.406 18.219 1.714 1 83.75 76 ILE B O 1
ATOM 2562 N N . GLY B 1 77 ? -21.922 16.234 2.629 1 88.94 77 GLY B N 1
ATOM 2563 C CA . GLY B 1 77 ? -22.188 15.477 1.413 1 88.94 77 GLY B CA 1
ATOM 2564 C C . GLY B 1 77 ? -21.031 14.586 0.997 1 88.94 77 GLY B C 1
ATOM 2565 O O . GLY B 1 77 ? -20.281 14.094 1.844 1 88.94 77 GLY B O 1
ATOM 2566 N N . THR B 1 78 ? -21.016 14.266 -0.328 1 90.44 78 THR B N 1
ATOM 2567 C CA . THR B 1 78 ? -19.969 13.398 -0.878 1 90.44 78 THR B CA 1
ATOM 2568 C C . THR B 1 78 ? -18.844 14.234 -1.485 1 90.44 78 THR B C 1
ATOM 2570 O O . THR B 1 78 ? -19.016 14.828 -2.553 1 90.44 78 THR B O 1
ATOM 2573 N N . VAL B 1 79 ? -17.781 14.297 -0.799 1 89 79 VAL B N 1
ATOM 2574 C CA . VAL B 1 79 ? -16.625 15.102 -1.194 1 89 79 VAL B CA 1
ATOM 2575 C C . VAL B 1 79 ? -15.711 14.281 -2.102 1 89 79 VAL B C 1
ATOM 2577 O O . VAL B 1 79 ? -15.406 13.125 -1.808 1 89 79 VAL B O 1
ATOM 2580 N N . VAL B 1 80 ? -15.211 14.891 -3.219 1 86.88 80 VAL B N 1
ATOM 2581 C CA . VAL B 1 80 ? -14.328 14.227 -4.164 1 86.88 80 VAL B CA 1
ATOM 2582 C C . VAL B 1 80 ? -12.875 14.391 -3.727 1 86.88 80 VAL B C 1
ATOM 2584 O O . VAL B 1 80 ? -12.438 15.5 -3.408 1 86.88 80 VAL B O 1
ATOM 2587 N N . ASN B 1 81 ? -12.219 13.336 -3.637 1 83.81 81 ASN B N 1
ATOM 2588 C CA . ASN B 1 81 ? -10.797 13.359 -3.314 1 83.81 81 ASN B CA 1
ATOM 2589 C C . ASN B 1 81 ? -9.938 13.422 -4.574 1 83.81 81 ASN B C 1
ATOM 2591 O O . ASN B 1 81 ? -9.477 12.398 -5.07 1 83.81 81 ASN B O 1
ATOM 2595 N N . ARG B 1 82 ? -9.664 14.516 -5.02 1 80.5 82 ARG B N 1
ATOM 2596 C CA . ARG B 1 82 ? -8.953 14.719 -6.281 1 80.5 82 ARG B CA 1
ATOM 2597 C C . ARG B 1 82 ? -7.523 14.203 -6.195 1 80.5 82 ARG B C 1
ATOM 2599 O O . ARG B 1 82 ? -6.965 13.742 -7.191 1 80.5 82 ARG B O 1
ATOM 2606 N N . SER B 1 83 ? -7.023 14.305 -5.059 1 77.38 83 SER B N 1
ATOM 2607 C CA . SER B 1 83 ? -5.652 13.844 -4.867 1 77.38 83 SER B CA 1
ATOM 2608 C C . SER B 1 83 ? -5.531 12.352 -5.121 1 77.38 83 SER B C 1
ATOM 2610 O O . SER B 1 83 ? -4.469 11.867 -5.52 1 77.38 83 SER B O 1
ATOM 2612 N N . VAL B 1 84 ? -6.551 11.68 -4.914 1 78.69 84 VAL B N 1
ATOM 2613 C CA . VAL B 1 84 ? -6.539 10.227 -5.082 1 78.69 84 VAL B CA 1
ATOM 2614 C C . VAL B 1 84 ? -6.93 9.875 -6.516 1 78.69 84 VAL B C 1
ATOM 2616 O O . VAL B 1 84 ? -6.406 8.914 -7.09 1 78.69 84 VAL B O 1
ATOM 2619 N N . LEU B 1 85 ? -7.789 10.672 -7.059 1 77.19 85 LEU B N 1
ATOM 2620 C CA . LEU B 1 85 ? -8.312 10.406 -8.391 1 77.19 85 LEU B CA 1
ATOM 2621 C C . LEU B 1 85 ? -7.191 10.406 -9.422 1 77.19 85 LEU B C 1
ATOM 2623 O O . LEU B 1 85 ? -7.266 9.688 -10.422 1 77.19 85 LEU B O 1
ATOM 2627 N N . ASN B 1 86 ? -6.133 11.039 -9.141 1 73.69 86 ASN B N 1
ATOM 2628 C CA . ASN B 1 86 ? -5.09 11.234 -10.148 1 73.69 86 ASN B CA 1
ATOM 2629 C C . ASN B 1 86 ? -3.91 10.297 -9.922 1 73.69 86 ASN B C 1
ATOM 2631 O O . ASN B 1 86 ? -2.936 10.328 -10.68 1 73.69 86 ASN B O 1
ATOM 2635 N N . LEU B 1 87 ? -4.039 9.492 -9.031 1 77.62 87 LEU B N 1
ATOM 2636 C CA . LEU B 1 87 ? -2.951 8.555 -8.773 1 77.62 87 LEU B CA 1
ATOM 2637 C C . LEU B 1 87 ? -2.93 7.449 -9.82 1 77.62 87 LEU B C 1
ATOM 2639 O O . LEU B 1 87 ? -3.973 6.871 -10.141 1 77.62 87 LEU B O 1
ATOM 2643 N N . ARG B 1 88 ? -1.801 7.16 -10.461 1 69.81 88 ARG B N 1
ATOM 2644 C CA . ARG B 1 88 ? -1.708 6.227 -11.578 1 69.81 88 ARG B CA 1
ATOM 2645 C C . ARG B 1 88 ? -1.182 4.871 -11.117 1 69.81 88 ARG B C 1
ATOM 2647 O O . ARG B 1 88 ? -1.436 3.852 -11.758 1 69.81 88 ARG B O 1
ATOM 2654 N N . SER B 1 89 ? -0.364 4.816 -10.141 1 80 89 SER B N 1
ATOM 2655 C CA . SER B 1 89 ? 0.309 3.594 -9.719 1 80 89 SER B CA 1
ATOM 2656 C C . SER B 1 89 ? 0.036 3.289 -8.25 1 80 89 SER B C 1
ATOM 2658 O O . SER B 1 89 ? 0.952 3.309 -7.426 1 80 89 SER B O 1
ATOM 2660 N N . ARG B 1 90 ? -1.187 2.881 -8.109 1 80.5 90 ARG B N 1
ATOM 2661 C CA . ARG B 1 90 ? -1.557 2.566 -6.73 1 80.5 90 ARG B CA 1
ATOM 2662 C C . ARG B 1 90 ? -1.203 1.124 -6.383 1 80.5 90 ARG B C 1
ATOM 2664 O O . ARG B 1 90 ? -1.706 0.189 -7.012 1 80.5 90 ARG B O 1
ATOM 2671 N N . LEU B 1 91 ? -0.333 1.049 -5.422 1 82.75 91 LEU B N 1
ATOM 2672 C CA . LEU B 1 91 ? 0.149 -0.269 -5.02 1 82.75 91 LEU B CA 1
ATOM 2673 C C . LEU B 1 91 ? -0.955 -1.064 -4.328 1 82.75 91 LEU B C 1
ATOM 2675 O O . LEU B 1 91 ? -0.864 -2.289 -4.215 1 82.75 91 LEU B O 1
ATOM 2679 N N . ASP B 1 92 ? -1.897 -0.366 -3.873 1 73.62 92 ASP B N 1
ATOM 2680 C CA . ASP B 1 92 ? -2.961 -1.063 -3.156 1 73.62 92 ASP B CA 1
ATOM 2681 C C . ASP B 1 92 ? -4.023 -1.583 -4.121 1 73.62 92 ASP B C 1
ATOM 2683 O O . ASP B 1 92 ? -5.027 -2.162 -3.695 1 73.62 92 ASP B O 1
ATOM 2687 N N . GLN B 1 93 ? -3.857 -1.322 -5.398 1 71.12 93 GLN B N 1
ATOM 2688 C CA . GLN B 1 93 ? -4.734 -1.832 -6.445 1 71.12 93 GLN B CA 1
ATOM 2689 C C . GLN B 1 93 ? -3.982 -2.777 -7.379 1 71.12 93 GLN B C 1
ATOM 2691 O O . GLN B 1 93 ? -2.768 -2.945 -7.254 1 71.12 93 GLN B O 1
ATOM 2696 N N . LYS B 1 94 ? -4.762 -3.506 -8.164 1 68.62 94 LYS B N 1
ATOM 2697 C CA . LYS B 1 94 ? -4.133 -4.371 -9.156 1 68.62 94 LYS B CA 1
ATOM 2698 C C . LYS B 1 94 ? -3.203 -3.578 -10.07 1 68.62 94 LYS B C 1
ATOM 2700 O O . LYS B 1 94 ? -3.594 -2.543 -10.617 1 68.62 94 LYS B O 1
ATOM 2705 N N . LEU B 1 95 ? -1.943 -3.955 -10 1 69.12 95 LEU B N 1
ATOM 2706 C CA . LEU B 1 95 ? -0.953 -3.273 -10.828 1 69.12 95 LEU B CA 1
ATOM 2707 C C . LEU B 1 95 ? -0.516 -4.16 -11.992 1 69.12 95 LEU B C 1
ATOM 2709 O O . LEU B 1 95 ? -0.079 -5.293 -11.781 1 69.12 95 LEU B O 1
ATOM 2713 N N . GLU B 1 96 ? -0.848 -3.734 -13.18 1 75.44 96 GLU B N 1
ATOM 2714 C CA . GLU B 1 96 ? -0.315 -4.355 -14.391 1 75.44 96 GLU B CA 1
ATOM 2715 C C . GLU B 1 96 ? 0.768 -3.486 -15.023 1 75.44 96 GLU B C 1
ATOM 2717 O O . GLU B 1 96 ? 0.482 -2.402 -15.531 1 75.44 96 GLU B O 1
ATOM 2722 N N . TYR B 1 97 ? 1.974 -3.982 -14.984 1 81.19 97 TYR B N 1
ATOM 2723 C CA . TYR B 1 97 ? 3.096 -3.113 -15.32 1 81.19 97 TYR B CA 1
ATOM 2724 C C . TYR B 1 97 ? 3.092 -2.766 -16.797 1 81.19 97 TYR B C 1
ATOM 2726 O O . TYR B 1 97 ? 3.547 -1.689 -17.203 1 81.19 97 TYR B O 1
ATOM 2734 N N . TYR B 1 98 ? 2.533 -3.668 -17.641 1 81.94 98 TYR B N 1
ATOM 2735 C CA . TYR B 1 98 ? 2.572 -3.35 -19.078 1 81.94 98 TYR B CA 1
ATOM 2736 C C . TYR B 1 98 ? 1.692 -2.146 -19.391 1 81.94 98 TYR B C 1
ATOM 2738 O O . TYR B 1 98 ? 2.168 -1.148 -19.938 1 81.94 98 TYR B O 1
ATOM 2746 N N . PRO B 1 99 ? 0.421 -2.248 -19 1 79.69 99 PRO B N 1
ATOM 2747 C CA . PRO B 1 99 ? -0.406 -1.06 -19.219 1 79.69 99 PRO B CA 1
ATOM 2748 C C . PRO B 1 99 ? 0.136 0.178 -18.516 1 79.69 99 PRO B C 1
ATOM 2750 O O . PRO B 1 99 ? 0.01 1.294 -19.031 1 79.69 99 PRO B O 1
ATOM 2753 N N . LEU B 1 100 ? 0.685 0.03 -17.438 1 81.06 100 LEU B N 1
ATOM 2754 C CA . LEU B 1 100 ? 1.208 1.157 -16.688 1 81.06 100 LEU B CA 1
ATOM 2755 C C . LEU B 1 100 ? 2.363 1.825 -17.422 1 81.06 100 LEU B C 1
ATOM 2757 O O . LEU B 1 100 ? 2.402 3.053 -17.531 1 81.06 100 LEU B O 1
ATOM 2761 N N . ILE B 1 101 ? 3.291 1.058 -17.922 1 87.44 101 ILE B N 1
ATOM 2762 C CA . ILE B 1 101 ? 4.43 1.584 -18.672 1 87.44 101 ILE B CA 1
ATOM 2763 C C . ILE B 1 101 ? 3.941 2.316 -19.922 1 87.44 101 ILE B C 1
ATOM 2765 O O . ILE B 1 101 ? 4.434 3.398 -20.25 1 87.44 101 ILE B O 1
ATOM 2769 N N . ARG B 1 102 ? 2.926 1.792 -20.547 1 86.88 102 ARG B N 1
ATOM 2770 C CA . ARG B 1 102 ? 2.344 2.42 -21.734 1 86.88 102 ARG B CA 1
ATOM 2771 C C . ARG B 1 102 ? 1.713 3.764 -21.375 1 86.88 102 ARG B C 1
ATOM 2773 O O . ARG B 1 102 ? 1.8 4.719 -22.156 1 86.88 102 ARG B O 1
ATOM 2780 N N . SER B 1 103 ? 1.086 3.785 -20.25 1 82.62 103 SER B N 1
ATOM 2781 C CA . SER B 1 103 ? 0.423 5.016 -19.828 1 82.62 103 SER B CA 1
ATOM 2782 C C . SER B 1 103 ? 1.428 6.145 -19.625 1 82.62 103 SER B C 1
ATOM 2784 O O . SER B 1 103 ? 1.064 7.32 -19.688 1 82.62 103 SER B O 1
ATOM 2786 N N . PHE B 1 104 ? 2.645 5.789 -19.406 1 84.19 104 PHE B N 1
ATOM 2787 C CA . PHE B 1 104 ? 3.699 6.781 -19.234 1 84.19 104 PHE B CA 1
ATOM 2788 C C . PHE B 1 104 ? 4.285 7.168 -20.594 1 84.19 104 PHE B C 1
ATOM 2790 O O . PHE B 1 104 ? 5.195 7.996 -20.672 1 84.19 104 PHE B O 1
ATOM 2797 N N . GLY B 1 105 ? 3.77 6.578 -21.641 1 88.12 105 GLY B N 1
ATOM 2798 C CA . GLY B 1 105 ? 4.199 6.918 -23 1 88.12 105 GLY B CA 1
ATOM 2799 C C . GLY B 1 105 ? 5.355 6.066 -23.484 1 88.12 105 GLY B C 1
ATOM 2800 O O . GLY B 1 105 ? 5.996 6.395 -24.484 1 88.12 105 GLY B O 1
ATOM 2801 N N . SER B 1 106 ? 5.723 5.035 -22.828 1 92.69 106 SER B N 1
ATOM 2802 C CA . SER B 1 106 ? 6.812 4.137 -23.188 1 92.69 106 SER B CA 1
ATOM 2803 C C . SER B 1 106 ? 6.277 2.791 -23.672 1 92.69 106 SER B C 1
ATOM 2805 O O . SER B 1 106 ? 5.133 2.438 -23.391 1 92.69 106 SER B O 1
ATOM 2807 N N . TYR B 1 107 ? 7.094 2.066 -24.406 1 92.56 107 TYR B N 1
ATOM 2808 C CA . TYR B 1 107 ? 6.727 0.738 -24.875 1 92.56 107 TYR B CA 1
ATOM 2809 C C . TYR B 1 107 ? 7.344 -0.347 -24 1 92.56 107 TYR B C 1
ATOM 2811 O O . TYR B 1 107 ? 8.57 -0.443 -23.891 1 92.56 107 TYR B O 1
ATOM 2819 N N . PRO B 1 108 ? 6.488 -1.138 -23.406 1 91.81 108 PRO B N 1
ATOM 2820 C CA . PRO B 1 108 ? 7.023 -2.203 -22.562 1 91.81 108 PRO B CA 1
ATOM 2821 C C . PRO B 1 108 ? 7.434 -3.443 -23.344 1 91.81 108 PRO B C 1
ATOM 2823 O O . PRO B 1 108 ? 6.777 -3.799 -24.328 1 91.81 108 PRO B O 1
ATOM 2826 N N . HIS B 1 109 ? 8.477 -4.047 -22.953 1 90.88 109 HIS B N 1
ATOM 2827 C CA . HIS B 1 109 ? 8.844 -5.359 -23.469 1 90.88 109 HIS B CA 1
ATOM 2828 C C . HIS B 1 109 ? 9.758 -6.098 -22.5 1 90.88 109 HIS B C 1
ATOM 2830 O O . HIS B 1 109 ? 10.438 -5.477 -21.688 1 90.88 109 HIS B O 1
ATOM 2836 N N . ALA B 1 110 ? 9.695 -7.344 -22.594 1 91.56 110 ALA B N 1
ATOM 2837 C CA . ALA B 1 110 ? 10.484 -8.195 -21.719 1 91.56 110 ALA B CA 1
ATOM 2838 C C . ALA B 1 110 ? 11.758 -8.68 -22.406 1 91.56 110 ALA B C 1
ATOM 2840 O O . ALA B 1 110 ? 11.766 -8.891 -23.625 1 91.56 110 ALA B O 1
ATOM 2841 N N . ASP B 1 111 ? 12.797 -8.797 -21.641 1 92.25 111 ASP B N 1
ATOM 2842 C CA . ASP B 1 111 ? 14 -9.445 -22.156 1 92.25 111 ASP B CA 1
ATOM 2843 C C . ASP B 1 111 ? 14.766 -10.148 -21.047 1 92.25 111 ASP B C 1
ATOM 2845 O O . ASP B 1 111 ? 14.305 -10.195 -19.906 1 92.25 111 ASP B O 1
ATOM 2849 N N . GLY B 1 112 ? 15.906 -10.914 -21.516 1 91.94 112 GLY B N 1
ATOM 2850 C CA . GLY B 1 112 ? 16.719 -11.633 -20.531 1 91.94 112 GLY B CA 1
ATOM 2851 C C . GLY B 1 112 ? 15.953 -12.734 -19.828 1 91.94 112 GLY B C 1
ATOM 2852 O O . GLY B 1 112 ? 16.203 -13.016 -18.656 1 91.94 112 GLY B O 1
ATOM 2853 N N . ILE B 1 113 ? 15.102 -13.305 -20.5 1 92.69 113 ILE B N 1
ATOM 2854 C CA . ILE B 1 113 ? 14.227 -14.305 -19.891 1 92.69 113 ILE B CA 1
ATOM 2855 C C . ILE B 1 113 ? 15.008 -15.586 -19.625 1 92.69 113 ILE B C 1
ATOM 2857 O O . ILE B 1 113 ? 15.688 -16.094 -20.516 1 92.69 113 ILE B O 1
ATOM 2861 N N . GLN B 1 114 ? 14.984 -16.016 -18.406 1 93.56 114 GLN B N 1
ATOM 2862 C CA . GLN B 1 114 ? 15.547 -17.281 -17.984 1 93.56 114 GLN B CA 1
ATOM 2863 C C . GLN B 1 114 ? 14.5 -18.141 -17.281 1 93.56 114 GLN B C 1
ATOM 2865 O O . GLN B 1 114 ? 13.781 -17.656 -16.406 1 93.56 114 GLN B O 1
ATOM 2870 N N . ILE B 1 115 ? 14.391 -19.375 -17.75 1 93.44 115 ILE B N 1
ATOM 2871 C CA . ILE B 1 115 ? 13.461 -20.328 -17.156 1 93.44 115 ILE B CA 1
ATOM 2872 C C . ILE B 1 115 ? 14.203 -21.609 -16.797 1 93.44 115 ILE B C 1
ATOM 2874 O O . ILE B 1 115 ? 14.812 -22.25 -17.656 1 93.44 115 ILE B O 1
ATOM 2878 N N . TYR B 1 116 ? 14.148 -21.984 -15.539 1 94.06 116 TYR B N 1
ATOM 2879 C CA . TYR B 1 116 ? 14.836 -23.203 -15.148 1 94.06 116 TYR B CA 1
ATOM 2880 C C . TYR B 1 116 ? 14.227 -23.797 -13.883 1 94.06 116 TYR B C 1
ATOM 2882 O O . TYR B 1 116 ? 13.625 -23.078 -13.086 1 94.06 116 TYR B O 1
ATOM 2890 N N . PRO B 1 117 ? 14.344 -25.094 -13.766 1 94.56 117 PRO B N 1
ATOM 2891 C CA . PRO B 1 117 ? 13.82 -25.75 -12.57 1 94.56 117 PRO B CA 1
ATOM 2892 C C . PRO B 1 117 ? 14.727 -25.578 -11.352 1 94.56 117 PRO B C 1
ATOM 2894 O O . PRO B 1 117 ? 15.953 -25.531 -11.492 1 94.56 117 PRO B O 1
ATOM 2897 N N . VAL B 1 118 ? 14.094 -25.422 -10.219 1 96.19 118 VAL B N 1
ATOM 2898 C CA . VAL B 1 118 ? 14.812 -25.406 -8.953 1 96.19 118 VAL B CA 1
ATOM 2899 C C . VAL B 1 118 ? 14.078 -26.266 -7.926 1 96.19 118 VAL B C 1
ATOM 2901 O O . VAL B 1 118 ? 12.883 -26.516 -8.055 1 96.19 118 VAL B O 1
ATOM 2904 N N . ARG B 1 119 ? 14.867 -26.812 -6.988 1 97.25 119 ARG B N 1
ATOM 2905 C CA . ARG B 1 119 ? 14.266 -27.484 -5.848 1 97.25 119 ARG B CA 1
ATOM 2906 C C . ARG B 1 119 ? 13.93 -26.5 -4.73 1 97.25 119 ARG B C 1
ATOM 2908 O O . ARG B 1 119 ? 14.734 -25.625 -4.41 1 97.25 119 ARG B O 1
ATOM 2915 N N . ALA B 1 120 ? 12.805 -26.688 -4.18 1 97.25 120 ALA B N 1
ATOM 2916 C CA . ALA B 1 120 ? 12.352 -25.75 -3.15 1 97.25 120 ALA B CA 1
ATOM 2917 C C . ALA B 1 120 ? 13.188 -25.891 -1.881 1 97.25 120 ALA B C 1
ATOM 2919 O O . ALA B 1 120 ? 13.219 -26.953 -1.264 1 97.25 120 ALA B O 1
ATOM 2920 N N . GLY B 1 121 ? 13.852 -24.828 -1.466 1 96.69 121 GLY B N 1
ATOM 2921 C CA . GLY B 1 121 ? 14.43 -24.781 -0.13 1 96.69 121 GLY B CA 1
ATOM 2922 C C . GLY B 1 121 ? 13.383 -24.641 0.962 1 96.69 121 GLY B C 1
ATOM 2923 O O . GLY B 1 121 ? 12.195 -24.516 0.676 1 96.69 121 GLY B O 1
ATOM 2924 N N . GLU B 1 122 ? 13.82 -24.641 2.164 1 96.56 122 GLU B N 1
ATOM 2925 C CA . GLU B 1 122 ? 12.906 -24.625 3.303 1 96.56 122 GLU B CA 1
ATOM 2926 C C . GLU B 1 122 ? 12.016 -23.391 3.275 1 96.56 122 GLU B C 1
ATOM 2928 O O . GLU B 1 122 ? 10.797 -23.484 3.465 1 96.56 122 GLU B O 1
ATOM 2933 N N . GLU B 1 123 ? 12.625 -22.312 2.998 1 95.25 123 GLU B N 1
ATOM 2934 C CA . GLU B 1 123 ? 11.883 -21.047 3.023 1 95.25 123 GLU B CA 1
ATOM 2935 C C . GLU B 1 123 ? 10.867 -20.984 1.884 1 95.25 123 GLU B C 1
ATOM 2937 O O . GLU B 1 123 ? 9.703 -20.656 2.104 1 95.25 123 GLU B O 1
ATOM 2942 N N . LEU B 1 124 ? 11.352 -21.297 0.709 1 96.38 124 LEU B N 1
ATOM 2943 C CA . LEU B 1 124 ? 10.469 -21.281 -0.452 1 96.38 124 LEU B CA 1
ATOM 2944 C C . LEU B 1 124 ? 9.336 -22.297 -0.285 1 96.38 124 LEU B C 1
ATOM 2946 O O . LEU B 1 124 ? 8.188 -22 -0.615 1 96.38 124 LEU B O 1
ATOM 2950 N N . ALA B 1 125 ? 9.641 -23.469 0.223 1 96.94 125 ALA B N 1
ATOM 2951 C CA . ALA B 1 125 ? 8.633 -24.516 0.459 1 96.94 125 ALA B CA 1
ATOM 2952 C C . ALA B 1 125 ? 7.574 -24.031 1.446 1 96.94 125 ALA B C 1
ATOM 2954 O O . ALA B 1 125 ? 6.383 -24.281 1.249 1 96.94 125 ALA B O 1
ATOM 2955 N N . ARG B 1 126 ? 8.047 -23.406 2.441 1 93.88 126 ARG B N 1
ATOM 2956 C CA . ARG B 1 126 ? 7.117 -22.844 3.424 1 93.88 126 ARG B CA 1
ATOM 2957 C C . ARG B 1 126 ? 6.203 -21.797 2.787 1 93.88 126 ARG B C 1
ATOM 2959 O O . ARG B 1 126 ? 4.988 -21.828 2.988 1 93.88 126 ARG B O 1
ATOM 2966 N N . ASP B 1 127 ? 6.762 -20.922 2.016 1 93.25 127 ASP B N 1
ATOM 2967 C CA . ASP B 1 127 ? 6.023 -19.828 1.393 1 93.25 127 ASP B CA 1
ATOM 2968 C C . ASP B 1 127 ? 4.969 -20.359 0.421 1 93.25 127 ASP B C 1
ATOM 2970 O O . ASP B 1 127 ? 3.867 -19.812 0.335 1 93.25 127 ASP B O 1
ATOM 2974 N N . LEU B 1 128 ? 5.293 -21.422 -0.26 1 95.38 128 LEU B N 1
ATOM 2975 C CA . LEU B 1 128 ? 4.414 -21.953 -1.299 1 95.38 128 LEU B CA 1
ATOM 2976 C C . LEU B 1 128 ? 3.574 -23.109 -0.761 1 95.38 128 LEU B C 1
ATOM 2978 O O . LEU B 1 128 ? 2.74 -23.672 -1.481 1 95.38 128 LEU B O 1
ATOM 2982 N N . VAL B 1 129 ? 3.797 -23.453 0.507 1 92.44 129 VAL B N 1
ATOM 2983 C CA . VAL B 1 129 ? 3.09 -24.547 1.173 1 92.44 129 VAL B CA 1
ATOM 2984 C C . VAL B 1 129 ? 3.27 -25.844 0.381 1 92.44 129 VAL B C 1
ATOM 2986 O O . VAL B 1 129 ? 2.291 -26.5 0.04 1 92.44 129 VAL B O 1
ATOM 2989 N N . ILE B 1 130 ? 4.469 -26.188 0.104 1 95.94 130 ILE B N 1
ATOM 2990 C CA . ILE B 1 130 ? 4.871 -27.438 -0.526 1 95.94 130 ILE B CA 1
ATOM 2991 C C . ILE B 1 130 ? 5.977 -28.094 0.298 1 95.94 130 ILE B C 1
ATOM 2993 O O . ILE B 1 130 ? 6.344 -27.609 1.365 1 95.94 130 ILE B O 1
ATOM 2997 N N . GLU B 1 131 ? 6.422 -29.219 -0.132 1 96.81 131 GLU B N 1
ATOM 2998 C CA . GLU B 1 131 ? 7.465 -29.922 0.614 1 96.81 131 GLU B CA 1
ATOM 2999 C C . GLU B 1 131 ? 8.852 -29.469 0.169 1 96.81 131 GLU B C 1
ATOM 3001 O O . GLU B 1 131 ? 9.078 -29.219 -1.017 1 96.81 131 GLU B O 1
ATOM 3006 N N . PRO B 1 132 ? 9.727 -29.391 1.215 1 97.38 132 PRO B N 1
ATOM 3007 C CA . PRO B 1 132 ? 11.102 -29.141 0.794 1 97.38 132 PRO B CA 1
ATOM 3008 C C . PRO B 1 132 ? 11.609 -30.156 -0.223 1 97.38 132 PRO B C 1
ATOM 3010 O O . PRO B 1 132 ? 11.344 -31.359 -0.088 1 97.38 132 PRO B O 1
ATOM 3013 N N . GLY B 1 133 ? 12.188 -29.625 -1.242 1 97.19 133 GLY B N 1
ATOM 3014 C CA . GLY B 1 133 ? 12.695 -30.516 -2.271 1 97.19 133 GLY B CA 1
ATOM 3015 C C . GLY B 1 133 ? 11.773 -30.641 -3.465 1 97.19 133 GLY B C 1
ATOM 3016 O O . GLY B 1 133 ? 12.156 -31.172 -4.508 1 97.19 133 GLY B O 1
ATOM 3017 N N . ASP B 1 134 ? 10.594 -30.141 -3.363 1 96.81 134 ASP B N 1
ATOM 3018 C CA . ASP B 1 134 ? 9.648 -30.188 -4.48 1 96.81 134 ASP B CA 1
ATOM 3019 C C . ASP B 1 134 ? 10.164 -29.359 -5.66 1 96.81 134 ASP B C 1
ATOM 3021 O O . ASP B 1 134 ? 10.93 -28.406 -5.477 1 96.81 134 ASP B O 1
ATOM 3025 N N . ASP B 1 135 ? 9.68 -29.734 -6.82 1 96.19 135 ASP B N 1
ATOM 3026 C CA . ASP B 1 135 ? 10.07 -29.047 -8.047 1 96.19 135 ASP B CA 1
ATOM 3027 C C . ASP B 1 135 ? 9.352 -27.703 -8.18 1 96.19 135 ASP B C 1
ATOM 3029 O O . ASP B 1 135 ? 8.125 -27.641 -8.039 1 96.19 135 ASP B O 1
ATOM 3033 N N . VAL B 1 136 ? 10.133 -26.656 -8.438 1 97.19 136 VAL B N 1
ATOM 3034 C CA . VAL B 1 136 ? 9.641 -25.297 -8.648 1 97.19 136 VAL B CA 1
ATOM 3035 C C . VAL B 1 136 ? 10.25 -24.719 -9.93 1 97.19 136 VAL B C 1
ATOM 3037 O O . VAL B 1 136 ? 11.406 -25 -10.25 1 97.19 136 VAL B O 1
ATOM 3040 N N . ILE B 1 137 ? 9.469 -24.047 -10.656 1 95.5 137 ILE B N 1
ATOM 3041 C CA . ILE B 1 137 ? 9.945 -23.359 -11.852 1 95.5 137 ILE B CA 1
ATOM 3042 C C . ILE B 1 137 ? 10.344 -21.938 -11.508 1 95.5 137 ILE B C 1
ATOM 3044 O O . ILE B 1 137 ? 9.555 -21.188 -10.922 1 95.5 137 ILE B O 1
ATOM 3048 N N . CYS B 1 138 ? 11.523 -21.578 -11.812 1 96.44 138 CYS B N 1
ATOM 3049 C CA . CYS B 1 138 ? 12.016 -20.219 -11.617 1 96.44 138 CYS B CA 1
ATOM 3050 C C . CYS B 1 138 ? 12.062 -19.469 -12.938 1 96.44 138 CYS B C 1
ATOM 3052 O O . CYS B 1 138 ? 12.602 -19.953 -13.922 1 96.44 138 CYS B O 1
ATOM 3054 N N . ILE B 1 139 ? 11.445 -18.344 -12.969 1 94.56 139 ILE B N 1
ATOM 3055 C CA . ILE B 1 139 ? 11.438 -17.469 -14.133 1 94.56 139 ILE B CA 1
ATOM 3056 C C . ILE B 1 139 ? 12.047 -16.125 -13.773 1 94.56 139 ILE B C 1
ATOM 3058 O O . ILE B 1 139 ? 11.547 -15.422 -12.883 1 94.56 139 ILE B O 1
ATOM 3062 N N . LYS B 1 140 ? 13.109 -15.742 -14.445 1 95.12 140 LYS B N 1
ATOM 3063 C CA . LYS B 1 140 ? 13.711 -14.422 -14.305 1 95.12 140 LYS B CA 1
ATOM 3064 C C . LYS B 1 140 ? 13.562 -13.602 -15.586 1 95.12 140 LYS B C 1
ATOM 3066 O O . LYS B 1 140 ? 13.711 -14.141 -16.688 1 95.12 140 LYS B O 1
ATOM 3071 N N . LYS B 1 141 ? 13.219 -12.43 -15.438 1 94.44 141 LYS B N 1
ATOM 3072 C CA . LYS B 1 141 ? 13.125 -11.586 -16.625 1 94.44 141 LYS B CA 1
ATOM 3073 C C . LYS B 1 141 ? 13.234 -10.109 -16.266 1 94.44 141 LYS B C 1
ATOM 3075 O O . LYS B 1 141 ? 13.008 -9.727 -15.117 1 94.44 141 LYS B O 1
ATOM 3080 N N . ARG B 1 142 ? 13.578 -9.328 -17.266 1 95.06 142 ARG B N 1
ATOM 3081 C CA . ARG B 1 142 ? 13.578 -7.875 -17.172 1 95.06 142 ARG B CA 1
ATOM 3082 C C . ARG B 1 142 ? 12.445 -7.277 -18 1 95.06 142 ARG B C 1
ATOM 3084 O O . ARG B 1 142 ? 12.125 -7.781 -19.078 1 95.06 142 ARG B O 1
ATOM 3091 N N . ILE B 1 143 ? 11.867 -6.312 -17.438 1 94.12 143 ILE B N 1
ATOM 3092 C CA . ILE B 1 143 ? 10.914 -5.52 -18.219 1 94.12 143 ILE B CA 1
ATOM 3093 C C . ILE B 1 143 ? 11.516 -4.145 -18.516 1 94.12 143 ILE B C 1
ATOM 3095 O O . ILE B 1 143 ? 12.016 -3.469 -17.609 1 94.12 143 ILE B O 1
ATOM 3099 N N . LEU B 1 144 ? 11.469 -3.816 -19.719 1 95.19 144 LEU B N 1
ATOM 3100 C CA . LEU B 1 144 ? 12.031 -2.541 -20.141 1 95.19 144 LEU B CA 1
ATOM 3101 C C . LEU B 1 144 ? 10.922 -1.568 -20.547 1 95.19 144 LEU B C 1
ATOM 3103 O O . LEU B 1 144 ? 9.875 -1.985 -21.047 1 95.19 144 LEU B O 1
ATOM 3107 N N . ALA B 1 145 ? 11.047 -0.315 -20.234 1 95.19 145 ALA B N 1
ATOM 3108 C CA . ALA B 1 145 ? 10.344 0.8 -20.859 1 95.19 145 ALA B CA 1
ATOM 3109 C C . ALA B 1 145 ? 11.164 1.394 -22.016 1 95.19 145 ALA B C 1
ATOM 3111 O O . ALA B 1 145 ? 12.094 2.166 -21.781 1 95.19 145 ALA B O 1
ATOM 3112 N N . ASP B 1 146 ? 10.773 1.041 -23.203 1 94.88 146 ASP B N 1
ATOM 3113 C CA . ASP B 1 146 ? 11.609 1.311 -24.359 1 94.88 146 ASP B CA 1
ATOM 3114 C C . ASP B 1 146 ? 12.969 0.633 -24.234 1 94.88 146 ASP B C 1
ATOM 3116 O O . ASP B 1 146 ? 13.062 -0.596 -24.266 1 94.88 146 ASP B O 1
ATOM 3120 N N . THR B 1 147 ? 14.016 1.416 -23.844 1 93.44 147 THR B N 1
ATOM 3121 C CA . THR B 1 147 ? 15.336 0.803 -23.766 1 93.44 147 THR B CA 1
ATOM 3122 C C . THR B 1 147 ? 15.828 0.75 -22.328 1 93.44 147 THR B C 1
ATOM 3124 O O . THR B 1 147 ? 16.875 0.172 -22.047 1 93.44 147 THR B O 1
ATOM 3127 N N . THR B 1 148 ? 15.125 1.25 -21.484 1 94.69 148 THR B N 1
ATOM 3128 C CA . THR B 1 148 ? 15.555 1.362 -20.094 1 94.69 148 THR B CA 1
ATOM 3129 C C . THR B 1 148 ? 14.914 0.265 -19.234 1 94.69 148 THR B C 1
ATOM 3131 O O . THR B 1 148 ? 13.695 0.175 -19.156 1 94.69 148 THR B O 1
ATOM 3134 N N . PRO B 1 149 ? 15.75 -0.577 -18.656 1 96.31 149 PRO B N 1
ATOM 3135 C CA . PRO B 1 149 ? 15.164 -1.548 -17.734 1 96.31 149 PRO B CA 1
ATOM 3136 C C . PRO B 1 149 ? 14.477 -0.886 -16.547 1 96.31 149 PRO B C 1
ATOM 3138 O O . PRO B 1 149 ? 15.062 -0.004 -15.906 1 96.31 149 PRO B O 1
ATOM 3141 N N . VAL B 1 150 ? 13.273 -1.409 -16.219 1 95.81 150 VAL B N 1
ATOM 3142 C CA . VAL B 1 150 ? 12.547 -0.725 -15.148 1 95.81 150 VAL B CA 1
ATOM 3143 C C . VAL B 1 150 ? 12.07 -1.739 -14.109 1 95.81 150 VAL B C 1
ATOM 3145 O O . VAL B 1 150 ? 11.742 -1.372 -12.977 1 95.81 150 VAL B O 1
ATOM 3148 N N . ILE B 1 151 ? 12.023 -3.006 -14.516 1 95.5 151 ILE B N 1
ATOM 3149 C CA . ILE B 1 151 ? 11.633 -4.055 -13.586 1 95.5 151 ILE B CA 1
ATOM 3150 C C . ILE B 1 151 ? 12.547 -5.27 -13.766 1 95.5 151 ILE B C 1
ATOM 3152 O O . ILE B 1 151 ? 12.883 -5.637 -14.891 1 95.5 151 ILE B O 1
ATOM 3156 N N . TYR B 1 152 ? 13 -5.852 -12.727 1 96.25 152 TYR B N 1
ATOM 3157 C CA . TYR B 1 152 ? 13.586 -7.188 -12.695 1 96.25 152 TYR B CA 1
ATOM 3158 C C . TYR B 1 152 ? 12.734 -8.133 -11.859 1 96.25 152 TYR B C 1
ATOM 3160 O O . TYR B 1 152 ? 12.516 -7.898 -10.664 1 96.25 152 TYR B O 1
ATOM 3168 N N . SER B 1 153 ? 12.266 -9.172 -12.445 1 95.12 153 SER B N 1
ATOM 3169 C CA . SER B 1 153 ? 11.32 -10.062 -11.781 1 95.12 153 SER B CA 1
ATOM 3170 C C . SER B 1 153 ? 11.898 -11.469 -11.633 1 95.12 153 SER B C 1
ATOM 3172 O O . SER B 1 153 ? 12.547 -11.977 -12.547 1 95.12 153 SER B O 1
ATOM 3174 N N . ILE B 1 154 ? 11.742 -12.016 -10.523 1 95.94 154 ILE B N 1
ATOM 3175 C CA . ILE B 1 154 ? 12.023 -13.414 -10.219 1 95.94 154 ILE B CA 1
ATOM 3176 C C . ILE B 1 154 ? 10.758 -14.102 -9.719 1 95.94 154 ILE B C 1
ATOM 3178 O O . ILE B 1 154 ? 10.281 -13.805 -8.617 1 95.94 154 ILE B O 1
ATOM 3182 N N . ASP B 1 155 ? 10.25 -15 -10.508 1 95.75 155 ASP B N 1
ATOM 3183 C CA . ASP B 1 155 ? 9.016 -15.695 -10.164 1 95.75 155 ASP B CA 1
ATOM 3184 C C . ASP B 1 155 ? 9.266 -17.172 -9.898 1 95.75 155 ASP B C 1
ATOM 3186 O O . ASP B 1 155 ? 10.047 -17.812 -10.609 1 95.75 155 ASP B O 1
ATOM 3190 N N . TYR B 1 156 ? 8.633 -17.688 -8.898 1 97 156 TYR B N 1
ATOM 3191 C CA . TYR B 1 156 ? 8.672 -19.094 -8.539 1 97 156 TYR B CA 1
ATOM 3192 C C . TYR B 1 156 ? 7.277 -19.719 -8.602 1 97 156 TYR B C 1
ATOM 3194 O O . TYR B 1 156 ? 6.363 -19.281 -7.906 1 97 156 TYR B O 1
ATOM 3202 N N . LEU B 1 157 ? 7.168 -20.766 -9.391 1 96.06 157 LEU B N 1
ATOM 3203 C CA . LEU B 1 157 ? 5.91 -21.484 -9.562 1 96.06 157 LEU B CA 1
ATOM 3204 C C . LEU B 1 157 ? 6.074 -22.953 -9.219 1 96.06 157 LEU B C 1
ATOM 3206 O O . LEU B 1 157 ? 6.984 -23.625 -9.727 1 96.06 157 LEU B O 1
ATOM 3210 N N . PRO B 1 158 ? 5.184 -23.438 -8.344 1 96.19 158 PRO B N 1
ATOM 3211 C CA . PRO B 1 158 ? 5.23 -24.891 -8.172 1 96.19 158 PRO B CA 1
ATOM 3212 C C . PRO B 1 158 ? 5.02 -25.641 -9.477 1 96.19 158 PRO B C 1
ATOM 3214 O O . PRO B 1 158 ? 4.039 -25.406 -10.188 1 96.19 158 PRO B O 1
ATOM 3217 N N . ARG B 1 159 ? 5.883 -26.562 -9.742 1 94.75 159 ARG B N 1
ATOM 3218 C CA . ARG B 1 159 ? 5.77 -27.344 -10.969 1 94.75 159 ARG B CA 1
ATOM 3219 C C . ARG B 1 159 ? 4.453 -28.109 -11.008 1 94.75 159 ARG B C 1
ATOM 3221 O O . ARG B 1 159 ? 3.871 -28.297 -12.078 1 94.75 159 ARG B O 1
ATOM 3228 N N . ALA B 1 160 ? 3.98 -28.484 -9.875 1 93.94 160 ALA B N 1
ATOM 3229 C CA . ALA B 1 160 ? 2.768 -29.281 -9.742 1 93.94 160 ALA B CA 1
ATOM 3230 C C . ALA B 1 160 ? 1.562 -28.562 -10.336 1 93.94 160 ALA B C 1
ATOM 3232 O O . ALA B 1 160 ? 0.583 -29.203 -10.734 1 93.94 160 ALA B O 1
ATOM 3233 N N . LEU B 1 161 ? 1.605 -27.266 -10.398 1 93.06 161 LEU B N 1
ATOM 3234 C CA . LEU B 1 161 ? 0.498 -26.484 -10.945 1 93.06 161 LEU B CA 1
ATOM 3235 C C . LEU B 1 161 ? 0.294 -26.797 -12.422 1 93.06 161 LEU B C 1
ATOM 3237 O O . LEU B 1 161 ? -0.808 -26.625 -12.953 1 93.06 161 LEU B O 1
ATOM 3241 N N . PHE B 1 162 ? 1.324 -27.25 -13.031 1 91.5 162 PHE B N 1
ATOM 3242 C CA . PHE B 1 162 ? 1.27 -27.484 -14.477 1 91.5 162 PHE B CA 1
ATOM 3243 C C . PHE B 1 162 ? 0.85 -28.906 -14.781 1 91.5 162 PHE B C 1
ATOM 3245 O O . PHE B 1 162 ? 0.676 -29.266 -15.953 1 91.5 162 PHE B O 1
ATOM 3252 N N . GLY B 1 163 ? 0.7 -29.688 -13.75 1 89 163 GLY B N 1
ATOM 3253 C CA . GLY B 1 163 ? 0.339 -31.078 -13.969 1 89 163 GLY B CA 1
ATOM 3254 C C . GLY B 1 163 ? 1.353 -31.828 -14.805 1 89 163 GLY B C 1
ATOM 3255 O O . GLY B 1 163 ? 2.549 -31.812 -14.516 1 89 163 GLY B O 1
ATOM 3256 N N . SER B 1 164 ? 0.77 -32.438 -15.859 1 87.06 164 SER B N 1
ATOM 3257 C CA . SER B 1 164 ? 1.621 -33.219 -16.734 1 87.06 164 SER B CA 1
ATOM 3258 C C . SER B 1 164 ? 2.121 -32.406 -17.922 1 87.06 164 SER B C 1
ATOM 3260 O O . SER B 1 164 ? 2.908 -32.875 -18.734 1 87.06 164 SER B O 1
ATOM 3262 N N . ARG B 1 165 ? 1.761 -31.219 -17.922 1 85.69 165 ARG B N 1
ATOM 3263 C CA . ARG B 1 165 ? 2.137 -30.375 -19.047 1 85.69 165 ARG B CA 1
ATOM 3264 C C . ARG B 1 165 ? 3.617 -30.016 -18.984 1 85.69 165 ARG B C 1
ATOM 3266 O O . ARG B 1 165 ? 4.18 -29.844 -17.906 1 85.69 165 ARG B O 1
ATOM 3273 N N . ASP B 1 166 ? 4.125 -29.922 -20.234 1 87.75 166 ASP B N 1
ATOM 3274 C CA . ASP B 1 166 ? 5.512 -29.484 -20.375 1 87.75 166 ASP B CA 1
ATOM 3275 C C . ASP B 1 166 ? 5.613 -27.969 -20.344 1 87.75 166 ASP B C 1
ATOM 3277 O O . ASP B 1 166 ? 5.348 -27.297 -21.344 1 87.75 166 ASP B O 1
ATOM 3281 N N . TYR B 1 167 ? 6.047 -27.375 -19.219 1 85.5 167 TYR B N 1
ATOM 3282 C CA . TYR B 1 167 ? 6.098 -25.922 -19.047 1 85.5 167 TYR B CA 1
ATOM 3283 C C . TYR B 1 167 ? 7.117 -25.297 -19.984 1 85.5 167 TYR B C 1
ATOM 3285 O O . TYR B 1 167 ? 7.082 -24.094 -20.234 1 85.5 167 TYR B O 1
ATOM 3293 N N . THR B 1 168 ? 8.094 -26.078 -20.531 1 84.25 168 THR B N 1
ATOM 3294 C CA . THR B 1 168 ? 9.117 -25.562 -21.422 1 84.25 168 THR B CA 1
ATOM 3295 C C . THR B 1 168 ? 8.516 -25.172 -22.766 1 84.25 168 THR B C 1
ATOM 3297 O O . THR B 1 168 ? 9.141 -24.438 -23.547 1 84.25 168 THR B O 1
ATOM 3300 N N . ARG B 1 169 ? 7.32 -25.578 -23 1 86.19 169 ARG B N 1
ATOM 3301 C CA . ARG B 1 169 ? 6.648 -25.281 -24.266 1 86.19 169 ARG B CA 1
ATOM 3302 C C . ARG B 1 169 ? 5.695 -24.109 -24.109 1 86.19 169 ARG B C 1
ATOM 3304 O O . ARG B 1 169 ? 5.066 -23.672 -25.078 1 86.19 169 ARG B O 1
ATOM 3311 N N . ILE B 1 170 ? 5.613 -23.688 -22.984 1 86.88 170 ILE B N 1
ATOM 3312 C CA . ILE B 1 170 ? 4.715 -22.562 -22.703 1 86.88 170 ILE B CA 1
ATOM 3313 C C . ILE B 1 170 ? 5.492 -21.25 -22.766 1 86.88 170 ILE B C 1
ATOM 3315 O O . ILE B 1 170 ? 6.629 -21.172 -22.297 1 86.88 170 ILE B O 1
ATOM 3319 N N . ASP B 1 171 ? 4.906 -20.266 -23.422 1 85.69 171 ASP B N 1
ATOM 3320 C CA . ASP B 1 171 ? 5.492 -18.938 -23.453 1 85.69 171 ASP B CA 1
ATOM 3321 C C . ASP B 1 171 ? 5.328 -18.234 -22.094 1 85.69 171 ASP B C 1
ATOM 3323 O O . ASP B 1 171 ? 4.242 -17.75 -21.781 1 85.69 171 ASP B O 1
ATOM 3327 N N . LEU B 1 172 ? 6.414 -18.188 -21.406 1 81.56 172 LEU B N 1
ATOM 3328 C CA . LEU B 1 172 ? 6.383 -17.641 -20.047 1 81.56 172 LEU B CA 1
ATOM 3329 C C . LEU B 1 172 ? 6.918 -16.203 -20.031 1 81.56 172 LEU B C 1
ATOM 3331 O O . LEU B 1 172 ? 7.203 -15.656 -18.969 1 81.56 172 LEU B O 1
ATOM 3335 N N . SER B 1 173 ? 7.008 -15.539 -21.203 1 76.19 173 SER B N 1
ATOM 3336 C CA . SER B 1 173 ? 7.551 -14.188 -21.297 1 76.19 173 SER B CA 1
ATOM 3337 C C . SER B 1 173 ? 6.488 -13.141 -20.984 1 76.19 173 SER B C 1
ATOM 3339 O O . SER B 1 173 ? 6.812 -12 -20.656 1 76.19 173 SER B O 1
ATOM 3341 N N . GLY B 1 174 ? 5.246 -13.492 -21.141 1 77.19 174 GLY B N 1
ATOM 3342 C CA . GLY B 1 174 ? 4.164 -12.547 -20.922 1 77.19 174 GLY B CA 1
ATOM 3343 C C . GLY B 1 174 ? 3.795 -12.391 -19.453 1 77.19 174 GLY B C 1
ATOM 3344 O O . GLY B 1 174 ? 4.641 -12.562 -18.578 1 77.19 174 GLY B O 1
ATOM 3345 N N . ASP B 1 175 ? 2.674 -11.867 -19.219 1 80.44 175 ASP B N 1
ATOM 3346 C CA . ASP B 1 175 ? 2.154 -11.688 -17.859 1 80.44 175 ASP B CA 1
ATOM 3347 C C . ASP B 1 175 ? 1.942 -13.031 -17.172 1 80.44 175 ASP B C 1
ATOM 3349 O O . ASP B 1 175 ? 1.14 -13.852 -17.625 1 80.44 175 ASP B O 1
ATOM 3353 N N . ILE B 1 176 ? 2.588 -13.219 -16.172 1 87.56 176 ILE B N 1
ATOM 3354 C CA . ILE B 1 176 ? 2.615 -14.516 -15.5 1 87.56 176 ILE B CA 1
ATOM 3355 C C . ILE B 1 176 ? 1.229 -14.844 -14.953 1 87.56 176 ILE B C 1
ATOM 3357 O O . ILE B 1 176 ? 0.847 -16.016 -14.875 1 87.56 176 ILE B O 1
ATOM 3361 N N . PHE B 1 177 ? 0.518 -13.844 -14.562 1 87.81 177 PHE B N 1
ATOM 3362 C CA . PHE B 1 177 ? -0.829 -14.094 -14.062 1 87.81 177 PHE B CA 1
ATOM 3363 C C . PHE B 1 177 ? -1.718 -14.672 -15.156 1 87.81 177 PHE B C 1
ATOM 3365 O O . PHE B 1 177 ? -2.523 -15.57 -14.898 1 87.81 177 PHE B O 1
ATOM 3372 N N . ASP B 1 178 ? -1.536 -14.172 -16.297 1 86.12 178 ASP B N 1
ATOM 3373 C CA . ASP B 1 178 ? -2.279 -14.688 -17.453 1 86.12 178 ASP B CA 1
ATOM 3374 C C . ASP B 1 178 ? -1.89 -16.141 -17.75 1 86.12 178 ASP B C 1
ATOM 3376 O O . ASP B 1 178 ? -2.75 -16.969 -18.047 1 86.12 178 ASP B O 1
ATOM 3380 N N . VAL B 1 179 ? -0.669 -16.391 -17.688 1 86.31 179 VAL B N 1
ATOM 3381 C CA . VAL B 1 179 ? -0.165 -17.75 -17.938 1 86.31 179 VAL B CA 1
ATOM 3382 C C . VAL B 1 179 ? -0.752 -18.719 -16.922 1 86.31 179 VAL B C 1
ATOM 3384 O O . VAL B 1 179 ? -1.226 -19.797 -17.281 1 86.31 179 VAL B O 1
ATOM 3387 N N . LEU B 1 180 ? -0.741 -18.359 -15.648 1 90.56 180 LEU B N 1
ATOM 3388 C CA . LEU B 1 180 ? -1.283 -19.203 -14.586 1 90.56 180 LEU B CA 1
ATOM 3389 C C . LEU B 1 180 ? -2.758 -19.5 -14.828 1 90.56 180 LEU B C 1
ATOM 3391 O O . LEU B 1 180 ? -3.203 -20.641 -14.641 1 90.56 180 LEU B O 1
ATOM 3395 N N . GLU B 1 181 ? -3.402 -18.5 -15.211 1 89.88 181 GLU B N 1
ATOM 3396 C CA . GLU B 1 181 ? -4.836 -18.656 -15.445 1 89.88 181 GLU B CA 1
ATOM 3397 C C . GLU B 1 181 ? -5.102 -19.547 -16.656 1 89.88 181 GLU B C 1
ATOM 3399 O O . GLU B 1 181 ? -5.879 -20.5 -16.578 1 89.88 181 GLU B O 1
ATOM 3404 N N . ARG B 1 182 ? -4.473 -19.328 -17.734 1 88.12 182 ARG B N 1
ATOM 3405 C CA . ARG B 1 182 ? -4.715 -20.016 -19 1 88.12 182 ARG B CA 1
ATOM 3406 C C . ARG B 1 182 ? -4.164 -21.438 -18.953 1 88.12 182 ARG B C 1
ATOM 3408 O O . ARG B 1 182 ? -4.84 -22.391 -19.375 1 88.12 182 ARG B O 1
ATOM 3415 N N . GLU B 1 183 ? -2.98 -21.578 -18.406 1 89.12 183 GLU B N 1
ATOM 3416 C CA . GLU B 1 183 ? -2.27 -22.844 -18.531 1 89.12 183 GLU B CA 1
ATOM 3417 C C . GLU B 1 183 ? -2.492 -23.719 -17.297 1 89.12 183 GLU B C 1
ATOM 3419 O O . GLU B 1 183 ? -2.443 -24.953 -17.375 1 89.12 183 GLU B O 1
ATOM 3424 N N . CYS B 1 184 ? -2.738 -23.125 -16.188 1 91.31 184 CYS B N 1
ATOM 3425 C CA . CYS B 1 184 ? -2.832 -23.891 -14.953 1 91.31 184 CYS B CA 1
ATOM 3426 C C . CYS B 1 184 ? -4.223 -23.781 -14.336 1 91.31 184 CYS B C 1
ATOM 3428 O O . CYS B 1 184 ? -4.504 -24.391 -13.305 1 91.31 184 CYS B O 1
ATOM 3430 N N . ARG B 1 185 ? -5.047 -22.938 -14.891 1 90.56 185 ARG B N 1
ATOM 3431 C CA . ARG B 1 185 ? -6.398 -22.703 -14.398 1 90.56 185 ARG B CA 1
ATOM 3432 C C . ARG B 1 185 ? -6.379 -22.156 -12.977 1 90.56 185 ARG B C 1
ATOM 3434 O O . ARG B 1 185 ? -7.191 -22.562 -12.141 1 90.56 185 ARG B O 1
ATOM 3441 N N . GLN B 1 186 ? -5.336 -21.453 -12.734 1 90.31 186 GLN B N 1
ATOM 3442 C CA . GLN B 1 186 ? -5.195 -20.781 -11.445 1 90.31 186 GLN B CA 1
ATOM 3443 C C . GLN B 1 186 ? -5.34 -19.266 -11.578 1 90.31 186 GLN B C 1
ATOM 3445 O O . GLN B 1 186 ? -4.586 -18.641 -12.32 1 90.31 186 GLN B O 1
ATOM 3450 N N . GLN B 1 187 ? -6.293 -18.766 -10.898 1 87.62 187 GLN B N 1
ATOM 3451 C CA . GLN B 1 187 ? -6.465 -17.312 -10.859 1 87.62 187 GLN B CA 1
ATOM 3452 C C . GLN B 1 187 ? -5.918 -16.734 -9.555 1 87.62 187 GLN B C 1
ATOM 3454 O O . GLN B 1 187 ? -6.266 -17.203 -8.469 1 87.62 187 GLN B O 1
ATOM 3459 N N . VAL B 1 188 ? -5.043 -15.773 -9.719 1 88.06 188 VAL B N 1
ATOM 3460 C CA . VAL B 1 188 ? -4.527 -15.086 -8.539 1 88.06 188 VAL B CA 1
ATOM 3461 C C . VAL B 1 188 ? -5.586 -14.125 -8 1 88.06 188 VAL B C 1
ATOM 3463 O O . VAL B 1 188 ? -6.012 -13.203 -8.703 1 88.06 188 VAL B O 1
ATOM 3466 N N . ALA B 1 189 ? -5.969 -14.336 -6.785 1 81.5 189 ALA B N 1
ATOM 3467 C CA . ALA B 1 189 ? -7.039 -13.547 -6.184 1 81.5 189 ALA B CA 1
ATOM 3468 C C . ALA B 1 189 ? -6.477 -12.422 -5.324 1 81.5 189 ALA B C 1
ATOM 3470 O O . ALA B 1 189 ? -7.098 -11.359 -5.191 1 81.5 189 ALA B O 1
ATOM 3471 N N . SER B 1 190 ? -5.367 -12.656 -4.73 1 82.69 190 SER B N 1
ATOM 3472 C CA . SER B 1 190 ? -4.754 -11.664 -3.852 1 82.69 190 SER B CA 1
ATOM 3473 C C . SER B 1 190 ? -3.252 -11.898 -3.721 1 82.69 190 SER B C 1
ATOM 3475 O O . SER B 1 190 ? -2.742 -12.945 -4.137 1 82.69 190 SER B O 1
ATOM 3477 N N . ASN B 1 191 ? -2.604 -10.93 -3.252 1 88.44 191 ASN B N 1
ATOM 3478 C CA . ASN B 1 191 ? -1.198 -11.125 -2.914 1 88.44 191 ASN B CA 1
ATOM 3479 C C . ASN B 1 191 ? -0.785 -10.266 -1.722 1 88.44 191 ASN B C 1
ATOM 3481 O O . ASN B 1 191 ? -1.419 -9.25 -1.434 1 88.44 191 ASN B O 1
ATOM 3485 N N . VAL B 1 192 ? 0.125 -10.781 -0.952 1 88.62 192 VAL B N 1
ATOM 3486 C CA . VAL B 1 192 ? 0.795 -10.047 0.117 1 88.62 192 VAL B CA 1
ATOM 3487 C C . VAL B 1 192 ? 2.205 -9.664 -0.325 1 88.62 192 VAL B C 1
ATOM 3489 O O . VAL B 1 192 ? 2.996 -10.523 -0.719 1 88.62 192 VAL B O 1
ATOM 3492 N N . ALA B 1 193 ? 2.438 -8.383 -0.292 1 91.62 193 ALA B N 1
ATOM 3493 C CA . ALA B 1 193 ? 3.74 -7.875 -0.709 1 91.62 193 ALA B CA 1
ATOM 3494 C C . ALA B 1 193 ? 4.477 -7.227 0.46 1 91.62 193 ALA B C 1
ATOM 3496 O O . ALA B 1 193 ? 3.908 -6.398 1.176 1 91.62 193 ALA B O 1
ATOM 3497 N N . HIS B 1 194 ? 5.613 -7.688 0.671 1 92.88 194 HIS B N 1
ATOM 3498 C CA . HIS B 1 194 ? 6.531 -6.996 1.569 1 92.88 194 HIS B CA 1
ATOM 3499 C C . HIS B 1 194 ? 7.414 -6.016 0.808 1 92.88 194 HIS B C 1
ATOM 3501 O O . HIS B 1 194 ? 7.988 -6.363 -0.227 1 92.88 194 HIS B O 1
ATOM 3507 N N . LEU B 1 195 ? 7.473 -4.797 1.264 1 93.38 195 LEU B N 1
ATOM 3508 C CA . LEU B 1 195 ? 8.172 -3.715 0.575 1 93.38 195 LEU B CA 1
ATOM 3509 C C . LEU B 1 195 ? 9.516 -3.426 1.236 1 93.38 195 LEU B C 1
ATOM 3511 O O . LEU B 1 195 ? 9.586 -3.248 2.455 1 93.38 195 LEU B O 1
ATOM 3515 N N . LYS B 1 196 ? 10.5 -3.383 0.423 1 93.19 196 LYS B N 1
ATOM 3516 C CA . LYS B 1 196 ? 11.852 -3.08 0.902 1 93.19 196 LYS B CA 1
ATOM 3517 C C . LYS B 1 196 ? 12.609 -2.223 -0.103 1 93.19 196 LYS B C 1
ATOM 3519 O O . LYS B 1 196 ? 12.391 -2.326 -1.312 1 93.19 196 LYS B O 1
ATOM 3524 N N . ALA B 1 197 ? 13.383 -1.385 0.482 1 94.5 197 ALA B N 1
ATOM 3525 C CA . ALA B 1 197 ? 14.359 -0.725 -0.376 1 94.5 197 ALA B CA 1
ATOM 3526 C C . ALA B 1 197 ? 15.594 -1.598 -0.567 1 94.5 197 ALA B C 1
ATOM 3528 O O . ALA B 1 197 ? 16.062 -2.24 0.376 1 94.5 197 ALA B O 1
ATOM 3529 N N . SER B 1 198 ? 16.016 -1.62 -1.794 1 92.81 198 SER B N 1
ATOM 3530 C CA . SER B 1 198 ? 17.156 -2.482 -2.084 1 92.81 198 SER B CA 1
ATOM 3531 C C . SER B 1 198 ? 18.062 -1.87 -3.154 1 92.81 198 SER B C 1
ATOM 3533 O O . SER B 1 198 ? 17.562 -1.3 -4.133 1 92.81 198 SER B O 1
ATOM 3535 N N . CYS B 1 199 ? 19.281 -2.047 -2.971 1 89.19 199 CYS B N 1
ATOM 3536 C CA . CYS B 1 199 ? 20.234 -1.655 -4.012 1 89.19 199 CYS B CA 1
ATOM 3537 C C . CYS B 1 199 ? 20.469 -2.797 -4.996 1 89.19 199 CYS B C 1
ATOM 3539 O O . CYS B 1 199 ? 21 -2.584 -6.086 1 89.19 199 CYS B O 1
ATOM 3541 N N . GLY B 1 200 ? 19.875 -3.93 -4.672 1 87.75 200 GLY B N 1
ATOM 3542 C CA . GLY B 1 200 ? 20.141 -5.102 -5.492 1 87.75 200 GLY B CA 1
ATOM 3543 C C . GLY B 1 200 ? 21.547 -5.641 -5.328 1 87.75 200 GLY B C 1
ATOM 3544 O O . GLY B 1 200 ? 22.453 -4.91 -4.914 1 87.75 200 GLY B O 1
ATOM 3545 N N . ASP B 1 201 ? 21.688 -6.898 -5.598 1 89.81 201 ASP B N 1
ATOM 3546 C CA . ASP B 1 201 ? 23.047 -7.457 -5.633 1 89.81 201 ASP B CA 1
ATOM 3547 C C . ASP B 1 201 ? 23.734 -7.117 -6.945 1 89.81 201 ASP B C 1
ATOM 3549 O O . ASP B 1 201 ? 23.172 -6.422 -7.797 1 89.81 201 ASP B O 1
ATOM 3553 N N . GLU B 1 202 ? 24.953 -7.566 -7.055 1 90.88 202 GLU B N 1
ATOM 3554 C CA . GLU B 1 202 ? 25.766 -7.191 -8.211 1 90.88 202 GLU B CA 1
ATOM 3555 C C . GLU B 1 202 ? 25.094 -7.617 -9.516 1 90.88 202 GLU B C 1
ATOM 3557 O O . GLU B 1 202 ? 25.094 -6.863 -10.484 1 90.88 202 GLU B O 1
ATOM 3562 N N . SER B 1 203 ? 24.531 -8.812 -9.586 1 92.81 203 SER B N 1
ATOM 3563 C CA . SER B 1 203 ? 23.891 -9.336 -10.789 1 92.81 203 SER B CA 1
ATOM 3564 C C . SER B 1 203 ? 22.672 -8.5 -11.172 1 92.81 203 SER B C 1
ATOM 3566 O O . SER B 1 203 ? 22.5 -8.156 -12.344 1 92.81 203 SER B O 1
ATOM 3568 N N . ILE B 1 204 ? 21.922 -8.164 -10.203 1 93.44 204 ILE B N 1
ATOM 3569 C CA . ILE B 1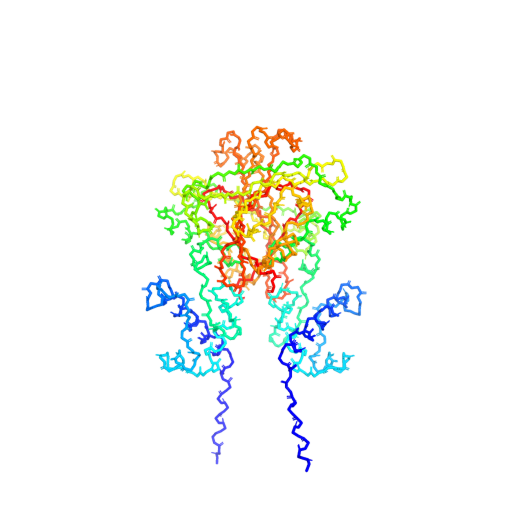 204 ? 20.703 -7.395 -10.453 1 93.44 204 ILE B CA 1
ATOM 3570 C C . ILE B 1 204 ? 21.078 -5.973 -10.867 1 93.44 204 ILE B C 1
ATOM 3572 O O . ILE B 1 204 ? 20.484 -5.41 -11.789 1 93.44 204 ILE B O 1
ATOM 3576 N N . ARG B 1 205 ? 22.031 -5.41 -10.234 1 93.25 205 ARG B N 1
ATOM 3577 C CA . ARG B 1 205 ? 22.469 -4.055 -10.555 1 93.25 205 ARG B CA 1
ATOM 3578 C C . ARG B 1 205 ? 22.953 -3.963 -11.992 1 93.25 205 ARG B C 1
ATOM 3580 O O . ARG B 1 205 ? 22.641 -3.002 -12.703 1 93.25 205 ARG B O 1
ATOM 3587 N N . ALA B 1 206 ? 23.719 -4.996 -12.367 1 94.06 206 ALA B N 1
ATOM 3588 C CA . ALA B 1 206 ? 24.219 -5.035 -13.742 1 94.06 206 ALA B CA 1
ATOM 3589 C C . ALA B 1 206 ? 23.078 -5.191 -14.734 1 94.06 206 ALA B C 1
ATOM 3591 O O . ALA B 1 206 ? 23.016 -4.48 -15.742 1 94.06 206 ALA B O 1
ATOM 3592 N N . ALA B 1 207 ? 22.172 -6.098 -14.391 1 94.5 207 ALA B N 1
ATOM 3593 C CA . ALA B 1 207 ? 21.031 -6.359 -15.281 1 94.5 207 ALA B CA 1
ATOM 3594 C C . ALA B 1 207 ? 20.172 -5.109 -15.453 1 94.5 207 ALA B C 1
ATOM 3596 O O . ALA B 1 207 ? 19.641 -4.855 -16.531 1 94.5 207 ALA B O 1
ATOM 3597 N N . MET B 1 208 ? 20.094 -4.305 -14.422 1 95.56 208 MET B N 1
ATOM 3598 C CA . MET B 1 208 ? 19.203 -3.154 -14.406 1 95.56 208 MET B CA 1
ATOM 3599 C C . MET B 1 208 ? 19.953 -1.874 -14.758 1 95.56 208 MET B C 1
ATOM 3601 O O . MET B 1 208 ? 19.344 -0.8 -14.836 1 95.56 208 MET B O 1
ATOM 3605 N N . ARG B 1 209 ? 21.266 -1.925 -14.922 1 93.5 209 ARG B N 1
ATOM 3606 C CA . ARG B 1 209 ? 22.094 -0.774 -15.273 1 93.5 209 ARG B CA 1
ATOM 3607 C C . ARG B 1 209 ? 21.922 0.354 -14.266 1 93.5 209 ARG B C 1
ATOM 3609 O O . ARG B 1 209 ? 21.719 1.507 -14.641 1 93.5 209 ARG B O 1
ATOM 3616 N N . LEU B 1 210 ? 21.938 0.027 -13.055 1 91.19 210 LEU B N 1
ATOM 3617 C CA . LEU B 1 210 ? 21.734 1.009 -11.992 1 91.19 210 LEU B CA 1
ATOM 3618 C C . LEU B 1 210 ? 22.984 1.845 -11.781 1 91.19 210 LEU B C 1
ATOM 3620 O O . LEU B 1 210 ? 24.094 1.313 -11.789 1 91.19 210 LEU B O 1
ATOM 3624 N N . ALA B 1 211 ? 22.828 3.16 -11.656 1 88.38 211 ALA B N 1
ATOM 3625 C CA . ALA B 1 211 ? 23.922 4.043 -11.25 1 88.38 211 ALA B CA 1
ATOM 3626 C C . ALA B 1 211 ? 24.266 3.857 -9.781 1 88.38 211 ALA B C 1
ATOM 3628 O O . ALA B 1 211 ? 23.453 3.332 -9.008 1 88.38 211 ALA B O 1
ATOM 3629 N N . PRO B 1 212 ? 25.484 4.309 -9.508 1 83.44 212 PRO B N 1
ATOM 3630 C CA . PRO B 1 212 ? 25.828 4.277 -8.078 1 83.44 212 PRO B CA 1
ATOM 3631 C C . PRO B 1 212 ? 24.859 5.109 -7.234 1 83.44 212 PRO B C 1
ATOM 3633 O O . PRO B 1 212 ? 24.484 6.219 -7.621 1 83.44 212 PRO B O 1
ATOM 3636 N N . GLY B 1 213 ? 24.359 4.562 -6.242 1 83.06 213 GLY B N 1
ATOM 3637 C CA . GLY B 1 213 ? 23.484 5.293 -5.344 1 83.06 213 GLY B CA 1
ATOM 3638 C C . GLY B 1 213 ? 22.016 5.125 -5.672 1 83.06 213 GLY B C 1
ATOM 3639 O O . GLY B 1 213 ? 21.141 5.652 -4.969 1 83.06 213 GLY B O 1
ATOM 3640 N N . GLU B 1 214 ? 21.812 4.453 -6.734 1 88.88 214 GLU B N 1
ATOM 3641 C CA . GLU B 1 214 ? 20.422 4.199 -7.074 1 88.88 214 GLU B CA 1
ATOM 3642 C C . GLU B 1 214 ? 19.891 2.959 -6.359 1 88.88 214 GLU B C 1
ATOM 3644 O O . GLU B 1 214 ? 20.609 1.968 -6.207 1 88.88 214 GLU B O 1
ATOM 3649 N N . ALA B 1 215 ? 18.719 3.105 -5.871 1 93.81 215 ALA B N 1
ATOM 3650 C CA . ALA B 1 215 ? 18.047 1.996 -5.195 1 93.81 215 ALA B CA 1
ATOM 3651 C C . ALA B 1 215 ? 16.75 1.624 -5.898 1 93.81 215 ALA B C 1
ATOM 3653 O O . ALA B 1 215 ? 16.281 2.359 -6.77 1 93.81 215 ALA B O 1
ATOM 3654 N N . MET B 1 216 ? 16.312 0.448 -5.629 1 95.56 216 MET B N 1
ATOM 3655 C CA . MET B 1 216 ? 15.062 -0.066 -6.184 1 95.56 216 MET B CA 1
ATOM 3656 C C . MET B 1 216 ? 14.086 -0.44 -5.074 1 95.56 216 MET B C 1
ATOM 3658 O O . MET B 1 216 ? 14.5 -0.706 -3.943 1 95.56 216 MET B O 1
ATOM 3662 N N . LEU B 1 217 ? 12.898 -0.36 -5.422 1 94.94 217 LEU B N 1
ATOM 3663 C CA . LEU B 1 217 ? 11.867 -0.894 -4.543 1 94.94 217 LEU B CA 1
ATOM 3664 C C . LEU B 1 217 ? 11.648 -2.383 -4.797 1 94.94 217 LEU B C 1
ATOM 3666 O O . LEU B 1 217 ? 11.336 -2.787 -5.918 1 94.94 217 LEU B O 1
ATOM 3670 N N . LEU B 1 218 ? 11.891 -3.158 -3.789 1 95.88 218 LEU B N 1
ATOM 3671 C CA . LEU B 1 218 ? 11.656 -4.594 -3.875 1 95.88 218 LEU B CA 1
ATOM 3672 C C . LEU B 1 218 ? 10.281 -4.953 -3.328 1 95.88 218 LEU B C 1
ATOM 3674 O O . LEU B 1 218 ? 9.969 -4.641 -2.176 1 95.88 218 LEU B O 1
ATOM 3678 N N . LEU B 1 219 ? 9.484 -5.512 -4.156 1 94.44 219 LEU B N 1
ATOM 3679 C CA . LEU B 1 219 ? 8.258 -6.156 -3.713 1 94.44 219 LEU B CA 1
ATOM 3680 C C . LEU B 1 219 ? 8.445 -7.664 -3.59 1 94.44 219 LEU B C 1
ATOM 3682 O O . LEU B 1 219 ? 8.609 -8.359 -4.598 1 94.44 219 LEU B O 1
ATOM 3686 N N . ASP B 1 220 ? 8.531 -8.148 -2.375 1 95.12 220 ASP B N 1
ATOM 3687 C CA . ASP B 1 220 ? 8.594 -9.562 -2.027 1 95.12 220 ASP B CA 1
ATOM 3688 C C . ASP B 1 220 ? 7.203 -10.133 -1.773 1 95.12 220 ASP B C 1
ATOM 3690 O O . ASP B 1 220 ? 6.633 -9.938 -0.697 1 95.12 220 ASP B O 1
ATOM 3694 N N . GLU B 1 221 ? 6.723 -10.945 -2.793 1 94.12 221 GLU B N 1
ATOM 3695 C CA . GLU B 1 221 ? 5.281 -11.172 -2.791 1 94.12 221 GLU B CA 1
ATOM 3696 C C . GLU B 1 221 ? 4.957 -12.664 -2.816 1 94.12 221 GLU B C 1
ATOM 3698 O O . GLU B 1 221 ? 5.672 -13.453 -3.441 1 94.12 221 GLU B O 1
ATOM 3703 N N . ILE B 1 222 ? 3.912 -12.969 -2.133 1 93.88 222 ILE B N 1
ATOM 3704 C CA . ILE B 1 222 ? 3.248 -14.266 -2.271 1 93.88 222 ILE B CA 1
ATOM 3705 C C . ILE B 1 222 ? 1.838 -14.062 -2.82 1 93.88 222 ILE B C 1
ATOM 3707 O O . ILE B 1 222 ? 1.087 -13.219 -2.322 1 93.88 222 ILE B O 1
ATOM 3711 N N . CYS B 1 223 ? 1.551 -14.789 -3.883 1 92.25 223 CYS B N 1
ATOM 3712 C CA . CYS B 1 223 ? 0.259 -14.68 -4.547 1 92.25 223 CYS B CA 1
ATOM 3713 C C . CYS B 1 223 ? -0.645 -15.852 -4.188 1 92.25 223 CYS B C 1
ATOM 3715 O O . CYS B 1 223 ? -0.193 -17 -4.145 1 92.25 223 CYS B O 1
ATOM 3717 N N . TYR B 1 224 ? -1.891 -15.523 -3.982 1 88.19 224 TYR B N 1
ATOM 3718 C CA . TYR B 1 224 ? -2.848 -16.516 -3.518 1 88.19 224 TYR B CA 1
ATOM 3719 C C . TYR B 1 224 ? -4.016 -16.641 -4.484 1 88.19 224 TYR B C 1
ATOM 3721 O O . TYR B 1 224 ? -4.441 -15.656 -5.09 1 88.19 224 TYR B O 1
ATOM 3729 N N . ASN B 1 225 ? -4.492 -17.891 -4.586 1 86.56 225 ASN B N 1
ATOM 3730 C CA . ASN B 1 225 ? -5.742 -18.062 -5.32 1 86.56 225 ASN B CA 1
ATOM 3731 C C . ASN B 1 225 ? -6.957 -17.781 -4.438 1 86.56 225 ASN B C 1
ATOM 3733 O O . ASN B 1 225 ? -6.816 -17.266 -3.33 1 86.56 225 ASN B O 1
ATOM 3737 N N . ARG B 1 226 ? -8.086 -18.031 -4.871 1 76.75 226 ARG B N 1
ATOM 3738 C CA . ARG B 1 226 ? -9.328 -17.688 -4.176 1 76.75 226 ARG B CA 1
ATOM 3739 C C . ARG B 1 226 ? -9.484 -18.516 -2.9 1 76.75 226 ARG B C 1
ATOM 3741 O O . ARG B 1 226 ? -10.25 -18.141 -2.008 1 76.75 226 ARG B O 1
ATOM 3748 N N . LEU B 1 227 ? -8.828 -19.609 -2.816 1 77.31 227 LEU B N 1
ATOM 3749 C CA . LEU B 1 227 ? -8.891 -20.469 -1.636 1 77.31 227 LEU B CA 1
ATOM 3750 C C . LEU B 1 227 ? -7.781 -20.125 -0.652 1 77.31 227 LEU B C 1
ATOM 3752 O O . LEU B 1 227 ? -7.5 -20.891 0.266 1 77.31 227 LEU B O 1
ATOM 3756 N N . CYS B 1 228 ? -7.094 -19.078 -0.877 1 80.5 228 CYS B N 1
ATOM 3757 C CA . CYS B 1 228 ? -6.016 -18.578 -0.025 1 80.5 228 CYS B CA 1
ATOM 3758 C C . CYS B 1 228 ? -4.844 -19.547 -0.008 1 80.5 228 CYS B C 1
ATOM 3760 O O . CYS B 1 228 ? -4.172 -19.703 1.013 1 80.5 228 CYS B O 1
ATOM 3762 N N . HIS B 1 229 ? -4.793 -20.281 -1.103 1 86 229 HIS B N 1
ATOM 3763 C CA . HIS B 1 229 ? -3.629 -21.125 -1.309 1 86 229 HIS B CA 1
ATOM 3764 C C . HIS B 1 229 ? -2.568 -20.422 -2.143 1 86 229 HIS B C 1
ATOM 3766 O O . HIS B 1 229 ? -2.875 -19.844 -3.186 1 86 229 HIS B O 1
ATOM 3772 N N . PRO B 1 230 ? -1.314 -20.453 -1.645 1 92.69 230 PRO B N 1
ATOM 3773 C CA . PRO B 1 230 ? -0.261 -19.812 -2.43 1 92.69 230 PRO B CA 1
ATOM 3774 C C . PRO B 1 230 ? -0.005 -20.5 -3.764 1 92.69 230 PRO B C 1
ATOM 3776 O O . PRO B 1 230 ? 0.079 -21.734 -3.814 1 92.69 230 PRO B O 1
ATOM 3779 N N . VAL B 1 231 ? 0.144 -19.719 -4.82 1 94.19 231 VAL B N 1
ATOM 3780 C CA . VAL B 1 231 ? 0.331 -20.312 -6.141 1 94.19 231 VAL B CA 1
ATOM 3781 C C . VAL B 1 231 ? 1.626 -19.797 -6.762 1 94.19 231 VAL B C 1
ATOM 3783 O O . VAL B 1 231 ? 2.121 -20.359 -7.742 1 94.19 231 VAL B O 1
ATOM 3786 N N . MET B 1 232 ? 2.15 -18.734 -6.18 1 95.81 232 MET B N 1
ATOM 3787 C CA . MET B 1 232 ? 3.342 -18.125 -6.762 1 95.81 232 MET B CA 1
ATOM 3788 C C . MET B 1 232 ? 4.066 -17.25 -5.738 1 95.81 232 MET B C 1
ATOM 3790 O O . MET B 1 232 ? 3.426 -16.594 -4.918 1 95.81 232 MET B O 1
ATOM 3794 N N . ARG B 1 233 ? 5.363 -17.359 -5.801 1 96.31 233 ARG B N 1
ATOM 3795 C CA . ARG B 1 233 ? 6.246 -16.438 -5.098 1 96.31 233 ARG B CA 1
ATOM 3796 C C . ARG B 1 233 ? 6.984 -15.531 -6.078 1 96.31 233 ARG B C 1
ATOM 3798 O O . ARG B 1 233 ? 7.473 -15.992 -7.109 1 96.31 233 ARG B O 1
ATOM 3805 N N . SER B 1 234 ? 6.961 -14.266 -5.789 1 95.5 234 SER B N 1
ATOM 3806 C CA . SER B 1 234 ? 7.57 -13.336 -6.734 1 95.5 234 SER B CA 1
ATOM 3807 C C . SER B 1 234 ? 8.43 -12.305 -6.016 1 95.5 234 SER B C 1
ATOM 3809 O O . SER B 1 234 ? 8.055 -11.797 -4.957 1 95.5 234 SER B O 1
ATOM 3811 N N . LEU B 1 235 ? 9.609 -12.086 -6.516 1 95.88 235 LEU B N 1
ATOM 3812 C CA . LEU B 1 235 ? 10.461 -10.945 -6.172 1 95.88 235 LEU B CA 1
ATOM 3813 C C . LEU B 1 235 ? 10.555 -9.969 -7.34 1 95.88 235 LEU B C 1
ATOM 3815 O O . LEU B 1 235 ? 11.047 -10.328 -8.414 1 95.88 235 LEU B O 1
ATOM 3819 N N . SER B 1 236 ? 10.055 -8.812 -7.152 1 94.88 236 SER B N 1
ATOM 3820 C CA . SER B 1 236 ? 10.078 -7.805 -8.203 1 94.88 236 SER B CA 1
ATOM 3821 C C . SER B 1 236 ? 10.828 -6.555 -7.758 1 94.88 236 SER B C 1
ATOM 3823 O O . SER B 1 236 ? 10.469 -5.93 -6.762 1 94.88 236 SER B O 1
ATOM 3825 N N . TYR B 1 237 ? 11.836 -6.207 -8.492 1 96.12 237 TYR B N 1
ATOM 3826 C CA . TYR B 1 237 ? 12.602 -4.988 -8.258 1 96.12 237 TYR B CA 1
ATOM 3827 C C . TYR B 1 237 ? 12.156 -3.879 -9.203 1 96.12 237 TYR B C 1
ATOM 3829 O O . TYR B 1 237 ? 12.234 -4.031 -10.43 1 96.12 237 TYR B O 1
ATOM 3837 N N . TYR B 1 238 ? 11.711 -2.812 -8.664 1 94.69 238 TYR B N 1
ATOM 3838 C CA . TYR B 1 238 ? 11.211 -1.688 -9.445 1 94.69 238 TYR B CA 1
ATOM 3839 C C . TYR B 1 238 ? 12.125 -0.478 -9.312 1 94.69 238 TYR B C 1
ATOM 3841 O O . TYR B 1 238 ? 12.508 -0.1 -8.203 1 94.69 238 TYR B O 1
ATOM 3849 N N . THR B 1 239 ? 12.438 0.075 -10.453 1 93.5 239 THR B N 1
ATOM 3850 C CA . THR B 1 239 ? 13.164 1.339 -10.391 1 93.5 239 THR B CA 1
ATOM 3851 C C . THR B 1 239 ? 12.219 2.492 -10.086 1 93.5 239 THR B C 1
ATOM 3853 O O . THR B 1 239 ? 11.008 2.295 -9.984 1 93.5 239 THR B O 1
ATOM 3856 N N . ASN B 1 240 ? 12.836 3.66 -9.922 1 88.12 240 ASN B N 1
ATOM 3857 C CA . ASN B 1 240 ? 12.023 4.836 -9.609 1 88.12 240 ASN B CA 1
ATOM 3858 C C . ASN B 1 240 ? 11.312 5.363 -10.852 1 88.12 240 ASN B C 1
ATOM 3860 O O . ASN B 1 240 ? 10.758 6.469 -10.828 1 88.12 240 ASN B O 1
ATOM 3864 N N . PHE B 1 241 ? 11.375 4.559 -11.906 1 87.31 241 PHE B N 1
ATOM 3865 C CA . PHE B 1 241 ? 10.531 4.844 -13.062 1 87.31 241 PHE B CA 1
ATOM 3866 C C . PHE B 1 241 ? 9.062 4.898 -12.664 1 87.31 241 PHE B C 1
ATOM 3868 O O . PHE B 1 241 ? 8.297 5.703 -13.203 1 87.31 241 PHE B O 1
ATOM 3875 N N . PHE B 1 242 ? 8.773 4.078 -11.75 1 88.38 242 PHE B N 1
ATOM 3876 C CA . PHE B 1 242 ? 7.402 4 -11.258 1 88.38 242 PHE B CA 1
ATOM 3877 C C . PHE B 1 242 ? 7.207 4.902 -10.047 1 88.38 242 PHE B C 1
ATOM 3879 O O . PHE B 1 242 ? 8.062 4.953 -9.164 1 88.38 242 PHE B O 1
ATOM 3886 N N . ASP B 1 243 ? 6.148 5.637 -10.078 1 87.56 243 ASP B N 1
ATOM 3887 C CA . ASP B 1 243 ? 5.727 6.41 -8.914 1 87.56 243 ASP B CA 1
ATOM 3888 C C . ASP B 1 243 ? 4.617 5.688 -8.148 1 87.56 243 ASP B C 1
ATOM 3890 O O . ASP B 1 243 ? 3.447 6.062 -8.242 1 87.56 243 ASP B O 1
ATOM 3894 N N . PHE B 1 244 ? 5.07 4.754 -7.324 1 90.44 244 PHE B N 1
ATOM 3895 C CA . PHE B 1 244 ? 4.098 3.969 -6.57 1 90.44 244 PHE B CA 1
ATOM 3896 C C . PHE B 1 244 ? 3.469 4.805 -5.465 1 90.44 244 PHE B C 1
ATOM 3898 O O . PHE B 1 244 ? 4.156 5.578 -4.793 1 90.44 244 PHE B O 1
ATOM 3905 N N . SER B 1 245 ? 2.176 4.621 -5.383 1 89.94 245 SER B N 1
ATOM 3906 C CA . SER B 1 245 ? 1.471 5.352 -4.332 1 89.94 245 SER B CA 1
ATOM 3907 C C . SER B 1 245 ? 0.5 4.441 -3.586 1 89.94 245 SER B C 1
ATOM 3909 O O . SER B 1 245 ? 0.145 3.367 -4.074 1 89.94 245 SER B O 1
ATOM 3911 N N . ILE B 1 246 ? 0.221 4.875 -2.396 1 86.75 246 ILE B N 1
ATOM 3912 C CA . ILE B 1 246 ? -0.794 4.191 -1.603 1 86.75 246 ILE B CA 1
ATOM 3913 C C . ILE B 1 246 ? -1.667 5.219 -0.885 1 86.75 246 ILE B C 1
ATOM 3915 O O . ILE B 1 246 ? -1.191 6.293 -0.509 1 86.75 246 ILE B O 1
ATOM 3919 N N . LEU B 1 247 ? -2.934 4.883 -0.813 1 83.69 247 LEU B N 1
ATOM 3920 C CA . LEU B 1 247 ? -3.855 5.645 0.02 1 83.69 247 LEU B CA 1
ATOM 3921 C C . LEU B 1 247 ? -4.086 4.949 1.356 1 83.69 247 LEU B C 1
ATOM 3923 O O . LEU B 1 247 ? -4.355 3.744 1.395 1 83.69 247 LEU B O 1
ATOM 3927 N N . ARG B 1 248 ? -3.896 5.754 2.424 1 80.12 248 ARG B N 1
ATOM 3928 C CA . ARG B 1 248 ? -4.172 5.234 3.76 1 80.12 248 ARG B CA 1
ATOM 3929 C C . ARG B 1 248 ? -5.293 6.02 4.43 1 80.12 248 ARG B C 1
ATOM 3931 O O . ARG B 1 248 ? -5.215 7.246 4.547 1 80.12 248 ARG B O 1
ATOM 3938 N N . LYS B 1 249 ? -6.297 5.258 4.785 1 75.62 249 LYS B N 1
ATOM 3939 C CA . LYS B 1 249 ? -7.383 5.855 5.559 1 75.62 249 LYS B CA 1
ATOM 3940 C C . LYS B 1 249 ? -7.148 5.688 7.059 1 75.62 249 LYS B C 1
ATOM 3942 O O . LYS B 1 249 ? -6.93 4.57 7.535 1 75.62 249 LYS B O 1
ATOM 3947 N N . LEU B 1 250 ? -7.121 6.801 7.742 1 68.88 250 LEU B N 1
ATOM 3948 C CA . LEU B 1 250 ? -6.734 6.777 9.148 1 68.88 250 LEU B CA 1
ATOM 3949 C C . LEU B 1 250 ? -7.957 6.926 10.047 1 68.88 250 LEU B C 1
ATOM 3951 O O . LEU B 1 250 ? -7.859 6.75 11.266 1 68.88 250 LEU B O 1
ATOM 3955 N N . LEU B 1 251 ? -9.016 7.414 9.555 1 61.19 251 LEU B N 1
ATOM 3956 C CA . LEU B 1 251 ? -10.266 7.48 10.297 1 61.19 251 LEU B CA 1
ATOM 3957 C C . LEU B 1 251 ? -11.336 6.617 9.633 1 61.19 251 LEU B C 1
ATOM 3959 O O . LEU B 1 251 ? -11.312 6.418 8.414 1 61.19 251 LEU B O 1
#

Solvent-accessible surface area (backbone atoms only — not comparable to full-atom values): 26991 Å² total; per-residue (Å²): 138,82,84,79,77,78,86,80,83,58,68,72,47,47,55,51,45,24,48,51,51,38,51,51,50,50,46,24,41,68,73,38,92,39,44,84,46,57,56,55,74,55,64,70,56,51,13,63,74,68,70,48,51,60,65,53,45,50,50,20,50,50,53,36,34,73,73,43,40,30,44,80,40,88,96,77,42,40,34,48,26,64,80,51,65,68,60,84,40,39,64,60,40,74,76,56,66,57,66,52,36,40,73,73,73,33,51,58,49,66,42,81,72,42,78,48,81,42,64,28,46,66,66,57,9,60,69,47,70,52,54,65,60,38,60,24,37,35,40,34,34,33,34,20,48,60,88,43,55,38,33,42,38,40,36,39,31,54,43,70,58,43,60,88,56,67,69,89,76,49,82,77,76,62,62,61,66,58,45,35,32,74,72,43,70,39,56,67,25,31,32,43,30,35,52,39,34,30,42,62,53,72,68,53,27,60,74,46,66,57,56,92,73,49,31,20,33,29,37,47,30,44,29,15,28,82,81,66,42,48,61,35,39,35,40,36,37,30,37,76,84,51,69,32,26,39,69,27,59,60,105,139,82,81,83,80,78,82,81,71,55,67,74,44,45,56,53,46,24,50,52,50,37,51,51,50,50,48,26,41,68,73,40,92,39,44,85,46,58,57,55,75,55,65,70,57,50,12,61,74,70,69,48,52,59,65,51,44,50,51,21,50,50,51,36,35,74,72,44,43,31,44,81,40,87,96,76,42,38,34,48,27,63,80,52,66,70,59,82,39,41,62,59,39,74,75,56,67,57,66,52,36,40,73,73,73,34,52,57,48,68,44,80,72,43,78,46,81,42,64,26,46,66,65,56,8,59,68,46,70,53,54,67,60,39,60,24,37,36,38,34,35,32,34,19,46,61,86,43,54,38,33,42,38,40,36,39,32,54,42,72,59,44,62,88,54,65,69,88,76,50,82,77,75,62,62,61,67,57,44,34,32,75,70,44,71,40,56,65,26,30,32,44,31,34,50,40,32,31,43,61,55,73,69,52,26,60,73,46,66,57,55,91,72,49,30,20,32,31,38,47,28,42,30,17,27,84,82,67,43,49,60,34,40,35,40,35,36,31,36,77,84,51,68,32,27,38,70,26,59,59,105